Protein AF-0000000085028716 (afdb_homodimer)

Radius of gyration: 25.56 Å; Cα contacts (8 Å, |Δi|>4): 1127; chains: 2; bounding box: 61×71×72 Å

pLDDT: mean 86.95, std 10.12, range [46.59, 98.12]

Secondary structure (DSSP, 8-state):
--HHHHHHHHHHHHHSSHHHHHHHTT--HHHHHHHHHHHHHHHTS-SEEEETTEEEE-HHHHHHHHHHHHHHHHHHHHHHHHHHHTTTSSEEEEEEE-HHHHHHHHHHHHHHHHHH-TTEEEEEEE--HHHHHHHHHTTS-SEEEEEPPPTT-SSEEEEEEEEEEEEEE-TTSGGGGG-EE--TTTS--SSSEE--GGGGTTSEEEEE-TTSHHHHHHHHHHHHTT---EEEEEEE-HHHHHHHHHTTSSEEEEEGGGGGTTTTSEEEB-GGG-EEEEEEEEE-TTS---HHHHHHHHHHHHHH--/--HHHHHHHHHHHHHSSHHHHHHHTT--HHHHHHHHHHHHHHHTS-SEEEETTEEEE-HHHHHHHHHHHHHHHHHHHHHHHHHHHTTTSSEEEEEEE-HHHHHHHHHHHHHHHHHH-TTEEEEEEE--HHHHHHHHHTTS-SEEEEEPPPTT-SSEEEEEEEEEEEEEE-TTSGGGGG-EE--TTTS--SSSEE--GGGGTTSEEEEE-TTSHHHHHHHHHHHHTT---EEEEEEE-HHHHHHHHHTTSSEEEEEGGGTTTTTTSEEEB-GGG-EEEEEEEEE-TTS---HHHHHHHHHHHHHH--

InterPro domains:
  IPR000847 LysR, HTH, N-terminal domain [PF00126] (3-61)
  IPR000847 LysR, HTH, N-terminal domain [PS50931] (1-58)
  IPR005119 LysR, substrate-binding [PF03466] (89-299)
  IPR036388 Winged helix-like DNA-binding domain superfamily [G3DSA:1.10.10.10] (1-90)
  IPR036390 Winged helix DNA-binding domain superfamily [SSF46785] (1-110)
  IPR050950 HTH-type LysR transcriptional regulators [PTHR30419] (1-303)

Foldseek 3Di:
DDLVLLLLLLLCAVVLALCRSCVVVVHDSVVSVVSQVVVCVVVVHRQWDQDPVHIHGDPVVVVSNLVSLLVNLVVLQVVLVVVLVVVLQAEEFEEEEADVCCVQQCVVLVVVLCVVRVRYYYHYDHDAQVVVLVCQQSSVGFKYKYFDDDPPRQWDKDWFDWWKKWKKAAPPAPLVVQKDADDVPDDPDPAGIAHAVVSQQVWEAAAAECPDPQLVLVVVLCVVVVGDHHYDHHHDDQVVRNVCRQHHVTMYIDTPSCCVVSVRMHIHANPPSMDTTTITMIHRPPDDRGPSRVSSRVSSNVRRGD/DDLVLLLLLLLCAVVLALCRSCVVVVHDSVVSVVSQVVVCVVVVHRQWDQDPVHIHGDPVVVVSNLVSLLVNLVVLQVVLVVVLVVVLQAEEFEEEEADVCCVQQCVVLVVVLCVVRVRYYYHYDHDAQVVVLVCQQSSVGFKYKYFDDDPPRQWDKDWFDWWKKWKKAAPPAPLVVQKDADDVPDDPDPAGIAHAVVSQQPWEAAAAECPDPQLVLVVVLCVVVVGDHHYDHHHDDQVVRNVCRQHHVTMYIDTPSCCVVSVRMDIHANVPSMDTTTITMIHRPPDDRGPSRVSSRVSSNVRRGD

Solvent-accessible surface area (backbone atoms only — not comparable to full-atom values): 31949 Å² total; per-residue (Å²): 134,52,73,68,50,34,50,51,50,45,34,35,66,71,54,22,22,63,60,56,20,12,56,68,66,73,42,53,43,66,56,49,50,47,49,52,52,51,52,23,61,72,68,70,44,64,37,59,40,81,51,100,83,34,38,43,67,31,74,64,17,49,51,49,43,50,47,33,49,50,49,51,40,49,50,51,49,52,50,33,56,56,30,44,69,58,70,48,59,36,38,74,32,35,37,28,27,32,59,70,58,40,41,64,58,41,42,67,34,50,52,54,42,42,71,76,29,71,44,44,45,72,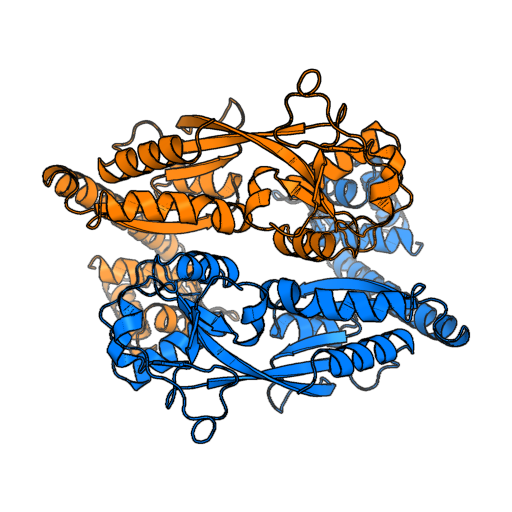27,72,41,76,38,52,53,72,58,41,53,53,31,24,70,71,49,75,28,59,36,30,51,34,60,59,69,64,88,85,51,79,56,45,67,44,87,33,36,73,41,37,43,24,39,27,20,21,76,81,30,75,68,58,79,63,50,40,78,48,57,91,75,78,57,96,51,98,44,64,28,21,30,56,68,75,78,48,42,88,44,46,35,31,30,31,29,65,90,37,70,65,20,39,50,52,50,52,54,29,58,76,67,70,49,77,70,38,61,70,32,56,66,35,53,63,60,39,20,35,36,35,4,33,65,42,76,28,37,6,58,44,50,56,80,46,43,77,74,46,66,79,35,35,64,30,31,31,56,94,71,48,46,64,45,51,31,17,40,34,34,41,57,98,53,91,71,35,58,47,48,53,48,51,54,50,42,44,42,70,68,65,43,102,135,52,75,67,50,34,50,50,50,46,34,34,66,71,53,23,22,64,58,57,21,10,56,66,66,73,42,52,43,65,58,48,50,47,49,52,52,50,50,23,61,72,68,71,44,64,37,59,41,81,50,97,83,33,40,44,67,32,74,64,18,50,53,49,44,49,47,32,50,50,48,52,37,48,48,50,49,51,48,34,58,58,31,44,69,57,70,48,59,36,39,73,33,35,38,28,25,32,59,68,60,40,40,64,58,40,42,67,34,49,53,55,43,41,71,77,30,70,43,43,44,71,26,72,44,75,40,52,52,73,57,42,53,52,32,25,71,72,48,76,29,58,36,31,50,34,61,58,69,63,90,83,51,81,57,45,69,44,85,34,35,74,41,37,44,24,35,26,21,20,75,80,30,75,67,56,78,62,50,40,77,48,59,87,74,80,58,94,53,100,45,62,29,21,30,57,68,76,78,49,43,88,44,45,37,31,32,30,29,67,90,36,70,63,17,40,50,51,50,52,53,30,57,75,67,70,49,77,70,38,61,72,33,56,63,34,54,65,60,39,21,36,37,35,4,32,64,43,75,27,39,6,58,44,51,55,80,47,45,78,72,46,65,79,36,35,64,30,31,31,54,93,70,48,46,62,44,51,31,18,40,34,32,42,56,97,53,92,71,38,58,47,45,52,50,51,53,50,42,42,44,71,68,64,42,102

Structure (mmCIF, N/CA/C/O backbone):
data_AF-0000000085028716-model_v1
#
loop_
_entity.id
_entity.type
_entity.pdbx_description
1 polymer 'Transcriptional regulator, LysR family'
#
loop_
_atom_site.group_PDB
_atom_site.id
_atom_site.type_symbol
_atom_site.label_atom_id
_atom_site.label_alt_id
_atom_site.label_comp_id
_atom_site.label_asym_id
_atom_site.label_entity_id
_atom_site.label_seq_id
_atom_site.pdbx_PDB_ins_code
_atom_site.Cartn_x
_atom_site.Cartn_y
_atom_site.Cartn_z
_atom_site.occupancy
_atom_site.B_iso_or_equiv
_atom_site.auth_seq_id
_atom_site.auth_comp_id
_atom_site.auth_asym_id
_atom_site.auth_atom_id
_atom_site.pdbx_PDB_model_num
ATOM 1 N N . MET A 1 1 ? -12.039 35.812 -5.988 1 58.09 1 MET A N 1
ATOM 2 C CA . MET A 1 1 ? -11.695 34.438 -5.703 1 58.09 1 MET A CA 1
ATOM 3 C C . MET A 1 1 ? -10.75 34.344 -4.512 1 58.09 1 MET A C 1
ATOM 5 O O . MET A 1 1 ? -9.773 35.094 -4.426 1 58.09 1 MET A O 1
ATOM 9 N N . ASP A 1 2 ? -11.195 33.719 -3.514 1 64.94 2 ASP A N 1
ATOM 10 C CA . ASP A 1 2 ? -10.375 33.562 -2.316 1 64.94 2 ASP A CA 1
ATOM 11 C C . ASP A 1 2 ? -9.648 32.219 -2.287 1 64.94 2 ASP A C 1
ATOM 13 O O . ASP A 1 2 ? -9.766 31.438 -3.227 1 64.94 2 ASP A O 1
ATOM 17 N N . LEU A 1 3 ? -8.82 32.094 -1.298 1 69.06 3 LEU A N 1
ATOM 18 C CA . LEU A 1 3 ? -7.961 30.906 -1.226 1 69.06 3 LEU A CA 1
ATOM 19 C C . LEU A 1 3 ? -8.797 29.625 -1.17 1 69.06 3 LEU A C 1
ATOM 21 O O . LEU A 1 3 ? -8.414 28.609 -1.746 1 69.06 3 LEU A O 1
ATOM 25 N N . ARG A 1 4 ? -9.883 29.797 -0.5 1 72.75 4 ARG A N 1
ATOM 26 C CA . ARG A 1 4 ? -10.789 28.656 -0.398 1 72.75 4 ARG A CA 1
ATOM 27 C C . ARG A 1 4 ? -11.305 28.234 -1.772 1 72.75 4 ARG A C 1
ATOM 29 O O . ARG A 1 4 ? -11.391 27.047 -2.074 1 72.75 4 ARG A O 1
ATOM 36 N N . GLU A 1 5 ? -11.617 29.188 -2.477 1 75.19 5 GLU A N 1
ATOM 37 C CA . GLU A 1 5 ? -12.156 28.938 -3.809 1 75.19 5 GLU A CA 1
ATOM 38 C C . GLU A 1 5 ? -11.109 28.312 -4.723 1 75.19 5 GLU A C 1
ATOM 40 O O . GLU A 1 5 ? -11.438 27.516 -5.605 1 75.19 5 GLU A O 1
ATOM 45 N N . LEU A 1 6 ? -9.891 28.734 -4.453 1 77.06 6 LEU A N 1
ATOM 46 C CA . LEU A 1 6 ? -8.812 28.125 -5.219 1 77.06 6 LEU A CA 1
ATOM 47 C C . LEU A 1 6 ? -8.719 26.625 -4.93 1 77.06 6 LEU A C 1
ATOM 49 O O . LEU A 1 6 ? -8.422 25.828 -5.824 1 77.06 6 LEU A O 1
ATOM 53 N N . HIS A 1 7 ? -9.008 26.312 -3.75 1 79.06 7 HIS A N 1
ATOM 54 C CA . HIS A 1 7 ? -9.039 24.891 -3.389 1 79.06 7 HIS A CA 1
ATOM 55 C C . HIS A 1 7 ? -10.18 24.172 -4.098 1 79.06 7 HIS A C 1
ATOM 57 O O . HIS A 1 7 ? -10.047 23 -4.453 1 79.06 7 HIS A O 1
ATOM 63 N N . TYR A 1 8 ? -11.289 24.938 -4.25 1 82.5 8 TYR A N 1
ATOM 64 C CA . TYR A 1 8 ? -12.414 24.344 -4.965 1 82.5 8 TYR A CA 1
ATOM 65 C C . TYR A 1 8 ? -12.031 23.984 -6.395 1 82.5 8 TYR A C 1
ATOM 67 O O . TYR A 1 8 ? -12.344 22.906 -6.883 1 82.5 8 TYR A O 1
ATOM 75 N N . LEU A 1 9 ? -11.32 24.906 -6.988 1 83.06 9 LEU A N 1
ATOM 76 C CA . LEU A 1 9 ? -10.891 24.719 -8.367 1 83.06 9 LEU A CA 1
ATOM 77 C C . LEU A 1 9 ? -9.945 23.516 -8.484 1 83.06 9 LEU A C 1
ATOM 79 O O . LEU A 1 9 ? -10.062 22.719 -9.422 1 83.06 9 LEU A O 1
ATOM 83 N N . LEU A 1 10 ? -9.086 23.422 -7.539 1 82.81 10 LEU A N 1
ATOM 84 C CA . LEU A 1 10 ? -8.117 22.328 -7.574 1 82.81 10 LEU A CA 1
ATOM 85 C C . LEU A 1 10 ? -8.805 20.984 -7.355 1 82.81 10 LEU A C 1
ATOM 87 O O . LEU A 1 10 ? -8.469 20 -8.016 1 82.81 10 LEU A O 1
ATOM 91 N N . ALA A 1 11 ? -9.719 21 -6.469 1 85 11 ALA A N 1
ATOM 92 C CA . ALA A 1 11 ? -10.477 19.766 -6.223 1 85 11 ALA A CA 1
ATOM 93 C C . ALA A 1 11 ? -11.234 19.328 -7.477 1 85 11 ALA A C 1
ATOM 95 O O . ALA A 1 11 ? -11.266 18.141 -7.801 1 85 11 ALA A O 1
ATOM 96 N N . LEU A 1 12 ? -11.82 20.312 -8.164 1 87.81 12 LEU A N 1
ATOM 97 C CA . LEU A 1 12 ? -12.547 20.031 -9.398 1 87.81 12 LEU A CA 1
ATOM 98 C C . LEU A 1 12 ? -11.617 19.469 -10.461 1 87.81 12 LEU A C 1
ATOM 100 O O . LEU A 1 12 ? -11.969 18.516 -11.172 1 87.81 12 LEU A O 1
ATOM 104 N N . ALA A 1 13 ? -10.445 20.016 -10.516 1 84.62 13 ALA A N 1
ATOM 105 C CA . ALA A 1 13 ? -9.469 19.594 -11.516 1 84.62 13 ALA A CA 1
ATOM 106 C C . ALA A 1 13 ? -8.953 18.188 -11.219 1 84.62 13 ALA A C 1
ATOM 108 O O . ALA A 1 13 ? -8.734 17.391 -12.133 1 84.62 13 ALA A O 1
ATOM 109 N N . GLU A 1 14 ? -8.82 17.953 -10.008 1 81.75 14 GLU A N 1
ATOM 110 C CA . GLU A 1 14 ? -8.227 16.688 -9.586 1 81.75 14 GLU A CA 1
ATOM 111 C C . GLU A 1 14 ? -9.242 15.547 -9.656 1 81.75 14 GLU A C 1
ATOM 113 O O . GLU A 1 14 ? -8.914 14.453 -10.109 1 81.75 14 GLU A O 1
ATOM 118 N N . GLU A 1 15 ? -10.453 15.828 -9.258 1 80.56 15 GLU A N 1
ATOM 119 C CA . GLU A 1 15 ? -11.477 14.789 -9.18 1 80.56 15 GLU A CA 1
ATOM 120 C C . GLU A 1 15 ? -12.172 14.594 -10.523 1 80.56 15 GLU A C 1
ATOM 122 O O . GLU A 1 15 ? -12.805 13.562 -10.758 1 80.56 15 GLU A O 1
ATOM 127 N N . LYS A 1 16 ? -12.117 15.547 -11.328 1 86.25 16 LYS A N 1
ATOM 128 C CA . LYS A 1 16 ? -12.75 15.555 -12.648 1 86.25 16 LYS A CA 1
ATOM 129 C C . LYS A 1 16 ? -14.242 15.242 -12.547 1 86.25 16 LYS A C 1
ATOM 131 O O . LYS A 1 16 ? -14.812 14.625 -13.445 1 86.25 16 LYS A O 1
ATOM 136 N N . SER A 1 17 ? -14.758 15.461 -11.414 1 88.81 17 SER A N 1
ATOM 137 C CA . SER A 1 17 ? -16.172 15.305 -11.109 1 88.81 17 SER A CA 1
ATOM 138 C C . SER A 1 17 ? -16.625 16.297 -10.055 1 88.81 17 SER A C 1
ATOM 140 O O . SER A 1 17 ? -15.977 16.469 -9.023 1 88.81 17 SER A O 1
ATOM 142 N N . ILE A 1 18 ? -17.734 16.938 -10.32 1 87.75 18 ILE A N 1
ATOM 143 C CA . ILE A 1 18 ? -18.234 17.938 -9.383 1 87.75 18 ILE A CA 1
ATOM 144 C C . ILE A 1 18 ? -18.688 17.266 -8.094 1 87.75 18 ILE A C 1
ATOM 146 O O . ILE A 1 18 ? -18.406 17.734 -6.992 1 87.75 18 ILE A O 1
ATOM 150 N N . SER A 1 19 ? -19.297 16.094 -8.289 1 86.69 19 SER A N 1
ATOM 151 C CA . SER A 1 19 ? -19.797 15.383 -7.121 1 86.69 19 SER A CA 1
ATOM 152 C C . SER A 1 19 ? -18.656 14.859 -6.258 1 86.69 19 SER A C 1
ATOM 154 O O . SER A 1 19 ? -18.672 15.016 -5.035 1 86.69 19 SER A O 1
ATOM 156 N N . ARG A 1 20 ? -17.719 14.367 -6.852 1 84.81 20 ARG A N 1
ATOM 157 C CA . ARG A 1 20 ? -16.578 13.844 -6.105 1 84.81 20 ARG A CA 1
ATOM 158 C C . ARG A 1 20 ? -15.789 14.977 -5.461 1 84.81 20 ARG A C 1
ATOM 160 O O . ARG A 1 20 ? -15.297 14.836 -4.34 1 84.81 20 ARG A O 1
ATOM 167 N N . ALA A 1 21 ? -15.656 16.031 -6.203 1 85.5 21 ALA A N 1
ATOM 168 C CA . ALA A 1 21 ? -14.961 17.203 -5.656 1 85.5 21 ALA A CA 1
ATOM 169 C C . ALA A 1 21 ? -15.695 17.75 -4.441 1 85.5 21 ALA A C 1
ATOM 171 O O . ALA A 1 21 ? -15.07 18.109 -3.439 1 85.5 21 ALA A O 1
ATOM 172 N N . ALA A 1 22 ? -17 17.781 -4.527 1 83.94 22 ALA A N 1
ATOM 173 C CA . ALA A 1 22 ? -17.797 18.266 -3.408 1 83.94 22 ALA A CA 1
ATOM 174 C C . ALA A 1 22 ? -17.641 17.359 -2.188 1 83.94 22 ALA A C 1
ATOM 176 O O . ALA A 1 22 ? -17.5 17.844 -1.063 1 83.94 22 ALA A O 1
ATOM 177 N N . GLU A 1 23 ? -17.594 16.125 -2.443 1 76.94 23 GLU A N 1
ATOM 178 C CA . GLU A 1 23 ? -17.406 15.156 -1.365 1 76.94 23 GLU A CA 1
ATOM 179 C C . GLU A 1 23 ? -16.047 15.344 -0.684 1 76.94 23 GLU A C 1
ATOM 181 O O . GLU A 1 23 ? -15.961 15.336 0.546 1 76.94 23 GLU A O 1
ATOM 186 N N . ARG A 1 24 ? -15.125 15.586 -1.519 1 74.31 24 ARG A N 1
ATOM 187 C CA . ARG A 1 24 ? -13.773 15.789 -1.007 1 74.31 24 ARG A CA 1
ATOM 188 C C . ARG A 1 24 ? -13.703 17.047 -0.144 1 74.31 24 ARG A C 1
ATOM 190 O O . ARG A 1 24 ? -12.969 17.094 0.844 1 74.31 24 ARG A O 1
ATOM 197 N N . LEU A 1 25 ? -14.453 17.969 -0.543 1 75.25 25 LEU A N 1
ATOM 198 C CA . LEU A 1 25 ? -14.414 19.281 0.121 1 75.25 25 LEU A CA 1
ATOM 199 C C . LEU A 1 25 ? -15.445 19.344 1.243 1 75.25 25 LEU A C 1
ATOM 201 O O . LEU A 1 25 ? -15.578 20.375 1.907 1 75.25 25 LEU A O 1
ATOM 205 N N . PHE A 1 26 ? -16.172 18.203 1.424 1 68 26 PHE A N 1
ATOM 206 C CA . PHE A 1 26 ? -17.234 18.141 2.422 1 68 26 PHE A CA 1
ATOM 207 C C . PHE A 1 26 ? -18.266 19.234 2.195 1 68 26 PHE A C 1
ATOM 209 O O . PHE A 1 26 ? -18.656 19.938 3.137 1 68 26 PHE A O 1
ATOM 216 N N . MET A 1 27 ? -18.531 19.375 0.954 1 74.62 27 MET A N 1
ATOM 217 C CA . MET A 1 27 ? -19.516 20.359 0.548 1 74.62 27 MET A CA 1
ATOM 218 C C . MET A 1 27 ? -20.656 19.719 -0.224 1 74.62 27 MET A C 1
ATOM 220 O O . MET A 1 27 ? -20.516 18.578 -0.706 1 74.62 27 MET A O 1
ATOM 224 N N . ALA A 1 28 ? -21.75 20.344 -0.213 1 79.44 28 ALA A N 1
ATOM 225 C CA . ALA A 1 28 ? -22.844 19.906 -1.083 1 79.44 28 ALA A CA 1
ATOM 226 C C . ALA A 1 28 ? -22.484 20.109 -2.553 1 79.44 28 ALA A C 1
ATOM 228 O O . ALA A 1 28 ? -21.859 21.109 -2.914 1 79.44 28 ALA A O 1
ATOM 229 N N . GLN A 1 29 ? -22.812 19.062 -3.277 1 87.19 29 GLN A N 1
ATOM 230 C CA . GLN A 1 29 ? -22.547 19.141 -4.715 1 87.19 29 GLN A CA 1
ATOM 231 C C . GLN A 1 29 ? -23.141 20.406 -5.312 1 87.19 29 GLN A C 1
ATOM 233 O O . GLN A 1 29 ? -22.531 21.031 -6.184 1 87.19 29 GLN A O 1
ATOM 238 N N . SER A 1 30 ? -24.328 20.828 -4.801 1 89.12 30 SER A N 1
ATOM 239 C CA . SER A 1 30 ? -25 22.016 -5.301 1 89.12 30 SER A CA 1
ATOM 240 C C . SER A 1 30 ? -24.156 23.266 -5.039 1 89.12 30 SER A C 1
ATOM 242 O O . SER A 1 30 ? -24.062 24.156 -5.891 1 89.12 30 SER A O 1
ATOM 244 N N . SER A 1 31 ? -23.562 23.281 -3.904 1 85.38 31 SER A N 1
ATOM 245 C CA . SER A 1 31 ? -22.734 24.438 -3.529 1 85.38 31 SER A CA 1
ATOM 246 C C . SER A 1 31 ? -21.5 24.547 -4.422 1 85.38 31 SER A C 1
ATOM 248 O O . SER A 1 31 ? -21.156 25.641 -4.859 1 85.38 31 SER A O 1
ATOM 250 N N . LEU A 1 32 ? -20.906 23.438 -4.633 1 89.06 32 LEU A N 1
ATOM 251 C CA . LEU A 1 32 ? -19.719 23.453 -5.469 1 89.06 32 LEU A CA 1
ATOM 252 C C . LEU A 1 32 ? -20.078 23.766 -6.918 1 89.06 32 LEU A C 1
ATOM 254 O O . LEU A 1 32 ? -19.328 24.469 -7.609 1 89.06 32 LEU A O 1
ATOM 258 N N . SER A 1 33 ? -21.203 23.234 -7.391 1 90.62 33 SER A N 1
ATOM 259 C CA . SER A 1 33 ? -21.672 23.531 -8.734 1 90.62 33 SER A CA 1
ATOM 260 C C . SER A 1 33 ? -21.953 25.016 -8.906 1 90.62 33 SER A C 1
ATOM 262 O O . SER A 1 33 ? -21.609 25.609 -9.938 1 90.62 33 SER A O 1
ATOM 264 N N . GLN A 1 34 ? -22.594 25.562 -7.914 1 88.12 34 GLN A N 1
ATOM 265 C CA . GLN A 1 34 ? -22.891 26.984 -7.938 1 88.12 34 GLN A CA 1
ATOM 266 C C . GLN A 1 34 ? -21.609 27.812 -7.953 1 88.12 34 GLN A C 1
ATOM 268 O O . GLN A 1 34 ? -21.531 28.828 -8.648 1 88.12 34 GLN A O 1
ATOM 273 N N . PHE A 1 35 ? -20.734 27.391 -7.125 1 87.25 35 PHE A N 1
ATOM 274 C CA . PHE A 1 35 ? -19.422 28.047 -7.121 1 87.25 35 PHE A CA 1
ATOM 275 C C . PHE A 1 35 ? -18.828 28.062 -8.516 1 87.25 35 PHE A C 1
ATOM 277 O O . PHE A 1 35 ? -18.375 29.109 -8.992 1 87.25 35 PHE A O 1
ATOM 284 N N . LEU A 1 36 ? -18.781 26.906 -9.164 1 90 36 LEU A N 1
ATOM 285 C CA . LEU A 1 36 ? -18.172 26.797 -10.484 1 90 36 LEU A CA 1
ATOM 286 C C . LEU A 1 36 ? -18.891 27.688 -11.492 1 90 36 LEU A C 1
ATOM 288 O O . LEU A 1 36 ? -18.266 28.422 -12.25 1 90 36 LEU A O 1
ATOM 292 N N . SER A 1 37 ? -20.234 27.641 -11.453 1 89.38 37 SER A N 1
ATOM 293 C CA . SER A 1 37 ? -21.031 28.438 -12.367 1 89.38 37 SER A CA 1
ATOM 294 C C . SER A 1 37 ? -20.812 29.938 -12.141 1 89.38 37 SER A C 1
ATOM 296 O O . SER A 1 37 ? -20.688 30.703 -13.094 1 89.38 37 SER A O 1
ATOM 298 N N . SER A 1 38 ? -20.844 30.281 -10.93 1 86.5 38 SER A N 1
ATOM 299 C CA . SER A 1 38 ? -20.656 31.688 -10.594 1 86.5 38 SER A CA 1
ATOM 300 C C . SER A 1 38 ? -19.266 32.156 -10.984 1 86.5 38 SER A C 1
ATOM 302 O O . SER A 1 38 ? -19.094 33.281 -11.477 1 86.5 38 SER A O 1
ATOM 304 N N . THR A 1 39 ? -18.297 31.375 -10.703 1 83.44 39 THR A N 1
ATOM 305 C CA . THR A 1 39 ? -16.906 31.719 -11.039 1 83.44 39 THR A CA 1
ATOM 306 C C . THR A 1 39 ? -16.75 31.859 -12.547 1 83.44 39 THR A C 1
ATOM 308 O O . THR A 1 39 ? -16.109 32.812 -13.016 1 83.44 39 THR A O 1
ATOM 311 N N . GLU A 1 40 ? -17.312 30.922 -13.312 1 85.94 40 GLU A N 1
ATOM 312 C CA . GLU A 1 40 ? -17.234 30.969 -14.766 1 85.94 40 GLU A CA 1
ATOM 313 C C . GLU A 1 40 ? -17.969 32.188 -15.32 1 85.94 40 GLU A C 1
ATOM 315 O O . GLU A 1 40 ? -17.484 32.812 -16.266 1 85.94 40 GLU A O 1
ATOM 320 N N . ALA A 1 41 ? -19.078 32.5 -14.727 1 79.62 41 ALA A N 1
ATOM 321 C CA . ALA A 1 41 ? -19.844 33.688 -15.133 1 79.62 41 ALA A CA 1
ATOM 322 C C . ALA A 1 41 ? -19.047 34.969 -14.891 1 79.62 41 ALA A C 1
ATOM 324 O O . ALA A 1 41 ? -19.047 35.875 -15.719 1 79.62 41 ALA A O 1
ATOM 325 N N . HIS A 1 42 ? -18.438 35 -13.812 1 76 42 HIS A N 1
ATOM 326 C CA . HIS A 1 42 ? -17.641 36.156 -13.461 1 76 42 HIS A CA 1
ATOM 327 C C . HIS A 1 42 ? -16.453 36.312 -14.391 1 76 42 HIS A C 1
ATOM 329 O O . HIS A 1 42 ? -16.094 37.438 -14.781 1 76 42 HIS A O 1
ATOM 335 N N . LEU A 1 43 ? -15.891 35.188 -14.734 1 75.75 43 LEU A N 1
ATOM 336 C CA . LEU A 1 43 ? -14.695 35.219 -15.57 1 75.75 43 LEU A CA 1
ATOM 337 C C . LEU A 1 43 ? -15.07 35.375 -17.047 1 75.75 43 LEU A C 1
ATOM 339 O O . LEU A 1 43 ? -14.258 35.812 -17.844 1 75.75 43 LEU A O 1
ATOM 343 N N . GLY A 1 44 ? -16.266 34.938 -17.359 1 74.81 44 GLY A N 1
ATOM 344 C CA . GLY A 1 44 ? -16.734 35 -18.734 1 74.81 44 GLY A CA 1
ATOM 345 C C . GLY A 1 44 ? -16.281 33.844 -19.578 1 74.81 44 GLY A C 1
ATOM 346 O O . GLY A 1 44 ? -16.406 33.875 -20.812 1 74.81 44 GLY A O 1
ATOM 347 N N . TYR A 1 45 ? -15.523 32.969 -18.984 1 79.12 45 TYR A N 1
ATOM 348 C CA . TYR A 1 45 ? -15.062 31.766 -19.656 1 79.12 45 TYR A CA 1
ATOM 349 C C . TYR A 1 45 ? -15.477 30.516 -18.891 1 79.12 45 TYR A C 1
ATOM 351 O O . TYR A 1 45 ? -15.602 30.547 -17.672 1 79.12 45 TYR A O 1
ATOM 359 N N . ARG A 1 46 ? -15.742 29.516 -19.641 1 86.12 46 ARG A N 1
ATOM 360 C CA . ARG A 1 46 ? -15.922 28.203 -19 1 86.12 46 ARG A CA 1
ATOM 361 C C . ARG A 1 46 ? -14.578 27.609 -18.578 1 86.12 46 ARG A C 1
ATOM 363 O O . ARG A 1 46 ? -13.602 27.672 -19.344 1 86.12 46 ARG A O 1
ATOM 370 N N . LEU A 1 47 ? -14.523 27.203 -17.312 1 88.69 47 LEU A N 1
ATOM 371 C CA . LEU A 1 47 ? -13.289 26.609 -16.812 1 88.69 47 LEU A CA 1
ATOM 372 C C . LEU A 1 47 ? -13.281 25.109 -17.016 1 88.69 47 LEU A C 1
ATOM 374 O O . LEU A 1 47 ? -12.211 24.5 -17.188 1 88.69 47 LEU A O 1
ATOM 378 N N . PHE A 1 48 ? -14.43 24.516 -16.906 1 92.06 48 PHE A N 1
ATOM 379 C CA . PHE A 1 48 ? -14.586 23.078 -17.109 1 92.06 48 PHE A CA 1
ATOM 380 C C . PHE A 1 48 ? -15.695 22.781 -18.094 1 92.06 48 PHE A C 1
ATOM 382 O O . PHE A 1 48 ? -16.641 23.562 -18.234 1 92.06 48 PHE A O 1
ATOM 389 N N . ILE A 1 49 ? -15.516 21.656 -18.844 1 88.38 49 ILE A N 1
ATOM 390 C CA . ILE A 1 49 ? -16.578 21.188 -19.719 1 88.38 49 ILE A CA 1
ATOM 391 C C . ILE A 1 49 ? -17.031 19.797 -19.297 1 88.38 49 ILE A C 1
ATOM 393 O O . ILE A 1 49 ? -16.234 19 -18.781 1 88.38 49 ILE A O 1
ATOM 397 N N . ARG A 1 50 ? -18.25 19.578 -19.391 1 82.88 50 ARG A N 1
ATOM 398 C CA . ARG A 1 50 ? -18.797 18.281 -19.078 1 82.88 50 ARG A CA 1
ATOM 399 C C . ARG A 1 50 ? -18.484 17.266 -20.172 1 82.88 50 ARG A C 1
ATOM 401 O O . ARG A 1 50 ? -18.516 17.594 -21.359 1 82.88 50 ARG A O 1
ATOM 408 N N . THR A 1 51 ? -17.938 16.234 -19.781 1 80.94 51 THR A N 1
ATOM 409 C CA . THR A 1 51 ? -17.688 15.125 -20.688 1 80.94 51 THR A CA 1
ATOM 410 C C . THR A 1 51 ? -18.453 13.883 -20.25 1 80.94 51 THR A C 1
ATOM 412 O O . THR A 1 51 ? -19.172 13.914 -19.25 1 80.94 51 THR A O 1
ATOM 415 N N . SER A 1 52 ? -18.391 12.773 -21 1 75.62 52 SER A N 1
ATOM 416 C CA . SER A 1 52 ? -19.031 11.508 -20.672 1 75.62 52 SER A CA 1
ATOM 417 C C . SER A 1 52 ? -18.469 10.922 -19.375 1 75.62 52 SER A C 1
ATOM 419 O O . SER A 1 52 ? -19.156 10.188 -18.672 1 75.62 52 SER A O 1
ATOM 421 N N . SER A 1 53 ? -17.312 11.406 -19.062 1 72.69 53 SER A N 1
ATOM 422 C CA . SER A 1 53 ? -16.656 10.789 -17.922 1 72.69 53 SER A CA 1
ATOM 423 C C . SER A 1 53 ? -16.562 11.758 -16.75 1 72.69 53 SER A C 1
ATOM 425 O O . SER A 1 53 ? -15.906 11.469 -15.742 1 72.69 53 SER A O 1
ATOM 427 N N . GLY A 1 54 ? -17.25 12.859 -16.906 1 83.88 54 GLY A N 1
ATOM 428 C CA . GLY A 1 54 ? -17.219 13.852 -15.852 1 83.88 54 GLY A CA 1
ATOM 429 C C . GLY A 1 54 ? -16.969 15.258 -16.359 1 83.88 54 GLY A C 1
ATOM 430 O O . GLY A 1 54 ? -17.719 15.766 -17.188 1 83.88 54 GLY A O 1
ATOM 431 N N . ILE A 1 55 ? -15.93 15.945 -15.773 1 87.38 55 ILE A N 1
ATOM 432 C CA . ILE A 1 55 ? -15.594 17.297 -16.219 1 87.38 55 ILE A CA 1
ATOM 433 C C . ILE A 1 55 ? -14.109 17.359 -16.562 1 87.38 55 ILE A C 1
ATOM 435 O O . ILE A 1 55 ? -13.305 16.609 -16.031 1 87.38 55 ILE A O 1
ATOM 439 N N . ARG A 1 56 ? -13.742 18.031 -17.547 1 88.25 56 ARG A N 1
ATOM 440 C CA . ARG A 1 56 ? -12.352 18.312 -17.891 1 88.25 56 ARG A CA 1
ATOM 441 C C . ARG A 1 56 ? -12.102 19.812 -18 1 88.25 56 ARG A C 1
ATOM 443 O O . ARG A 1 56 ? -12.977 20.562 -18.422 1 88.25 56 ARG A O 1
ATOM 450 N N . PRO A 1 57 ? -10.891 20.219 -17.641 1 86.25 57 PRO A N 1
ATOM 451 C CA . PRO A 1 57 ? -10.578 21.641 -17.734 1 86.25 57 PRO A CA 1
ATOM 452 C C . PRO A 1 57 ? -10.516 22.141 -19.188 1 86.25 57 PRO A C 1
ATOM 454 O O . PRO A 1 57 ? -10.039 21.422 -20.062 1 86.25 57 PRO A O 1
ATOM 457 N N . THR A 1 58 ? -11.102 23.297 -19.5 1 85.19 58 THR A N 1
ATOM 458 C CA . THR A 1 58 ? -10.883 24.031 -20.75 1 85.19 58 THR A CA 1
ATOM 459 C C . THR A 1 58 ? -9.492 24.672 -20.766 1 85.19 58 THR A C 1
ATOM 461 O O . THR A 1 58 ? -8.727 24.516 -19.812 1 85.19 58 THR A O 1
ATOM 464 N N . GLU A 1 59 ? -9.133 25.234 -21.859 1 79.25 59 GLU A N 1
ATOM 465 C CA . GLU A 1 59 ? -7.852 25.938 -21.891 1 79.25 59 GLU A CA 1
ATOM 466 C C . GLU A 1 59 ? -7.781 27.031 -20.828 1 79.25 59 GLU A C 1
ATOM 468 O O . GLU A 1 59 ? -6.797 27.125 -20.094 1 79.25 59 GLU A O 1
ATOM 473 N N . PRO A 1 60 ? -8.836 27.859 -20.812 1 77.31 60 PRO A N 1
ATOM 474 C CA . PRO A 1 60 ? -8.844 28.797 -19.688 1 77.31 60 PRO A CA 1
ATOM 475 C C . PRO A 1 60 ? -8.828 28.094 -18.328 1 77.31 60 PRO A C 1
ATOM 477 O O . PRO A 1 60 ? -8.211 28.594 -17.375 1 77.31 60 PRO A O 1
ATOM 480 N N . GLY A 1 61 ? -9.453 26.969 -18.234 1 85.12 61 GLY A N 1
ATOM 481 C CA . GLY A 1 61 ? -9.469 26.172 -17 1 85.12 61 GLY A CA 1
ATOM 482 C C . GLY A 1 61 ? -8.086 25.719 -16.578 1 85.12 61 GLY A C 1
ATOM 483 O O . GLY A 1 61 ? -7.73 25.812 -15.398 1 85.12 61 GLY A O 1
ATOM 484 N N . LYS A 1 62 ? -7.309 25.312 -17.484 1 82.31 62 LYS A N 1
ATOM 485 C CA . LYS A 1 62 ? -5.941 24.875 -17.203 1 82.31 62 LYS A CA 1
ATOM 486 C C . LYS A 1 62 ? -5.109 26.031 -16.641 1 82.31 62 LYS A C 1
ATOM 488 O O . LYS A 1 62 ? -4.316 25.844 -15.719 1 82.31 62 LYS A O 1
ATOM 493 N N . ARG A 1 63 ? -5.285 27.156 -17.234 1 76.12 63 ARG A N 1
ATOM 494 C CA . ARG A 1 63 ? -4.562 28.344 -16.766 1 76.12 63 ARG A CA 1
ATOM 495 C C . ARG A 1 63 ? -4.977 28.719 -15.344 1 76.12 63 ARG A C 1
ATOM 497 O O . ARG A 1 63 ? -4.129 29.062 -14.523 1 76.12 63 ARG A O 1
ATOM 504 N N . MET A 1 64 ? -6.258 28.656 -15.125 1 79.38 64 MET A N 1
ATOM 505 C CA . MET A 1 64 ? -6.758 28.984 -13.797 1 79.38 64 MET A CA 1
ATOM 506 C C . MET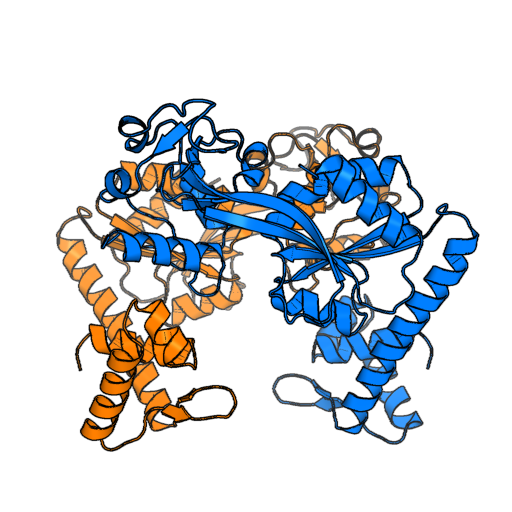 A 1 64 ? -6.289 27.969 -12.766 1 79.38 64 MET A C 1
ATOM 508 O O . MET A 1 64 ? -5.98 28.328 -11.625 1 79.38 64 MET A O 1
ATOM 512 N N . ILE A 1 65 ? -6.242 26.734 -13.18 1 82.5 65 ILE A N 1
ATOM 513 C CA . ILE A 1 65 ? -5.766 25.672 -12.289 1 82.5 65 ILE A CA 1
ATOM 514 C C . ILE A 1 65 ? -4.301 25.922 -11.938 1 82.5 65 ILE A C 1
ATOM 516 O O . ILE A 1 65 ? -3.902 25.797 -10.781 1 82.5 65 ILE A O 1
ATOM 520 N N . ARG A 1 66 ? -3.559 26.25 -12.891 1 76.94 66 ARG A N 1
ATOM 521 C CA . ARG A 1 66 ? -2.156 26.578 -12.648 1 76.94 66 ARG A CA 1
ATOM 522 C C . ARG A 1 66 ? -2.029 27.766 -11.711 1 76.94 66 ARG A C 1
ATOM 524 O O . ARG A 1 66 ? -1.198 27.766 -10.805 1 76.94 66 ARG A O 1
ATOM 531 N N . PHE A 1 67 ? -2.852 28.734 -12.023 1 72.56 67 PHE A N 1
ATOM 532 C CA . PHE A 1 67 ? -2.881 29.906 -11.164 1 72.56 67 PHE A CA 1
ATOM 533 C C . PHE A 1 67 ? -3.217 29.531 -9.727 1 72.56 67 PHE A C 1
ATOM 535 O O . PHE A 1 67 ? -2.578 30 -8.789 1 72.56 67 PHE A O 1
ATOM 542 N N . ALA A 1 68 ? -4.211 28.734 -9.594 1 77.38 68 ALA A N 1
ATOM 543 C CA . ALA A 1 68 ? -4.629 28.297 -8.266 1 77.38 68 ALA A CA 1
ATOM 544 C C . ALA A 1 68 ? -3.502 27.547 -7.559 1 77.38 68 ALA A C 1
ATOM 546 O O . ALA A 1 68 ? -3.217 27.812 -6.391 1 77.38 68 ALA A O 1
ATOM 547 N N . GLN A 1 69 ? -2.871 26.703 -8.297 1 75.69 69 GLN A N 1
ATOM 548 C CA . GLN A 1 69 ? -1.761 25.938 -7.742 1 75.69 69 GLN A CA 1
ATOM 549 C C . GLN A 1 69 ? -0.62 26.859 -7.309 1 75.69 69 GLN A C 1
ATOM 551 O O . GLN A 1 69 ? -0.118 26.734 -6.188 1 75.69 69 GLN A O 1
ATOM 556 N N . ASP A 1 70 ? -0.309 27.734 -8.188 1 71.62 70 ASP A N 1
ATOM 557 C CA . ASP A 1 70 ? 0.783 28.672 -7.906 1 71.62 70 ASP A CA 1
ATOM 558 C C . ASP A 1 70 ? 0.451 29.562 -6.715 1 71.62 70 ASP A C 1
ATOM 560 O O . ASP A 1 70 ? 1.299 29.797 -5.848 1 71.62 70 ASP A O 1
ATOM 564 N N . THR A 1 71 ? -0.723 30.031 -6.738 1 71.25 71 THR A N 1
ATOM 565 C CA . THR A 1 71 ? -1.151 30.953 -5.684 1 71.25 71 THR A CA 1
ATOM 566 C C . THR A 1 71 ? -1.173 30.234 -4.332 1 71.25 71 THR A C 1
ATOM 568 O O . THR A 1 71 ? -0.68 30.766 -3.338 1 71.25 71 THR A O 1
ATOM 571 N N . LEU A 1 72 ? -1.666 29.094 -4.371 1 74 72 LEU A N 1
ATOM 572 C CA . LEU A 1 72 ? -1.729 28.359 -3.117 1 74 72 LEU A CA 1
ATOM 573 C C . LEU A 1 72 ? -0.331 27.984 -2.639 1 74 72 LEU A C 1
ATOM 575 O O . LEU A 1 72 ? -0.055 28 -1.437 1 74 72 LEU A O 1
ATOM 579 N N . SER A 1 73 ? 0.491 27.672 -3.561 1 73.12 73 SER A N 1
ATOM 580 C CA . SER A 1 73 ? 1.885 27.391 -3.227 1 73.12 73 SER A CA 1
ATOM 581 C C . SER A 1 73 ? 2.568 28.625 -2.646 1 73.12 73 SER A C 1
ATOM 583 O O . SER A 1 73 ? 3.309 28.531 -1.665 1 73.12 73 SER A O 1
ATOM 585 N N . GLU A 1 74 ? 2.256 29.719 -3.324 1 67.38 74 GLU A N 1
ATOM 586 C CA . GLU A 1 74 ? 2.828 30.969 -2.852 1 67.38 74 GLU A CA 1
ATOM 587 C C . GLU A 1 74 ? 2.277 31.344 -1.479 1 67.38 74 GLU A C 1
ATOM 589 O O . GLU A 1 74 ? 3.002 31.875 -0.636 1 67.38 74 GLU A O 1
ATOM 594 N N . PHE A 1 75 ? 1.066 31.172 -1.382 1 66.56 75 PHE A N 1
ATOM 595 C CA . PHE A 1 75 ? 0.45 31.422 -0.084 1 66.56 75 PHE A CA 1
ATOM 596 C C . PHE A 1 75 ? 1.096 30.562 0.996 1 66.56 75 PHE A C 1
ATOM 598 O O . PHE A 1 75 ? 1.374 31.047 2.096 1 66.56 75 PHE A O 1
ATOM 605 N N . HIS A 1 76 ? 1.278 29.344 0.712 1 69.69 76 HIS A N 1
ATOM 606 C CA . HIS A 1 76 ? 1.96 28.438 1.636 1 69.69 76 HIS A CA 1
ATOM 607 C C . HIS A 1 76 ? 3.346 28.969 1.994 1 69.69 76 HIS A C 1
ATOM 609 O O . HIS A 1 76 ? 3.742 28.938 3.162 1 69.69 76 HIS A O 1
ATOM 615 N N . ARG A 1 77 ? 3.965 29.391 1.071 1 69.12 77 ARG A N 1
ATOM 616 C CA . ARG A 1 77 ? 5.305 29.922 1.296 1 69.12 77 ARG A CA 1
ATOM 617 C C . ARG A 1 77 ? 5.258 31.172 2.186 1 69.12 77 ARG A C 1
ATOM 619 O O . ARG A 1 77 ? 6.094 31.328 3.078 1 69.12 77 ARG A O 1
ATOM 626 N N . ALA A 1 78 ? 4.371 32 1.82 1 63.94 78 ALA A N 1
ATOM 627 C CA . ALA A 1 78 ? 4.219 33.219 2.615 1 63.94 78 ALA A CA 1
ATOM 628 C C . ALA A 1 78 ? 3.9 32.875 4.07 1 63.94 78 ALA A C 1
ATOM 630 O O . ALA A 1 78 ? 4.445 33.5 4.988 1 63.94 78 ALA A O 1
ATOM 631 N N . LYS A 1 79 ? 3.066 31.953 4.227 1 66.38 79 LYS A N 1
ATOM 632 C CA . LYS A 1 79 ? 2.725 31.5 5.57 1 66.38 79 LYS A CA 1
ATOM 633 C C . LYS A 1 79 ? 3.951 30.953 6.293 1 66.38 79 LYS A C 1
ATOM 635 O O . LYS A 1 79 ? 4.156 31.234 7.477 1 66.38 79 LYS A O 1
ATOM 640 N N . ASP A 1 80 ? 4.719 30.266 5.586 1 68.44 80 ASP A N 1
ATOM 641 C CA . ASP A 1 80 ? 5.945 29.703 6.141 1 68.44 80 ASP A CA 1
ATOM 642 C C . ASP A 1 80 ? 6.887 30.797 6.625 1 68.44 80 ASP A C 1
ATOM 644 O O . ASP A 1 80 ? 7.438 30.719 7.723 1 68.44 80 ASP A O 1
ATOM 648 N N . GLU A 1 81 ? 6.996 31.719 5.836 1 65.81 81 GLU A N 1
ATOM 649 C CA . GLU A 1 81 ? 7.879 32.844 6.18 1 65.81 81 GLU A CA 1
ATOM 650 C C . GLU A 1 81 ? 7.383 33.562 7.426 1 65.81 81 GLU A C 1
ATOM 652 O O . GLU A 1 81 ? 8.18 33.938 8.289 1 65.81 81 GLU A O 1
ATOM 657 N N . ILE A 1 82 ? 6.133 33.719 7.465 1 60.72 82 ILE A N 1
ATOM 658 C CA . ILE A 1 82 ? 5.543 34.406 8.602 1 60.72 82 ILE A CA 1
ATOM 659 C C . ILE A 1 82 ? 5.695 33.562 9.859 1 60.72 82 ILE A C 1
ATOM 661 O O . ILE A 1 82 ? 6.027 34.062 10.93 1 60.72 82 ILE A O 1
ATOM 665 N N . GLN A 1 83 ? 5.457 32.25 9.727 1 67.62 83 GLN A N 1
ATOM 666 C CA . GLN A 1 83 ? 5.559 31.344 10.867 1 67.62 83 GLN A CA 1
ATOM 667 C C . GLN A 1 83 ? 6.996 31.25 11.375 1 67.62 83 GLN A C 1
ATOM 669 O O . GLN A 1 83 ? 7.23 31.047 12.562 1 67.62 83 GLN A O 1
ATOM 674 N N . ASP A 1 84 ? 7.855 31.391 10.469 1 71.56 84 ASP A N 1
ATOM 675 C CA . ASP A 1 84 ? 9.266 31.328 10.836 1 71.56 84 ASP A CA 1
ATOM 676 C C . ASP A 1 84 ? 9.625 32.438 11.812 1 71.56 84 ASP A C 1
ATOM 678 O O . ASP A 1 84 ? 10.562 32.312 12.602 1 71.56 84 ASP A O 1
ATOM 682 N N . ILE A 1 85 ? 8.812 33.375 11.758 1 58.22 85 ILE A N 1
ATOM 683 C CA . ILE A 1 85 ? 9.016 34.469 12.719 1 58.22 85 ILE A CA 1
ATOM 684 C C . ILE A 1 85 ? 8.68 33.969 14.125 1 58.22 85 ILE A C 1
ATOM 686 O O . ILE A 1 85 ? 9.336 34.344 15.094 1 58.22 85 ILE A O 1
ATOM 690 N N . GLY A 1 86 ? 7.785 33.125 14.328 1 65.5 86 GLY A N 1
ATOM 691 C CA . GLY A 1 86 ? 7.352 32.594 15.609 1 65.5 86 GLY A CA 1
ATOM 692 C C . GLY A 1 86 ? 8.203 31.422 16.078 1 65.5 86 GLY A C 1
ATOM 693 O O . GLY A 1 86 ? 7.875 30.766 17.078 1 65.5 86 GLY A O 1
ATOM 694 N N . ASN A 1 87 ? 9.312 31.25 15.633 1 68.12 87 ASN A N 1
ATOM 695 C CA . ASN A 1 87 ? 10.359 30.328 16.062 1 68.12 87 ASN A CA 1
ATOM 696 C C . ASN A 1 87 ? 9.82 28.906 16.266 1 68.12 87 ASN A C 1
ATOM 698 O O . ASN A 1 87 ? 10.039 28.297 17.312 1 68.12 87 ASN A O 1
ATOM 702 N N . LEU A 1 88 ? 9.117 28.344 15.461 1 75.75 88 LEU A N 1
ATOM 703 C CA . LEU A 1 88 ? 8.758 26.938 15.367 1 75.75 88 LEU A CA 1
ATOM 704 C C . LEU A 1 88 ? 7.613 26.609 16.328 1 75.75 88 LEU A C 1
ATOM 706 O O . LEU A 1 88 ? 7.43 25.453 16.688 1 75.75 88 LEU A O 1
ATOM 710 N N . LYS A 1 89 ? 7.035 27.625 16.875 1 76.12 89 LYS A N 1
ATOM 711 C CA . LYS A 1 89 ? 5.859 27.391 17.719 1 76.12 89 LYS A CA 1
ATOM 712 C C . LYS A 1 89 ? 4.68 26.906 16.875 1 76.12 89 LYS A C 1
ATOM 714 O O . LYS A 1 89 ? 3.729 26.328 17.406 1 76.12 89 LYS A O 1
ATOM 719 N N . GLY A 1 90 ? 4.816 27.125 15.641 1 77.44 90 GLY A N 1
ATOM 720 C CA . GLY A 1 90 ? 3.832 26.672 14.672 1 77.44 90 GLY A CA 1
ATOM 721 C C . GLY A 1 90 ? 4.398 26.516 13.273 1 77.44 90 GLY A C 1
ATOM 722 O O . GLY A 1 90 ? 5.508 26.984 12.992 1 77.44 90 GLY A O 1
ATOM 723 N N . GLY A 1 91 ? 3.729 25.75 12.5 1 83.5 91 GLY A N 1
ATOM 724 C CA . GLY A 1 91 ? 4.176 25.578 11.125 1 83.5 91 GLY A CA 1
ATOM 725 C C . GLY A 1 91 ? 3.521 24.406 10.422 1 83.5 91 GLY A C 1
ATOM 726 O O . GLY A 1 91 ? 2.711 23.688 11.023 1 83.5 91 GLY A O 1
ATOM 727 N N . HIS A 1 92 ? 3.807 24.438 9.141 1 87.5 92 HIS A N 1
ATOM 728 C CA . HIS A 1 92 ? 3.256 23.391 8.289 1 87.5 92 HIS A CA 1
ATOM 729 C C . HIS A 1 92 ? 4.289 22.906 7.277 1 87.5 92 HIS A C 1
ATOM 731 O O . HIS A 1 92 ? 4.965 23.719 6.637 1 87.5 92 HIS A O 1
ATOM 737 N N . VAL A 1 93 ? 4.484 21.625 7.281 1 93.19 93 VAL A N 1
ATOM 738 C CA . VAL A 1 93 ? 5.438 21.031 6.344 1 93.19 93 VAL A CA 1
ATOM 739 C C . VAL A 1 93 ? 4.754 19.953 5.516 1 93.19 93 VAL A C 1
ATOM 741 O O . VAL A 1 93 ? 4.078 19.078 6.062 1 93.19 93 VAL A O 1
ATOM 744 N N . ILE A 1 94 ? 4.863 20 4.234 1 94.06 94 ILE A N 1
ATOM 745 C CA . ILE A 1 94 ? 4.387 18.938 3.348 1 94.06 94 ILE A CA 1
ATOM 746 C C . ILE A 1 94 ? 5.539 18 2.99 1 94.06 94 ILE A C 1
ATOM 748 O O . ILE A 1 94 ? 6.496 18.406 2.326 1 94.06 94 ILE A O 1
ATOM 752 N N . LEU A 1 95 ? 5.414 16.75 3.416 1 97.56 95 LEU A N 1
ATOM 753 C CA . LEU A 1 95 ? 6.461 15.75 3.252 1 97.56 95 LEU A CA 1
ATOM 754 C C . LEU A 1 95 ? 6.039 14.68 2.25 1 97.56 95 LEU A C 1
ATOM 756 O O . LEU A 1 95 ? 4.969 14.078 2.389 1 97.56 95 LEU A O 1
ATOM 760 N N . GLY A 1 96 ? 6.859 14.531 1.23 1 97.88 96 GLY A N 1
ATOM 761 C CA . GLY A 1 96 ? 6.645 13.461 0.272 1 97.88 96 GLY A CA 1
ATOM 762 C C . GLY A 1 96 ? 7.441 12.211 0.586 1 97.88 96 GLY A C 1
ATOM 763 O O . GLY A 1 96 ? 8.617 12.297 0.951 1 97.88 96 GLY A O 1
ATOM 764 N N . ILE A 1 97 ? 6.805 11.039 0.419 1 96.62 97 ILE A N 1
ATOM 765 C CA . ILE A 1 97 ? 7.473 9.766 0.643 1 96.62 97 ILE A CA 1
ATOM 766 C C . ILE A 1 97 ? 6.664 8.641 -0.005 1 96.62 97 ILE A C 1
ATOM 768 O O . ILE A 1 97 ? 5.461 8.781 -0.239 1 96.62 97 ILE A O 1
ATOM 772 N N . SER A 1 98 ? 7.383 7.605 -0.336 1 93.81 98 SER A N 1
ATOM 773 C CA . SER A 1 98 ? 6.652 6.449 -0.849 1 93.81 98 SER A CA 1
ATOM 774 C C . SER A 1 98 ? 5.863 5.758 0.258 1 93.81 98 SER A C 1
ATOM 776 O O . SER A 1 98 ? 6.254 5.805 1.427 1 93.81 98 SER A O 1
ATOM 778 N N . SER A 1 99 ? 4.809 5.055 -0.121 1 91 99 SER A N 1
ATOM 779 C CA . SER A 1 99 ? 3.877 4.48 0.847 1 91 99 SER A CA 1
ATOM 780 C C . SER A 1 99 ? 4.555 3.406 1.691 1 91 99 SER A C 1
ATOM 782 O O . SER A 1 99 ? 4.438 3.408 2.918 1 91 99 SER A O 1
ATOM 784 N N . PHE A 1 100 ? 5.234 2.506 1.088 1 91.38 100 PHE A N 1
ATOM 785 C CA . PHE A 1 100 ? 5.844 1.396 1.812 1 91.38 100 PHE A CA 1
ATOM 786 C C . PHE A 1 100 ? 6.91 1.897 2.777 1 91.38 100 PHE A C 1
ATOM 788 O O . PHE A 1 100 ? 6.855 1.607 3.975 1 91.38 100 PHE A O 1
ATOM 795 N N . ARG A 1 101 ? 7.797 2.711 2.326 1 92.94 101 ARG A N 1
ATOM 796 C CA . ARG A 1 101 ? 8.852 3.238 3.188 1 92.94 101 ARG A CA 1
ATOM 797 C C . ARG A 1 101 ? 8.273 4.121 4.289 1 92.94 101 ARG A C 1
ATOM 799 O O . ARG A 1 101 ? 8.727 4.078 5.43 1 92.94 101 ARG A O 1
ATOM 806 N N . GLY A 1 102 ? 7.316 4.875 3.879 1 94.12 102 GLY A N 1
ATOM 807 C CA . GLY A 1 102 ? 6.707 5.773 4.848 1 94.12 102 GLY A CA 1
ATOM 808 C C . GLY A 1 102 ? 6.066 5.043 6.012 1 94.12 102 GLY A C 1
ATOM 809 O O . GLY A 1 102 ? 6.07 5.543 7.141 1 94.12 102 GLY A O 1
ATOM 810 N N . SER A 1 103 ? 5.555 3.902 5.734 1 91.69 103 SER A N 1
ATOM 811 C CA . SER A 1 103 ? 4.762 3.186 6.727 1 91.69 103 SER A CA 1
ATOM 812 C C . SER A 1 103 ? 5.629 2.688 7.875 1 91.69 103 SER A C 1
ATOM 814 O O . SER A 1 103 ? 5.137 2.459 8.984 1 91.69 103 SER A O 1
ATOM 816 N N . PHE A 1 104 ? 6.957 2.58 7.66 1 91.38 104 PHE A N 1
ATOM 817 C CA . PHE A 1 104 ? 7.75 2.051 8.766 1 91.38 104 PHE A CA 1
ATOM 818 C C . PHE A 1 104 ? 8.891 3 9.117 1 91.38 104 PHE A C 1
ATOM 820 O O . PHE A 1 104 ? 9.445 2.934 10.219 1 91.38 104 PHE A O 1
ATOM 827 N N . LEU A 1 105 ? 9.25 3.904 8.297 1 94.44 105 LEU A N 1
ATOM 828 C CA . LEU A 1 105 ? 10.352 4.812 8.578 1 94.44 105 LEU A CA 1
ATOM 829 C C . LEU A 1 105 ? 9.852 6.09 9.25 1 94.44 105 LEU A C 1
ATOM 831 O O . LEU A 1 105 ? 10.555 6.68 10.07 1 94.44 105 LEU A O 1
ATOM 835 N N . LEU A 1 106 ? 8.688 6.523 8.914 1 96 106 LEU A N 1
ATOM 836 C CA . LEU A 1 106 ? 8.258 7.855 9.32 1 96 106 LEU A CA 1
ATOM 837 C C . LEU A 1 106 ? 7.723 7.848 10.75 1 96 106 LEU A C 1
ATOM 839 O O . LEU A 1 106 ? 7.848 8.836 11.469 1 96 106 LEU A O 1
ATOM 843 N N . PRO A 1 107 ? 7.074 6.762 11.164 1 95 107 PRO A N 1
ATOM 844 C CA . PRO A 1 107 ? 6.469 6.801 12.5 1 95 107 PRO A CA 1
ATOM 845 C C . PRO A 1 107 ? 7.469 7.164 13.594 1 95 107 PRO A C 1
ATOM 847 O O . PRO A 1 107 ? 7.23 8.094 14.359 1 95 107 PRO A O 1
ATOM 850 N N . PRO A 1 108 ? 8.617 6.555 13.664 1 95.06 108 PRO A N 1
ATOM 851 C CA . PRO A 1 108 ? 9.562 6.961 14.711 1 95.06 108 PRO A CA 1
ATOM 852 C C . PRO A 1 108 ? 10.047 8.398 14.539 1 95.06 108 PRO A C 1
ATOM 854 O O . PRO A 1 108 ? 10.305 9.086 15.531 1 95.06 108 PRO A O 1
ATOM 857 N N . VAL A 1 109 ? 10.156 8.844 13.344 1 97.19 109 VAL A N 1
ATOM 858 C CA . VAL A 1 109 ? 10.586 10.203 13.055 1 97.19 109 VAL A CA 1
ATOM 859 C C . VAL A 1 109 ? 9.539 11.195 13.547 1 97.19 109 VAL A C 1
ATOM 861 O O . VAL A 1 109 ? 9.867 12.164 14.242 1 97.19 109 VAL A O 1
ATOM 864 N N . LEU A 1 110 ? 8.297 10.945 13.195 1 97 110 LEU A N 1
ATOM 865 C CA . LEU A 1 110 ? 7.223 11.883 13.508 1 97 110 LEU A CA 1
ATOM 866 C C . LEU A 1 110 ? 6.918 11.867 15 1 97 110 LEU A C 1
ATOM 868 O O . LEU A 1 110 ? 6.488 12.883 15.555 1 97 110 LEU A O 1
ATOM 872 N N . GLN A 1 111 ? 7.168 10.75 15.672 1 95.19 111 GLN A N 1
ATOM 873 C CA . GLN A 1 111 ? 7.02 10.703 17.125 1 95.19 111 GLN A CA 1
ATOM 874 C C . GLN A 1 111 ? 7.984 11.672 17.797 1 95.19 111 GLN A C 1
ATOM 876 O O . GLN A 1 111 ? 7.582 12.445 18.672 1 95.19 111 GLN A O 1
ATOM 881 N N . VAL A 1 112 ? 9.219 11.633 17.391 1 96.5 112 VAL A N 1
ATOM 882 C CA . VAL A 1 112 ? 10.242 12.516 17.953 1 96.5 112 VAL A CA 1
ATOM 883 C C . VAL A 1 112 ? 9.938 13.961 17.578 1 96.5 112 VAL A C 1
ATOM 885 O O . VAL A 1 112 ? 10.031 14.859 18.406 1 96.5 112 VAL A O 1
ATOM 888 N N . PHE A 1 113 ? 9.547 14.211 16.391 1 96.94 113 PHE A N 1
ATOM 889 C CA . PHE A 1 113 ? 9.305 15.555 15.867 1 96.94 113 PHE A CA 1
ATOM 890 C C . PHE A 1 113 ? 8.133 16.203 16.594 1 96.94 113 PHE A C 1
ATOM 892 O O . PHE A 1 113 ? 8.203 17.375 16.969 1 96.94 113 PHE A O 1
ATOM 899 N N . GLN A 1 114 ? 7.078 15.422 16.688 1 93.5 114 GLN A N 1
ATOM 900 C CA . GLN A 1 114 ? 5.887 15.953 17.344 1 93.5 114 GLN A CA 1
ATOM 901 C C . GLN A 1 114 ? 6.164 16.297 18.797 1 93.5 114 GLN A C 1
ATOM 903 O O . GLN A 1 114 ? 5.602 17.266 19.328 1 93.5 114 GLN A O 1
ATOM 908 N N . LYS A 1 115 ? 6.988 15.555 19.469 1 93.19 115 LYS A N 1
ATOM 909 C CA . LYS A 1 115 ? 7.371 15.836 20.844 1 93.19 115 LYS A CA 1
ATOM 910 C C . LYS A 1 115 ? 8.195 17.125 20.938 1 93.19 115 LYS A C 1
ATOM 912 O O . LYS A 1 115 ? 7.988 17.938 21.828 1 93.19 115 LYS A O 1
ATOM 917 N N . LYS A 1 116 ? 9.086 17.328 20 1 94.31 116 LYS A N 1
ATOM 918 C CA . LYS A 1 116 ? 9.977 18.484 19.984 1 94.31 116 LYS A CA 1
ATOM 919 C C . LYS A 1 116 ? 9.242 19.734 19.516 1 94.31 116 LYS A C 1
ATOM 921 O O . LYS A 1 116 ? 9.508 20.828 20.016 1 94.31 116 LYS A O 1
ATOM 926 N N . TYR A 1 117 ? 8.398 19.516 18.547 1 93.56 117 TYR A N 1
ATOM 927 C CA . TYR A 1 117 ? 7.707 20.641 17.922 1 93.56 117 TYR A CA 1
ATOM 928 C C . TYR A 1 117 ? 6.211 20.375 17.828 1 93.56 117 TYR A C 1
ATOM 930 O O . TYR A 1 117 ? 5.668 20.25 16.719 1 93.56 117 TYR A O 1
ATOM 938 N N . PRO A 1 118 ? 5.484 20.469 18.859 1 90.38 118 PRO A N 1
ATOM 939 C CA . PRO A 1 118 ? 4.074 20.078 18.875 1 90.38 118 PRO A CA 1
ATOM 940 C C . PRO A 1 118 ? 3.191 21.031 18.062 1 90.38 118 PRO A C 1
ATOM 942 O O . PRO A 1 118 ? 2.074 20.656 17.688 1 90.38 118 PRO A O 1
ATOM 945 N N . GLY A 1 119 ? 3.674 22.141 17.75 1 86.5 119 GLY A N 1
ATOM 946 C CA . GLY A 1 119 ? 2.871 23.109 17.031 1 86.5 119 GLY A CA 1
ATOM 947 C C . GLY A 1 119 ? 3.025 23 15.523 1 86.5 119 GLY A C 1
ATOM 948 O O . GLY A 1 119 ? 2.324 23.688 14.766 1 86.5 119 GLY A O 1
ATOM 949 N N . ILE A 1 120 ? 3.926 22.156 15.016 1 90.19 120 ILE A N 1
ATOM 950 C CA . ILE A 1 120 ? 4.164 22.031 13.586 1 90.19 120 ILE A CA 1
ATOM 951 C C . ILE A 1 120 ? 3.387 20.844 13.039 1 90.19 120 ILE A C 1
ATOM 953 O O . ILE A 1 120 ? 3.459 19.734 13.594 1 90.19 120 ILE A O 1
ATOM 957 N N . ARG A 1 121 ? 2.68 21.125 12.016 1 88.06 121 ARG A N 1
ATOM 958 C CA . ARG A 1 121 ? 1.896 20.078 11.359 1 88.06 121 ARG A CA 1
ATOM 959 C C . ARG A 1 121 ? 2.637 19.516 10.156 1 88.06 121 ARG A C 1
ATOM 961 O O . ARG A 1 121 ? 3.26 20.266 9.398 1 88.06 121 ARG A O 1
ATOM 968 N N . VAL A 1 122 ? 2.516 18.203 10.023 1 94.31 122 VAL A N 1
ATOM 969 C CA . VAL A 1 122 ? 3.152 17.547 8.883 1 94.31 122 VAL A CA 1
ATOM 970 C C . VAL A 1 122 ? 2.088 16.891 8 1 94.31 122 VAL A C 1
ATOM 972 O O . VAL A 1 122 ? 1.314 16.047 8.469 1 94.31 122 VAL A O 1
ATOM 975 N N . GLN A 1 123 ? 2.031 17.359 6.82 1 93.81 123 GLN A N 1
ATOM 976 C CA . GLN A 1 123 ? 1.18 16.734 5.809 1 93.81 123 GLN A CA 1
ATOM 977 C C . GLN A 1 123 ? 1.981 15.789 4.918 1 93.81 123 GLN A C 1
ATOM 979 O O . GLN A 1 123 ? 3.078 16.125 4.469 1 93.81 123 GLN A O 1
ATOM 984 N N . ILE A 1 124 ? 1.396 14.594 4.645 1 96.88 124 ILE A N 1
ATOM 985 C CA . ILE A 1 124 ? 2.119 13.562 3.92 1 96.88 124 ILE A CA 1
ATOM 986 C C . ILE A 1 124 ? 1.532 13.406 2.518 1 96.88 124 ILE A C 1
ATOM 988 O O . ILE A 1 124 ? 0.312 13.359 2.352 1 96.88 124 ILE A O 1
ATOM 992 N N . VAL A 1 125 ? 2.412 13.359 1.594 1 94.88 125 VAL A N 1
ATOM 993 C CA . VAL A 1 125 ? 2.064 13.047 0.212 1 94.88 125 VAL A CA 1
ATOM 994 C C . VAL A 1 125 ? 2.775 11.758 -0.219 1 94.88 125 VAL A C 1
ATOM 996 O O . VAL A 1 125 ? 4.004 11.688 -0.191 1 94.88 125 VAL A O 1
ATOM 999 N N . GLU A 1 126 ? 1.934 10.797 -0.606 1 94.5 126 GLU A N 1
ATOM 1000 C CA . GLU A 1 126 ? 2.471 9.492 -0.979 1 94.5 126 GLU A CA 1
ATOM 1001 C C . GLU A 1 126 ? 2.688 9.398 -2.486 1 94.5 126 GLU A C 1
ATOM 1003 O O . GLU A 1 126 ? 1.725 9.367 -3.256 1 94.5 126 GLU A O 1
ATOM 1008 N N . GLU A 1 127 ? 3.99 9.297 -2.889 1 93.31 127 GLU A N 1
ATOM 1009 C CA . GLU A 1 127 ? 4.336 9.141 -4.297 1 93.31 127 GLU A CA 1
ATOM 1010 C C . GLU A 1 127 ? 5.688 8.453 -4.465 1 93.31 127 GLU A C 1
ATOM 1012 O O . GLU A 1 127 ? 6.441 8.32 -3.498 1 93.31 127 GLU A O 1
ATOM 1017 N N . ASN A 1 128 ? 5.949 7.965 -5.66 1 90.31 128 ASN A N 1
ATOM 1018 C CA . ASN A 1 128 ? 7.273 7.422 -5.945 1 90.31 128 ASN A CA 1
ATOM 1019 C C . ASN A 1 128 ? 8.312 8.523 -6.09 1 90.31 128 ASN A C 1
ATOM 1021 O O . ASN A 1 128 ? 7.969 9.703 -6.168 1 90.31 128 ASN A O 1
ATOM 1025 N N . SER A 1 129 ? 9.531 8.117 -6.18 1 89.69 129 SER A N 1
ATOM 1026 C CA . SER A 1 129 ? 10.633 9.062 -6.152 1 89.69 129 SER A CA 1
ATOM 1027 C C . SER A 1 129 ? 10.57 10.023 -7.34 1 89.69 129 SER A C 1
ATOM 1029 O O . SER A 1 129 ? 10.812 11.219 -7.191 1 89.69 129 SER A O 1
ATOM 1031 N N . LEU A 1 130 ? 10.281 9.547 -8.492 1 86.81 130 LEU A N 1
ATOM 1032 C CA . LEU A 1 130 ? 10.234 10.383 -9.688 1 86.81 130 LEU A CA 1
ATOM 1033 C C . LEU A 1 130 ? 9.148 11.445 -9.562 1 86.81 130 LEU A C 1
ATOM 1035 O O . LEU A 1 130 ? 9.375 12.617 -9.883 1 86.81 130 LEU A O 1
ATOM 1039 N N . ALA A 1 131 ? 8.016 11.047 -9.117 1 91.12 131 ALA A N 1
ATOM 1040 C CA . ALA A 1 131 ? 6.91 11.984 -8.914 1 91.12 131 ALA A CA 1
ATOM 1041 C C . ALA A 1 131 ? 7.242 12.992 -7.824 1 91.12 131 ALA A C 1
ATOM 1043 O O . ALA A 1 131 ? 6.891 14.172 -7.934 1 91.12 131 ALA A O 1
ATOM 1044 N N . LEU A 1 132 ? 7.891 12.539 -6.824 1 94.38 132 LEU A N 1
ATOM 1045 C CA . LEU A 1 132 ? 8.242 13.414 -5.715 1 94.38 132 LEU A CA 1
ATOM 1046 C C . LEU A 1 132 ? 9.211 14.5 -6.164 1 94.38 132 LEU A C 1
ATOM 1048 O O . LEU A 1 132 ? 9.125 15.641 -5.711 1 94.38 132 LEU A O 1
ATOM 1052 N N . GLU A 1 133 ? 10.086 14.133 -7.008 1 92.25 133 GLU A N 1
ATOM 1053 C CA . GLU A 1 133 ? 11.008 15.133 -7.547 1 92.25 133 GLU A CA 1
ATOM 1054 C C . GLU A 1 133 ? 10.25 16.25 -8.266 1 92.25 133 GLU A C 1
ATOM 1056 O O . GLU A 1 133 ? 10.555 17.422 -8.094 1 92.25 133 GLU A O 1
ATOM 1061 N N . GLN A 1 134 ? 9.297 15.836 -9.062 1 90 134 GLN A N 1
ATOM 1062 C CA . GLN A 1 134 ? 8.5 16.812 -9.797 1 90 134 GLN A CA 1
ATOM 1063 C C . GLN A 1 134 ? 7.688 17.688 -8.852 1 90 134 GLN A C 1
ATOM 1065 O O . GLN A 1 134 ? 7.562 18.891 -9.062 1 90 134 GLN A O 1
ATOM 1070 N N . LEU A 1 135 ? 7.172 17.094 -7.797 1 91.56 135 LEU A N 1
ATOM 1071 C CA . LEU A 1 135 ? 6.375 17.828 -6.824 1 91.56 135 LEU A CA 1
ATOM 1072 C C . LEU A 1 135 ? 7.23 18.844 -6.066 1 91.56 135 LEU A C 1
ATOM 1074 O O . LEU A 1 135 ? 6.754 19.922 -5.711 1 91.56 135 LEU A O 1
ATOM 1078 N N . LEU A 1 136 ? 8.461 18.484 -5.816 1 91.75 136 LEU A N 1
ATOM 1079 C CA . LEU A 1 136 ? 9.391 19.422 -5.195 1 91.75 136 LEU A CA 1
ATOM 1080 C C . LEU A 1 136 ? 9.633 20.625 -6.098 1 91.75 136 LEU A C 1
ATOM 1082 O O . LEU A 1 136 ? 9.562 21.766 -5.648 1 91.75 136 LEU A O 1
ATOM 1086 N N . LEU A 1 137 ? 9.828 20.344 -7.328 1 86.56 137 LEU A N 1
ATOM 1087 C CA . LEU A 1 137 ? 10.18 21.391 -8.281 1 86.56 137 LEU A CA 1
ATOM 1088 C C . LEU A 1 137 ? 9.016 22.344 -8.508 1 86.56 137 LEU A C 1
ATOM 1090 O O . LEU A 1 137 ? 9.211 23.531 -8.734 1 86.56 137 LEU A O 1
ATOM 1094 N N . THR A 1 138 ? 7.816 21.812 -8.43 1 82.12 138 THR A N 1
ATOM 1095 C CA . THR A 1 138 ? 6.629 22.625 -8.641 1 82.12 138 THR A CA 1
ATOM 1096 C C . THR A 1 138 ? 6.156 23.25 -7.328 1 82.12 138 THR A C 1
ATOM 1098 O O . THR A 1 138 ? 5.152 23.953 -7.297 1 82.12 138 THR A O 1
ATOM 1101 N N . GLY A 1 139 ? 6.801 22.922 -6.266 1 83.69 139 GLY A N 1
ATOM 1102 C CA . GLY A 1 139 ? 6.504 23.531 -4.984 1 83.69 139 GLY A CA 1
ATOM 1103 C C . GLY A 1 139 ? 5.293 22.938 -4.297 1 83.69 139 GLY A C 1
ATOM 1104 O O . GLY A 1 139 ? 4.734 23.531 -3.373 1 83.69 139 GLY A O 1
ATOM 1105 N N . LYS A 1 140 ? 4.926 21.797 -4.711 1 86.31 140 LYS A N 1
ATOM 1106 C CA . LYS A 1 140 ? 3.744 21.141 -4.156 1 86.31 140 LYS A CA 1
ATOM 1107 C C . LYS A 1 140 ? 4.078 20.406 -2.859 1 86.31 140 LYS A C 1
ATOM 1109 O O . LYS A 1 140 ? 3.182 20.078 -2.076 1 86.31 140 LYS A O 1
ATOM 1114 N N . ILE A 1 141 ? 5.352 20.125 -2.672 1 93.62 141 ILE A N 1
ATOM 1115 C CA . ILE A 1 141 ? 5.824 19.594 -1.397 1 93.62 141 ILE A CA 1
ATOM 1116 C C . ILE A 1 141 ? 7.074 20.344 -0.956 1 93.62 141 ILE A C 1
ATOM 1118 O O . ILE A 1 141 ? 7.77 20.953 -1.78 1 93.62 141 ILE A O 1
ATOM 1122 N N . ASP A 1 142 ? 7.336 20.328 0.33 1 93.44 142 ASP A N 1
ATOM 1123 C CA . ASP A 1 142 ? 8.453 21.078 0.9 1 93.44 142 ASP A CA 1
ATOM 1124 C C . ASP A 1 142 ? 9.695 20.188 1.025 1 93.44 142 ASP A C 1
ATOM 1126 O O . ASP A 1 142 ? 10.82 20.688 0.906 1 93.44 142 ASP A O 1
ATOM 1130 N N . LEU A 1 143 ? 9.477 18.969 1.368 1 96.75 143 LEU A N 1
ATOM 1131 C CA . LEU A 1 143 ? 10.508 18 1.697 1 96.75 143 LEU A CA 1
ATOM 1132 C C . LEU A 1 143 ? 10.125 16.609 1.196 1 96.75 143 LEU A C 1
ATOM 1134 O O . LEU A 1 143 ? 8.945 16.25 1.188 1 96.75 143 LEU A O 1
ATOM 1138 N N . ALA A 1 144 ? 11.125 15.883 0.72 1 97.75 144 ALA A N 1
ATOM 1139 C CA . ALA A 1 144 ? 10.859 14.516 0.295 1 97.75 144 ALA A CA 1
ATOM 1140 C C . ALA A 1 144 ? 11.914 13.555 0.841 1 97.75 144 ALA A C 1
ATOM 1142 O O . ALA A 1 144 ? 13.086 13.914 0.954 1 97.75 144 ALA A O 1
ATOM 1143 N N . LEU A 1 145 ? 11.492 12.461 1.328 1 97.25 145 LEU A N 1
ATOM 1144 C CA . LEU A 1 145 ? 12.359 11.305 1.539 1 97.25 145 LEU A CA 1
ATOM 1145 C C . LEU A 1 145 ? 12.273 10.336 0.363 1 97.25 145 LEU A C 1
ATOM 1147 O O . LEU A 1 145 ? 11.219 9.742 0.122 1 97.25 145 LEU A O 1
ATOM 1151 N N . LEU A 1 146 ? 13.352 10.203 -0.384 1 95.81 146 LEU A N 1
ATOM 1152 C CA . LEU A 1 146 ? 13.32 9.469 -1.647 1 95.81 146 LEU A CA 1
ATOM 1153 C C . LEU A 1 146 ? 14.672 8.828 -1.938 1 95.81 146 LEU A C 1
ATOM 1155 O O . LEU A 1 146 ? 15.625 9.016 -1.181 1 95.81 146 LEU A O 1
ATOM 1159 N N . VAL A 1 147 ? 14.695 7.996 -2.922 1 93.81 147 VAL A N 1
ATOM 1160 C CA . VAL A 1 147 ? 15.953 7.449 -3.422 1 93.81 147 VAL A CA 1
ATOM 1161 C C . VAL A 1 147 ? 16.766 8.555 -4.086 1 93.81 147 VAL A C 1
ATOM 1163 O O . VAL A 1 147 ? 16.234 9.344 -4.867 1 93.81 147 VAL A O 1
ATOM 1166 N N . MET A 1 148 ? 17.984 8.633 -3.725 1 92.81 148 MET A N 1
ATOM 1167 C CA . MET A 1 148 ? 18.859 9.68 -4.238 1 92.81 148 MET A CA 1
ATOM 1168 C C . MET A 1 148 ? 18.812 9.742 -5.762 1 92.81 148 MET A C 1
ATOM 1170 O O . MET A 1 148 ? 18.938 8.711 -6.43 1 92.81 148 MET A O 1
ATOM 1174 N N . PRO A 1 149 ? 18.547 10.891 -6.246 1 85.44 149 PRO A N 1
ATOM 1175 C CA . PRO A 1 149 ? 18.469 11.047 -7.699 1 85.44 149 PRO A CA 1
ATOM 1176 C C . PRO A 1 149 ? 19.828 10.914 -8.383 1 85.44 149 PRO A C 1
ATOM 1178 O O . PRO A 1 149 ? 20.875 10.969 -7.719 1 85.44 149 PRO A O 1
ATOM 1181 N N . GLU A 1 150 ? 19.625 10.672 -9.594 1 76.94 150 GLU A N 1
ATOM 1182 C CA . GLU A 1 150 ? 20.859 10.664 -10.391 1 76.94 150 GLU A CA 1
ATOM 1183 C C . GLU A 1 150 ? 21.5 12.047 -10.422 1 76.94 150 GLU A C 1
ATOM 1185 O O . GLU A 1 150 ? 20.859 13.039 -10.055 1 76.94 150 GLU A O 1
ATOM 1190 N N . LYS A 1 151 ? 22.672 12.234 -10.734 1 69.69 151 LYS A N 1
ATOM 1191 C CA . LYS A 1 151 ? 23.484 13.445 -10.727 1 69.69 151 LYS A CA 1
ATOM 1192 C C . LYS A 1 151 ? 22.828 14.57 -11.508 1 69.69 151 LYS A C 1
ATOM 1194 O O . LYS A 1 151 ? 23.016 15.75 -11.203 1 69.69 151 LYS A O 1
ATOM 1199 N N . ARG A 1 152 ? 22 14.258 -12.367 1 67.31 152 ARG A N 1
ATOM 1200 C CA . ARG A 1 152 ? 21.5 15.312 -13.242 1 67.31 152 ARG A CA 1
ATOM 1201 C C . ARG A 1 152 ? 20.219 15.914 -12.688 1 67.31 152 ARG A C 1
ATOM 1203 O O . ARG A 1 152 ? 19.625 16.797 -13.312 1 67.31 152 ARG A O 1
ATOM 1210 N N . SER A 1 153 ? 19.953 15.641 -11.469 1 74.44 153 SER A N 1
ATOM 1211 C CA . SER A 1 153 ? 18.703 16.156 -10.938 1 74.44 153 SER A CA 1
ATOM 1212 C C . SER A 1 153 ? 18.875 17.578 -10.398 1 74.44 153 SER A C 1
ATOM 1214 O O . SER A 1 153 ? 19.953 17.938 -9.938 1 74.44 153 SER A O 1
ATOM 1216 N N . ARG A 1 154 ? 17.859 18.453 -10.594 1 80.06 154 ARG A N 1
ATOM 1217 C CA . ARG A 1 154 ? 17.875 19.859 -10.195 1 80.06 154 ARG A CA 1
ATOM 1218 C C . ARG A 1 154 ? 17.547 20.016 -8.719 1 80.06 154 ARG A C 1
ATOM 1220 O O . ARG A 1 154 ? 17.609 21.125 -8.172 1 80.06 154 ARG A O 1
ATOM 1227 N N . ILE A 1 155 ? 17.281 18.922 -8.109 1 85.25 155 ILE A N 1
ATOM 1228 C CA . ILE A 1 155 ? 16.859 19.031 -6.719 1 85.25 155 ILE A CA 1
ATOM 1229 C C . ILE A 1 155 ? 18.062 18.922 -5.793 1 85.25 155 ILE A C 1
ATOM 1231 O O . ILE A 1 155 ? 19.094 18.344 -6.168 1 85.25 155 ILE A O 1
ATOM 1235 N N . GLN A 1 156 ? 18 19.578 -4.637 1 89.12 156 GLN A N 1
ATOM 1236 C CA . GLN A 1 156 ? 19 19.469 -3.59 1 89.12 156 GLN A CA 1
ATOM 1237 C C . GLN A 1 156 ? 18.734 18.25 -2.699 1 89.12 156 GLN A C 1
ATOM 1239 O O . GLN A 1 156 ? 17.812 18.266 -1.885 1 89.12 156 GLN A O 1
ATOM 1244 N N . ALA A 1 157 ? 19.531 17.328 -2.854 1 93.62 157 ALA A N 1
ATOM 1245 C CA . ALA A 1 157 ? 19.344 16.094 -2.084 1 93.62 157 ALA A CA 1
ATOM 1246 C C . ALA A 1 157 ? 20.484 15.898 -1.082 1 93.62 157 ALA A C 1
ATOM 1248 O O . ALA A 1 157 ? 21.625 16.266 -1.348 1 93.62 157 ALA A O 1
ATOM 1249 N N . ARG A 1 158 ? 20.172 15.414 0.046 1 94 158 ARG A N 1
ATOM 1250 C CA . ARG A 1 158 ? 21.109 15.086 1.115 1 94 158 ARG A CA 1
ATOM 1251 C C . ARG A 1 158 ? 21.062 13.602 1.457 1 94 158 ARG A C 1
ATOM 1253 O O . ARG A 1 158 ? 20 13.062 1.761 1 94 158 ARG A O 1
ATOM 1260 N N . PHE A 1 159 ? 22.266 13 1.414 1 95.44 159 PHE A N 1
ATOM 1261 C CA . PHE A 1 159 ? 22.359 11.57 1.674 1 95.44 159 PHE A CA 1
ATOM 1262 C C . PHE A 1 159 ? 22 11.258 3.123 1 95.44 159 PHE A C 1
ATOM 1264 O O . PHE A 1 159 ? 22.484 11.922 4.043 1 95.44 159 PHE A O 1
ATOM 1271 N N . LEU A 1 160 ? 21.156 10.188 3.328 1 95.88 160 LEU A N 1
ATOM 1272 C CA . LEU A 1 160 ? 20.703 9.789 4.652 1 95.88 160 LEU A CA 1
ATOM 1273 C C . LEU A 1 160 ? 21.297 8.445 5.055 1 95.88 160 LEU A C 1
ATOM 1275 O O . LEU A 1 160 ? 21.922 8.328 6.109 1 95.88 160 LEU A O 1
ATOM 1279 N N . MET A 1 161 ? 21.078 7.453 4.16 1 93.25 161 MET A N 1
ATOM 1280 C CA . MET A 1 161 ? 21.547 6.109 4.461 1 93.25 161 MET A CA 1
ATOM 1281 C C . MET A 1 161 ? 21.516 5.227 3.217 1 93.25 161 MET A C 1
ATOM 1283 O O . MET A 1 161 ? 20.828 5.539 2.248 1 93.25 161 MET A O 1
ATOM 1287 N N . ASN A 1 162 ? 22.328 4.199 3.281 1 93.31 162 ASN A N 1
ATOM 1288 C CA . ASN A 1 162 ? 22.172 3.084 2.355 1 93.31 162 ASN A CA 1
ATOM 1289 C C . ASN A 1 162 ? 21.234 2.018 2.916 1 93.31 162 ASN A C 1
ATOM 1291 O O . ASN A 1 162 ? 21.438 1.521 4.023 1 93.31 162 ASN A O 1
ATOM 1295 N N . ASP A 1 163 ? 20.219 1.777 2.252 1 94 163 ASP A N 1
ATOM 1296 C CA . ASP A 1 163 ? 19.266 0.739 2.654 1 94 163 ASP A CA 1
ATOM 1297 C C . ASP A 1 163 ? 19.469 -0.533 1.834 1 94 163 ASP A C 1
ATOM 1299 O O . ASP A 1 163 ? 19.203 -0.55 0.631 1 94 163 ASP A O 1
ATOM 1303 N N . GLU A 1 164 ? 19.891 -1.532 2.484 1 94.62 164 GLU A N 1
ATOM 1304 C CA . GLU A 1 164 ? 20.219 -2.791 1.824 1 94.62 164 GLU A CA 1
ATOM 1305 C C . GLU A 1 164 ? 18.953 -3.512 1.348 1 94.62 164 GLU A C 1
ATOM 1307 O O . GLU A 1 164 ? 17.953 -3.555 2.061 1 94.62 164 GLU A O 1
ATOM 1312 N N . ILE A 1 165 ? 19.031 -3.936 0.084 1 95.88 165 ILE A N 1
ATOM 1313 C CA . ILE A 1 165 ? 18 -4.824 -0.424 1 95.88 165 ILE A CA 1
ATOM 1314 C C . ILE A 1 165 ? 18.297 -6.262 -0.003 1 95.88 165 ILE A C 1
ATOM 1316 O O . ILE A 1 165 ? 19.422 -6.742 -0.17 1 95.88 165 ILE A O 1
ATOM 1320 N N . CYS A 1 166 ? 17.312 -6.957 0.546 1 96.81 166 CYS A N 1
ATOM 1321 C CA . CYS A 1 166 ? 17.516 -8.297 1.096 1 96.81 166 CYS A CA 1
ATOM 1322 C C . CYS A 1 166 ? 16.297 -9.18 0.833 1 96.81 166 CYS A C 1
ATOM 1324 O O . CYS A 1 166 ? 15.344 -8.758 0.18 1 96.81 166 CYS A O 1
ATOM 1326 N N . LEU A 1 167 ? 16.406 -10.391 1.257 1 97.25 167 LEU A N 1
ATOM 1327 C CA . LEU A 1 167 ? 15.273 -11.312 1.173 1 97.25 167 LEU A CA 1
ATOM 1328 C C . LEU A 1 167 ? 14.547 -11.406 2.512 1 97.25 167 LEU A C 1
ATOM 1330 O O . LEU A 1 167 ? 15.18 -11.336 3.57 1 97.25 167 LEU A O 1
ATOM 1334 N N . ILE A 1 168 ? 13.258 -11.523 2.441 1 97.81 168 ILE A N 1
ATOM 1335 C CA . ILE A 1 168 ? 12.453 -11.75 3.637 1 97.81 168 ILE A CA 1
ATOM 1336 C C . ILE A 1 168 ? 11.719 -13.086 3.523 1 97.81 168 ILE A C 1
ATOM 1338 O O . ILE A 1 168 ? 11.234 -13.445 2.449 1 97.81 168 ILE A O 1
ATOM 1342 N N . THR A 1 169 ? 11.75 -13.836 4.602 1 97.62 169 THR A N 1
ATOM 1343 C CA . THR A 1 169 ? 11.078 -15.125 4.711 1 97.62 169 THR A CA 1
ATOM 1344 C C . THR A 1 169 ? 10.711 -15.422 6.164 1 97.62 169 THR A C 1
ATOM 1346 O O . THR A 1 169 ? 10.844 -14.555 7.031 1 97.62 169 THR A O 1
ATOM 1349 N N . SER A 1 170 ? 10.055 -16.547 6.371 1 96.88 170 SER A N 1
ATOM 1350 C CA . SER A 1 170 ? 9.758 -17.016 7.723 1 96.88 170 SER A CA 1
ATOM 1351 C C . SER A 1 170 ? 10.953 -17.75 8.328 1 96.88 170 SER A C 1
ATOM 1353 O O . SER A 1 170 ? 11.68 -18.438 7.613 1 96.88 170 SER A O 1
ATOM 1355 N N . PRO A 1 171 ? 11.117 -17.656 9.641 1 95.44 171 PRO A N 1
ATOM 1356 C CA . PRO A 1 171 ? 12.188 -18.406 10.297 1 95.44 171 PRO A CA 1
ATOM 1357 C C . PRO A 1 171 ? 12.023 -19.922 10.148 1 95.44 171 PRO A C 1
ATOM 1359 O O . PRO A 1 171 ? 12.984 -20.672 10.32 1 95.44 171 PRO A O 1
ATOM 1362 N N . ASN A 1 172 ? 10.852 -20.328 9.773 1 94.75 172 ASN A N 1
ATOM 1363 C CA . ASN A 1 172 ? 10.562 -21.75 9.641 1 94.75 172 ASN A CA 1
ATOM 1364 C C . ASN A 1 172 ? 10.625 -22.203 8.18 1 94.75 172 ASN A C 1
ATOM 1366 O O . ASN A 1 172 ? 10.359 -23.359 7.871 1 94.75 172 ASN A O 1
ATOM 1370 N N . HIS A 1 173 ? 10.914 -21.344 7.336 1 96.06 173 HIS A N 1
ATOM 1371 C CA . HIS A 1 173 ? 10.992 -21.672 5.918 1 96.06 173 HIS A CA 1
ATOM 1372 C C . HIS A 1 173 ? 12.172 -22.609 5.641 1 96.06 173 HIS A C 1
ATOM 1374 O O . HIS A 1 173 ? 13.258 -22.422 6.195 1 96.06 173 HIS A O 1
ATOM 1380 N N . PRO A 1 174 ? 12.07 -23.531 4.766 1 95.69 174 PRO A N 1
ATOM 1381 C CA . PRO A 1 174 ? 13.133 -24.484 4.457 1 95.69 174 PRO A CA 1
ATOM 1382 C C . PRO A 1 174 ? 14.398 -23.812 3.939 1 95.69 174 PRO A C 1
ATOM 1384 O O . PRO A 1 174 ? 15.492 -24.391 4.043 1 95.69 174 PRO A O 1
ATOM 1387 N N . VAL A 1 175 ? 14.289 -22.656 3.389 1 96.25 175 VAL A N 1
ATOM 1388 C CA . VAL A 1 175 ? 15.438 -21.938 2.852 1 96.25 175 VAL A CA 1
ATOM 1389 C C . VAL A 1 175 ? 16.438 -21.656 3.967 1 96.25 175 VAL A C 1
ATOM 1391 O O . VAL A 1 175 ? 17.625 -21.438 3.703 1 96.25 175 VAL A O 1
ATOM 1394 N N . MET A 1 176 ? 16 -21.703 5.207 1 95.88 176 MET A N 1
ATOM 1395 C CA . MET A 1 176 ? 16.859 -21.391 6.352 1 95.88 176 MET A CA 1
ATOM 1396 C C . MET A 1 176 ? 17.984 -22.406 6.484 1 95.88 176 MET A C 1
ATOM 1398 O O . MET A 1 176 ? 19.016 -22.109 7.086 1 95.88 176 MET A O 1
ATOM 1402 N N . GLU A 1 177 ? 17.812 -23.516 5.863 1 95.69 177 GLU A N 1
ATOM 1403 C CA . GLU A 1 177 ? 18.844 -24.547 5.891 1 95.69 177 GLU A CA 1
ATOM 1404 C C . GLU A 1 177 ? 20.062 -24.141 5.055 1 95.69 177 GLU A C 1
ATOM 1406 O O . GLU A 1 177 ? 21.156 -24.656 5.246 1 95.69 177 GLU A O 1
ATOM 1411 N N . CYS A 1 178 ? 19.844 -23.188 4.184 1 94.88 178 CYS A N 1
ATOM 1412 C CA . CYS A 1 178 ? 20.891 -22.75 3.281 1 94.88 178 CYS A CA 1
ATOM 1413 C C . CYS A 1 178 ? 21.5 -21.438 3.742 1 94.88 178 CYS A C 1
ATOM 1415 O O . CYS A 1 178 ? 22.328 -20.844 3.049 1 94.88 178 CYS A O 1
ATOM 1417 N N . VAL A 1 179 ? 21.094 -20.938 4.816 1 94.88 179 VAL A N 1
ATOM 1418 C CA . VAL A 1 179 ? 21.484 -19.609 5.293 1 94.88 179 VAL A CA 1
ATOM 1419 C C . VAL A 1 179 ? 22.812 -19.703 6.043 1 94.88 179 VAL A C 1
ATOM 1421 O O . VAL A 1 179 ? 23.062 -20.688 6.754 1 94.88 179 VAL A O 1
ATOM 1424 N N . HIS A 1 180 ? 23.594 -18.688 5.871 1 92.94 180 HIS A N 1
ATOM 1425 C CA . HIS A 1 180 ? 24.891 -18.594 6.527 1 92.94 180 HIS A CA 1
ATOM 1426 C C . HIS A 1 180 ? 24.922 -17.453 7.551 1 92.94 180 HIS A C 1
ATOM 1428 O O . HIS A 1 180 ? 24.125 -16.516 7.453 1 92.94 180 HIS A O 1
ATOM 1434 N N . GLN A 1 181 ? 25.688 -17.656 8.578 1 87.44 181 GLN A N 1
ATOM 1435 C CA . GLN A 1 181 ? 25.875 -16.594 9.555 1 87.44 181 GLN A CA 1
ATOM 1436 C C . GLN A 1 181 ? 26.922 -15.578 9.07 1 87.44 181 GLN A C 1
ATOM 1438 O O . GLN A 1 181 ? 27.938 -15.961 8.484 1 87.44 181 GLN A O 1
ATOM 1443 N N . GLY A 1 182 ? 26.422 -14.344 8.969 1 73.44 182 GLY A N 1
ATOM 1444 C CA . GLY A 1 182 ? 27.328 -13.297 8.531 1 73.44 182 GLY A CA 1
ATOM 1445 C C . GLY A 1 182 ? 28.516 -13.102 9.461 1 73.44 182 GLY A C 1
ATOM 1446 O O . GLY A 1 182 ? 28.422 -13.367 10.664 1 73.44 182 GLY A O 1
ATOM 1447 N N . GLN A 1 183 ? 29.672 -12.992 8.93 1 57.72 183 GLN A N 1
ATOM 1448 C CA . GLN A 1 183 ? 30.812 -12.562 9.727 1 57.72 183 GLN A CA 1
ATOM 1449 C C . GLN A 1 183 ? 30.891 -11.039 9.797 1 57.72 183 GLN A C 1
ATOM 1451 O O . GLN A 1 183 ? 30.672 -10.352 8.789 1 57.72 183 GLN A O 1
ATOM 1456 N N . ALA A 1 184 ? 30.688 -10.352 11.016 1 53.44 184 ALA A N 1
ATOM 1457 C CA . ALA A 1 184 ? 30.766 -8.914 11.281 1 53.44 184 ALA A CA 1
ATOM 1458 C C . ALA A 1 184 ? 31.641 -8.211 10.25 1 53.44 184 ALA A C 1
ATOM 1460 O O . ALA A 1 184 ? 31.359 -7.062 9.883 1 53.44 184 ALA A O 1
ATOM 1461 N N . GLY A 1 185 ? 32.562 -8.773 9.656 1 47.53 185 GLY A N 1
ATOM 1462 C CA . GLY A 1 185 ? 33.656 -8.094 8.992 1 47.53 185 GLY A CA 1
ATOM 1463 C C . GLY A 1 185 ? 33.5 -8.047 7.484 1 47.53 185 GLY A C 1
ATOM 1464 O O . GLY A 1 185 ? 34.188 -7.285 6.805 1 47.53 185 GLY A O 1
ATOM 1465 N N . LEU A 1 186 ? 33.062 -8.984 6.754 1 48.25 186 LEU A N 1
ATOM 1466 C CA . LEU A 1 186 ? 33.344 -8.984 5.324 1 48.25 186 LEU A CA 1
ATOM 1467 C C . LEU A 1 186 ? 32.312 -8.156 4.559 1 48.25 186 LEU A C 1
ATOM 1469 O O . LEU A 1 186 ? 32.656 -7.484 3.584 1 48.25 186 LEU A O 1
ATOM 1473 N N . HIS A 1 187 ? 30.984 -8.383 4.797 1 54.28 187 HIS A N 1
ATOM 1474 C CA . HIS A 1 187 ? 30.031 -7.582 4.039 1 54.28 187 HIS A CA 1
ATOM 1475 C C . HIS A 1 187 ? 29.219 -6.664 4.953 1 54.28 187 HIS A C 1
ATOM 1477 O O . HIS A 1 187 ? 28.656 -7.117 5.945 1 54.28 187 HIS A O 1
ATOM 1483 N N . PRO A 1 188 ? 29.516 -5.309 4.785 1 60.34 188 PRO A N 1
ATOM 1484 C CA . PRO A 1 188 ? 28.812 -4.359 5.652 1 60.34 188 PRO A CA 1
ATOM 1485 C C . PRO A 1 188 ? 27.297 -4.477 5.555 1 60.34 188 PRO A C 1
ATOM 1487 O O . PRO A 1 188 ? 26.703 -3.988 4.594 1 60.34 188 PRO A O 1
ATOM 1490 N N . SER A 1 189 ? 26.797 -5.625 6.031 1 71.44 189 SER A N 1
ATOM 1491 C CA . SER A 1 189 ? 25.344 -5.754 6.125 1 71.44 189 SER A CA 1
ATOM 1492 C C . SER A 1 189 ? 24.859 -5.523 7.551 1 71.44 189 SER A C 1
ATOM 1494 O O . SER A 1 189 ? 25.562 -5.832 8.508 1 71.44 189 SER A O 1
ATOM 1496 N N . GLN A 1 190 ? 23.859 -4.766 7.633 1 74.94 190 GLN A N 1
ATOM 1497 C CA . GLN A 1 190 ? 23.203 -4.574 8.922 1 74.94 190 GLN A CA 1
ATOM 1498 C C . GLN A 1 190 ? 22.484 -5.848 9.367 1 74.94 190 GLN A C 1
ATOM 1500 O O . GLN A 1 190 ? 22.047 -5.949 10.516 1 74.94 190 GLN A O 1
ATOM 1505 N N . LEU A 1 191 ? 22.594 -6.867 8.422 1 88.75 191 LEU A N 1
ATOM 1506 C CA . LEU A 1 191 ? 21.891 -8.109 8.719 1 88.75 191 LEU A CA 1
ATOM 1507 C C . LEU A 1 191 ? 22.859 -9.195 9.156 1 88.75 191 LEU A C 1
ATOM 1509 O O . LEU A 1 191 ? 23.984 -9.266 8.648 1 88.75 191 LEU A O 1
ATOM 1513 N N . SER A 1 192 ? 22.484 -9.984 10.039 1 85.81 192 SER A N 1
ATOM 1514 C CA . SER A 1 192 ? 23.359 -10.953 10.688 1 85.81 192 SER A CA 1
ATOM 1515 C C . SER A 1 192 ? 23.484 -12.234 9.859 1 85.81 192 SER A C 1
ATOM 1517 O O . SER A 1 192 ? 24.438 -13 10.031 1 85.81 192 SER A O 1
ATOM 1519 N N . GLN A 1 193 ? 22.594 -12.484 9.008 1 92.88 193 GLN A N 1
ATOM 1520 C CA . GLN A 1 193 ? 22.578 -13.703 8.211 1 92.88 193 GLN A CA 1
ATOM 1521 C C . GLN A 1 193 ? 22.531 -13.391 6.719 1 92.88 193 GLN A C 1
ATOM 1523 O O . GLN A 1 193 ? 22 -12.352 6.316 1 92.88 193 GLN A O 1
ATOM 1528 N N . TYR A 1 194 ? 23.156 -14.258 5.941 1 93.81 194 TYR A N 1
ATOM 1529 C CA . TYR A 1 194 ? 23.109 -14.047 4.5 1 93.81 194 TYR A CA 1
ATOM 1530 C C . TYR A 1 194 ? 22.875 -15.367 3.768 1 93.81 194 TYR A C 1
ATOM 1532 O O . TYR A 1 194 ? 22.969 -16.438 4.363 1 93.81 194 TYR A O 1
ATOM 1540 N N . ILE A 1 195 ? 22.469 -15.234 2.527 1 94.75 195 ILE A N 1
ATOM 1541 C CA . ILE A 1 195 ? 22.219 -16.391 1.662 1 94.75 195 ILE A CA 1
ATOM 1542 C C . ILE A 1 195 ? 22.781 -16.109 0.266 1 94.75 195 ILE A C 1
ATOM 1544 O O . ILE A 1 195 ? 22.781 -14.969 -0.195 1 94.75 195 ILE A O 1
ATOM 1548 N N . ASN A 1 196 ? 23.297 -17.172 -0.289 1 93.25 196 ASN A N 1
ATOM 1549 C CA . ASN A 1 196 ? 23.578 -17.094 -1.721 1 93.25 196 ASN A CA 1
ATOM 1550 C C . ASN A 1 196 ? 22.297 -17.266 -2.543 1 93.25 196 ASN A C 1
ATOM 1552 O O . ASN A 1 196 ? 21.578 -18.25 -2.396 1 93.25 196 ASN A O 1
ATOM 1556 N N . ILE A 1 197 ? 22.094 -16.297 -3.402 1 94.38 197 ILE A N 1
ATOM 1557 C CA . ILE A 1 197 ? 20.828 -16.25 -4.137 1 94.38 197 ILE A CA 1
ATOM 1558 C C . ILE A 1 197 ? 20.641 -17.562 -4.906 1 94.38 197 ILE A C 1
ATOM 1560 O O . ILE A 1 197 ? 19.5 -18.016 -5.086 1 94.38 197 ILE A O 1
ATOM 1564 N N . GLN A 1 198 ? 21.672 -18.172 -5.352 1 92.94 198 GLN A N 1
ATOM 1565 C CA . GLN A 1 198 ? 21.594 -19.406 -6.117 1 92.94 198 GLN A CA 1
ATOM 1566 C C . GLN A 1 198 ? 21.047 -20.547 -5.27 1 92.94 198 GLN A C 1
ATOM 1568 O O . GLN A 1 198 ? 20.375 -21.453 -5.789 1 92.94 198 GLN A O 1
ATOM 1573 N N . ASP A 1 199 ? 21.344 -20.469 -3.973 1 93.31 199 ASP A N 1
ATOM 1574 C CA . ASP A 1 199 ? 20.859 -21.5 -3.062 1 93.31 199 ASP A CA 1
ATOM 1575 C C . ASP A 1 199 ? 19.344 -21.391 -2.871 1 93.31 199 ASP A C 1
ATOM 1577 O O . ASP A 1 199 ? 18.703 -22.312 -2.385 1 93.31 199 ASP A O 1
ATOM 1581 N N . ALA A 1 200 ? 18.766 -20.25 -3.275 1 94.06 200 ALA A N 1
ATOM 1582 C CA . ALA A 1 200 ? 17.344 -20.016 -3.111 1 94.06 200 ALA A CA 1
ATOM 1583 C C . ALA A 1 200 ? 16.578 -20.312 -4.406 1 94.06 200 ALA A C 1
ATOM 1585 O O . ALA A 1 200 ? 15.367 -20.156 -4.469 1 94.06 200 ALA A O 1
ATOM 1586 N N . ALA A 1 201 ? 17.203 -20.797 -5.422 1 90.62 201 ALA A N 1
ATOM 1587 C CA . ALA A 1 201 ? 16.672 -20.938 -6.77 1 90.62 201 ALA A CA 1
ATOM 1588 C C . ALA A 1 201 ? 15.508 -21.938 -6.801 1 90.62 201 ALA A C 1
ATOM 1590 O O . ALA A 1 201 ? 14.609 -21.828 -7.637 1 90.62 201 ALA A O 1
ATOM 1591 N N . CYS A 1 202 ? 15.492 -22.844 -5.902 1 90.38 202 CYS A N 1
ATOM 1592 C CA . CYS A 1 202 ? 14.492 -23.906 -5.93 1 90.38 202 CYS A CA 1
ATOM 1593 C C . CYS A 1 202 ? 13.211 -23.469 -5.238 1 90.38 202 CYS A C 1
ATOM 1595 O O . CYS A 1 202 ? 12.172 -24.125 -5.355 1 90.38 202 CYS A O 1
ATOM 1597 N N . TYR A 1 203 ? 13.281 -22.344 -4.602 1 93.69 203 TYR A N 1
ATOM 1598 C CA . TYR A 1 203 ? 12.109 -21.875 -3.871 1 93.69 203 TYR A CA 1
ATOM 1599 C C . TYR A 1 203 ? 11.352 -20.828 -4.672 1 93.69 203 TYR A C 1
ATOM 1601 O O . TYR A 1 203 ? 11.914 -20.219 -5.59 1 93.69 203 TYR A O 1
ATOM 1609 N N . GLU A 1 204 ? 10.109 -20.625 -4.336 1 94.31 204 GLU A N 1
ATOM 1610 C CA . GLU A 1 204 ? 9.266 -19.656 -5.016 1 94.31 204 GLU A CA 1
ATOM 1611 C C . GLU A 1 204 ? 9.594 -18.234 -4.559 1 94.31 204 GLU A C 1
ATOM 1613 O O . GLU A 1 204 ? 9.812 -17.984 -3.369 1 94.31 204 GLU A O 1
ATOM 1618 N N . PHE A 1 205 ? 9.664 -17.344 -5.555 1 96 205 PHE A N 1
ATOM 1619 C CA . PHE A 1 205 ? 9.852 -15.93 -5.258 1 96 205 PHE A CA 1
ATOM 1620 C C . PHE A 1 205 ? 8.539 -15.172 -5.406 1 96 205 PHE A C 1
ATOM 1622 O O . PHE A 1 205 ? 7.699 -15.523 -6.238 1 96 205 PHE A O 1
ATOM 1629 N N . LEU A 1 206 ? 8.359 -14.25 -4.574 1 97.06 206 LEU A N 1
ATOM 1630 C CA . LEU A 1 206 ? 7.27 -13.281 -4.621 1 97.06 206 LEU A CA 1
ATOM 1631 C C . LEU A 1 206 ? 7.781 -11.914 -5.07 1 97.06 206 LEU A C 1
ATOM 1633 O O . LEU A 1 206 ? 8.43 -11.203 -4.297 1 97.06 206 LEU A O 1
ATOM 1637 N N . LEU A 1 207 ? 7.387 -11.523 -6.277 1 94.75 207 LEU A N 1
ATOM 1638 C CA . LEU A 1 207 ? 8.109 -10.414 -6.887 1 94.75 207 LEU A CA 1
ATOM 1639 C C . LEU A 1 207 ? 7.203 -9.195 -7.043 1 94.75 207 LEU A C 1
ATOM 1641 O O . LEU A 1 207 ? 5.992 -9.336 -7.238 1 94.75 207 LEU A O 1
ATOM 1645 N N . SER A 1 208 ? 7.883 -8.055 -6.934 1 94 208 SER A N 1
ATOM 1646 C CA . SER A 1 208 ? 7.246 -6.793 -7.301 1 94 208 SER A CA 1
ATOM 1647 C C . SER A 1 208 ? 7.375 -6.52 -8.797 1 94 208 SER A C 1
ATOM 1649 O O . SER A 1 208 ? 8.148 -7.184 -9.492 1 94 208 SER A O 1
ATOM 1651 N N . GLY A 1 209 ? 6.633 -5.562 -9.219 1 89.12 209 GLY A N 1
ATOM 1652 C CA . GLY A 1 209 ? 6.605 -5.246 -10.641 1 89.12 209 GLY A CA 1
ATOM 1653 C C . GLY A 1 209 ? 7.922 -4.703 -11.156 1 89.12 209 GLY A C 1
ATOM 1654 O O . GLY A 1 209 ? 8.719 -4.156 -10.391 1 89.12 209 GLY A O 1
ATOM 1655 N N . TYR A 1 210 ? 8.047 -4.734 -12.445 1 82 210 TYR A N 1
ATOM 1656 C CA . TYR A 1 210 ? 9.281 -4.336 -13.117 1 82 210 TYR A CA 1
ATOM 1657 C C . TYR A 1 210 ? 9.492 -2.83 -13.008 1 82 210 TYR A C 1
ATOM 1659 O O . TYR A 1 210 ? 10.617 -2.344 -13.164 1 82 210 TYR A O 1
ATOM 1667 N N . ASP A 1 211 ? 8.477 -2.191 -12.742 1 81.81 211 ASP A N 1
ATOM 1668 C CA . ASP A 1 211 ? 8.555 -0.734 -12.703 1 81.81 211 ASP A CA 1
ATOM 1669 C C . ASP A 1 211 ? 8.898 -0.243 -11.297 1 81.81 211 ASP A C 1
ATOM 1671 O O . ASP A 1 211 ? 8.977 0.964 -11.055 1 81.81 211 ASP A O 1
ATOM 1675 N N . THR A 1 212 ? 9.172 -1.162 -10.461 1 89.19 212 THR A N 1
ATOM 1676 C CA . THR A 1 212 ? 9.539 -0.8 -9.094 1 89.19 212 THR A CA 1
ATOM 1677 C C . THR A 1 212 ? 11.016 -1.056 -8.844 1 89.19 212 THR A C 1
ATOM 1679 O O . THR A 1 212 ? 11.664 -1.791 -9.602 1 89.19 212 THR A O 1
ATOM 1682 N N . ILE A 1 213 ? 11.555 -0.464 -7.848 1 91.12 213 ILE A N 1
ATOM 1683 C CA . ILE A 1 213 ? 12.953 -0.64 -7.477 1 91.12 213 ILE A CA 1
ATOM 1684 C C . ILE A 1 213 ? 13.211 -2.098 -7.098 1 91.12 213 ILE A C 1
ATOM 1686 O O . ILE A 1 213 ? 14.133 -2.729 -7.613 1 91.12 213 ILE A O 1
ATOM 1690 N N . LEU A 1 214 ? 12.398 -2.654 -6.266 1 94.81 214 LEU A N 1
ATOM 1691 C CA . LEU A 1 214 ? 12.586 -4.02 -5.797 1 94.81 214 LEU A CA 1
ATOM 1692 C C . LEU A 1 214 ? 12.43 -5.016 -6.941 1 94.81 214 LEU A C 1
ATOM 1694 O O . LEU A 1 214 ? 13.164 -6.008 -7.012 1 94.81 214 LEU A O 1
ATOM 1698 N N . GLY A 1 215 ? 11.438 -4.723 -7.797 1 93.69 215 GLY A N 1
ATOM 1699 C CA . GLY A 1 215 ? 11.25 -5.59 -8.945 1 93.69 215 GLY A CA 1
ATOM 1700 C C . GLY A 1 215 ? 12.438 -5.578 -9.898 1 93.69 215 GLY A C 1
ATOM 1701 O O . GLY A 1 215 ? 12.867 -6.633 -10.367 1 93.69 215 GLY A O 1
ATOM 1702 N N . ARG A 1 216 ? 12.961 -4.441 -10.164 1 89.94 216 ARG A N 1
ATOM 1703 C CA . ARG A 1 216 ? 14.102 -4.293 -11.062 1 89.94 216 ARG A CA 1
ATOM 1704 C C . ARG A 1 216 ? 15.352 -4.934 -10.469 1 89.94 216 ARG A C 1
ATOM 1706 O O . ARG A 1 216 ? 16.078 -5.637 -11.172 1 89.94 216 ARG A O 1
ATOM 1713 N N . GLU A 1 217 ? 15.555 -4.715 -9.258 1 91.94 217 GLU A N 1
ATOM 1714 C CA . GLU A 1 217 ? 16.734 -5.258 -8.609 1 91.94 217 GLU A CA 1
ATOM 1715 C C . GLU A 1 217 ? 16.703 -6.781 -8.562 1 91.94 217 GLU A C 1
ATOM 1717 O O . GLU A 1 217 ? 17.719 -7.445 -8.758 1 91.94 217 GLU A O 1
ATOM 1722 N N . ALA A 1 218 ? 15.578 -7.312 -8.234 1 93.81 218 ALA A N 1
ATOM 1723 C CA . ALA A 1 218 ? 15.422 -8.766 -8.234 1 93.81 218 ALA A CA 1
ATOM 1724 C C . ALA A 1 218 ? 15.82 -9.367 -9.578 1 93.81 218 ALA A C 1
ATOM 1726 O O . ALA A 1 218 ? 16.609 -10.312 -9.641 1 93.81 218 ALA A O 1
ATOM 1727 N N . ARG A 1 219 ? 15.305 -8.805 -10.594 1 90.44 219 ARG A N 1
ATOM 1728 C CA . ARG A 1 219 ? 15.539 -9.336 -11.938 1 90.44 219 ARG A CA 1
ATOM 1729 C C . ARG A 1 219 ? 16.984 -9.148 -12.352 1 90.44 219 ARG A C 1
ATOM 1731 O O . ARG A 1 219 ? 17.562 -10 -13.039 1 90.44 219 ARG A O 1
ATOM 1738 N N . ARG A 1 220 ? 17.578 -8.055 -11.984 1 91 220 ARG A N 1
ATOM 1739 C CA . ARG A 1 220 ? 19 -7.828 -12.242 1 91 220 ARG A CA 1
ATOM 1740 C C . ARG A 1 220 ? 19.859 -8.914 -11.594 1 91 220 ARG A C 1
ATOM 1742 O O . ARG A 1 220 ? 20.812 -9.406 -12.203 1 91 220 ARG A O 1
ATOM 1749 N N . ILE A 1 221 ? 19.516 -9.266 -10.414 1 91.56 221 ILE A N 1
ATOM 1750 C CA . ILE A 1 221 ? 20.266 -10.281 -9.672 1 91.56 221 ILE A CA 1
ATOM 1751 C C . ILE A 1 221 ? 20.094 -11.641 -10.344 1 91.56 221 ILE A C 1
ATOM 1753 O O . ILE A 1 221 ? 21.062 -12.383 -10.508 1 91.56 221 ILE A O 1
ATOM 1757 N N . PHE A 1 222 ? 18.859 -11.945 -10.719 1 91.69 222 PHE A N 1
ATOM 1758 C CA . PHE A 1 222 ? 18.594 -13.211 -11.391 1 91.69 222 PHE A CA 1
ATOM 1759 C C . PHE A 1 222 ? 19.391 -13.312 -12.688 1 91.69 222 PHE A C 1
ATOM 1761 O O . PHE A 1 222 ? 20 -14.344 -12.977 1 91.69 222 PHE A O 1
ATOM 1768 N N . LEU A 1 223 ? 19.375 -12.25 -13.398 1 87.62 223 LEU A N 1
ATOM 1769 C CA . LEU A 1 223 ? 20.078 -12.211 -14.672 1 87.62 223 LEU A CA 1
ATOM 1770 C C . LEU A 1 223 ? 21.578 -12.383 -14.477 1 87.62 223 LEU A C 1
ATOM 1772 O O . LEU A 1 223 ? 22.234 -13.109 -15.234 1 87.62 223 LEU A O 1
ATOM 1776 N N . ARG A 1 224 ? 22.125 -11.734 -13.562 1 89.31 224 ARG A N 1
ATOM 1777 C CA . ARG A 1 224 ? 23.562 -11.789 -13.266 1 89.31 224 ARG A CA 1
ATOM 1778 C C . ARG A 1 224 ? 24.016 -13.219 -13 1 89.31 224 ARG A C 1
ATOM 1780 O O . ARG A 1 224 ? 25.125 -13.602 -13.336 1 89.31 224 ARG A O 1
ATOM 1787 N N . HIS A 1 225 ? 23.141 -14.031 -12.445 1 90.94 225 HIS A N 1
ATOM 1788 C CA . HIS A 1 225 ? 23.5 -15.391 -12.07 1 90.94 225 HIS A CA 1
ATOM 1789 C C . HIS A 1 225 ? 22.938 -16.406 -13.055 1 90.94 225 HIS A C 1
ATOM 1791 O O . HIS A 1 225 ? 23.031 -17.609 -12.828 1 90.94 225 HIS A O 1
ATOM 1797 N N . GLY A 1 226 ? 22.297 -15.859 -14.047 1 87.19 226 GLY A N 1
ATOM 1798 C CA . GLY A 1 226 ? 21.672 -16.766 -14.992 1 87.19 226 GLY A CA 1
ATOM 1799 C C . GLY A 1 226 ? 20.625 -17.656 -14.359 1 87.19 226 GLY A C 1
ATOM 1800 O O . GLY A 1 226 ? 20.5 -18.828 -14.719 1 87.19 226 GLY A O 1
ATOM 1801 N N . MET A 1 227 ? 20.062 -17.109 -13.383 1 86.44 227 MET A N 1
ATOM 1802 C CA . MET A 1 227 ? 19.062 -17.859 -12.617 1 86.44 227 MET A CA 1
ATOM 1803 C C . MET A 1 227 ? 17.672 -17.719 -13.25 1 86.44 227 MET A C 1
ATOM 1805 O O . MET A 1 227 ? 17.297 -16.641 -13.695 1 86.44 227 MET A O 1
ATOM 1809 N N . ASN A 1 228 ? 17.016 -18.844 -13.305 1 81.69 228 ASN A N 1
ATOM 1810 C CA . ASN A 1 228 ? 15.586 -18.828 -13.633 1 81.69 228 ASN A CA 1
ATOM 1811 C C . ASN A 1 228 ? 14.727 -19.062 -12.398 1 81.69 228 ASN A C 1
ATOM 1813 O O . ASN A 1 228 ? 14.391 -20.203 -12.078 1 81.69 228 ASN A O 1
ATOM 1817 N N . PRO A 1 229 ? 14.336 -18.016 -11.797 1 86.06 229 PRO A N 1
ATOM 1818 C CA . PRO A 1 229 ? 13.594 -18.172 -10.539 1 86.06 229 PRO A CA 1
ATOM 1819 C C . PRO A 1 229 ? 12.18 -18.703 -10.75 1 86.06 229 PRO A C 1
ATOM 1821 O O . PRO A 1 229 ? 11.609 -18.547 -11.836 1 86.06 229 PRO A O 1
ATOM 1824 N N . THR A 1 230 ? 11.75 -19.438 -9.812 1 85 230 THR A N 1
ATOM 1825 C CA . THR A 1 230 ? 10.344 -19.844 -9.789 1 85 230 THR A CA 1
ATOM 1826 C C . THR A 1 230 ? 9.477 -18.75 -9.156 1 85 230 THR A C 1
ATOM 1828 O O . THR A 1 230 ? 9.727 -18.328 -8.023 1 85 230 THR A O 1
ATOM 1831 N N . TYR A 1 231 ? 8.586 -18.234 -9.922 1 85.75 231 TYR A N 1
ATOM 1832 C CA . TYR A 1 231 ? 7.633 -17.281 -9.383 1 85.75 231 TYR A CA 1
ATOM 1833 C C . TYR A 1 231 ? 6.301 -17.359 -10.109 1 85.75 231 TYR A C 1
ATOM 1835 O O . TYR A 1 231 ? 6.258 -17.641 -11.312 1 85.75 231 TYR A O 1
ATOM 1843 N N . TYR A 1 232 ? 5.277 -17.141 -9.32 1 81.19 232 TYR A N 1
ATOM 1844 C CA . TYR A 1 232 ? 3.928 -17.078 -9.875 1 81.19 232 TYR A CA 1
ATOM 1845 C C . TYR A 1 232 ? 3.311 -15.703 -9.672 1 81.19 232 TYR A C 1
ATOM 1847 O O . TYR A 1 232 ? 2.328 -15.359 -10.336 1 81.19 232 TYR A O 1
ATOM 1855 N N . ASN A 1 233 ? 3.82 -14.984 -8.75 1 91.81 233 ASN A N 1
ATOM 1856 C CA . ASN A 1 233 ? 3.467 -13.594 -8.492 1 91.81 233 ASN A CA 1
ATOM 1857 C C . ASN A 1 233 ? 4.613 -12.648 -8.852 1 91.81 233 ASN A C 1
ATOM 1859 O O . ASN A 1 233 ? 5.672 -12.688 -8.227 1 91.81 233 ASN A O 1
ATOM 1863 N N . GLU A 1 234 ? 4.348 -11.773 -9.805 1 90.19 234 GLU A N 1
ATOM 1864 C CA . GLU A 1 234 ? 5.457 -10.969 -10.312 1 90.19 234 GLU A CA 1
ATOM 1865 C C . GLU A 1 234 ? 5.129 -9.484 -10.266 1 90.19 234 GLU A C 1
ATOM 1867 O O . GLU A 1 234 ? 5.855 -8.664 -10.828 1 90.19 234 GLU A O 1
ATOM 1872 N N . ASN A 1 235 ? 4.016 -9.141 -9.695 1 91.69 235 ASN A N 1
ATOM 1873 C CA . ASN A 1 235 ? 3.588 -7.75 -9.695 1 91.69 235 ASN A CA 1
ATOM 1874 C C . ASN A 1 235 ? 2.93 -7.367 -8.375 1 91.69 235 ASN A C 1
ATOM 1876 O O . ASN A 1 235 ? 1.951 -6.617 -8.352 1 91.69 235 ASN A O 1
ATOM 1880 N N . LEU A 1 236 ? 3.418 -7.891 -7.336 1 94.5 236 LEU A N 1
ATOM 1881 C CA . LEU A 1 236 ? 2.887 -7.574 -6.016 1 94.5 236 LEU A CA 1
ATOM 1882 C C . LEU A 1 236 ? 3.436 -6.242 -5.516 1 94.5 236 LEU A C 1
ATOM 1884 O O . LEU A 1 236 ? 4.566 -5.867 -5.84 1 94.5 236 LEU A O 1
ATOM 1888 N N . THR A 1 237 ? 2.586 -5.535 -4.809 1 93.44 237 THR A N 1
ATOM 1889 C CA . THR A 1 237 ? 3.137 -4.402 -4.074 1 93.44 237 THR A CA 1
ATOM 1890 C C . THR A 1 237 ? 4.199 -4.863 -3.084 1 93.44 237 THR A C 1
ATOM 1892 O O . THR A 1 237 ? 4.195 -6.02 -2.656 1 93.44 237 THR A O 1
ATOM 1895 N N . ALA A 1 238 ? 5.07 -3.939 -2.744 1 94.12 238 ALA A N 1
ATOM 1896 C CA . ALA A 1 238 ? 6.18 -4.262 -1.849 1 94.12 238 ALA A CA 1
ATOM 1897 C C . ALA A 1 238 ? 5.668 -4.797 -0.515 1 94.12 238 ALA A C 1
ATOM 1899 O O . ALA A 1 238 ? 6.191 -5.785 0.006 1 94.12 238 ALA A O 1
ATOM 1900 N N . LEU A 1 239 ? 4.711 -4.18 -0.033 1 92.06 239 LEU A N 1
ATOM 1901 C CA . LEU A 1 239 ? 4.148 -4.605 1.245 1 92.06 239 LEU A CA 1
ATOM 1902 C C . LEU A 1 239 ? 3.574 -6.012 1.144 1 92.06 239 LEU A C 1
ATOM 1904 O O . LEU A 1 239 ? 3.805 -6.848 2.02 1 92.06 239 LEU A O 1
ATOM 1908 N N . PHE A 1 240 ? 2.805 -6.25 0.132 1 93.94 240 PHE A N 1
ATOM 1909 C CA . PHE A 1 240 ? 2.145 -7.543 -0.021 1 93.94 240 PHE A CA 1
ATOM 1910 C C . PHE A 1 240 ? 3.172 -8.656 -0.189 1 93.94 240 PHE A C 1
ATOM 1912 O O . PHE A 1 240 ? 3.078 -9.695 0.466 1 93.94 240 PHE A O 1
ATOM 1919 N N . ALA A 1 241 ? 4.121 -8.406 -1.026 1 96.75 241 ALA A N 1
ATOM 1920 C CA . ALA A 1 241 ? 5.176 -9.391 -1.234 1 96.75 241 ALA A CA 1
ATOM 1921 C C . ALA A 1 241 ? 5.902 -9.703 0.073 1 96.75 241 ALA A C 1
ATOM 1923 O O . ALA A 1 241 ? 6.105 -10.867 0.413 1 96.75 241 ALA A O 1
ATOM 1924 N N . ALA A 1 242 ? 6.246 -8.664 0.81 1 96.38 242 ALA A N 1
ATOM 1925 C CA . ALA A 1 242 ? 6.965 -8.836 2.068 1 96.38 242 ALA A CA 1
ATOM 1926 C C . ALA A 1 242 ? 6.113 -9.586 3.092 1 96.38 242 ALA A C 1
ATOM 1928 O O . ALA A 1 242 ? 6.629 -10.406 3.852 1 96.38 242 ALA A O 1
ATOM 1929 N N . SER A 1 243 ? 4.82 -9.305 3.111 1 94.75 243 SER A N 1
ATOM 1930 C CA . SER A 1 243 ? 3.918 -9.961 4.055 1 94.75 243 SER A CA 1
ATOM 1931 C C . SER A 1 243 ? 3.805 -11.453 3.771 1 94.75 243 SER A C 1
ATOM 1933 O O . SER A 1 243 ? 3.826 -12.273 4.695 1 94.75 243 SER A O 1
ATOM 1935 N N . LEU A 1 244 ? 3.668 -11.766 2.523 1 96.31 244 LEU A N 1
ATOM 1936 C CA . LEU A 1 244 ? 3.605 -13.172 2.139 1 96.31 244 LEU A CA 1
ATOM 1937 C C . LEU A 1 244 ? 4.918 -13.883 2.455 1 96.31 244 LEU A C 1
ATOM 1939 O O . LEU A 1 244 ? 4.918 -14.992 2.996 1 96.31 244 LEU A O 1
ATOM 1943 N N . GLY A 1 245 ? 6.027 -13.211 2.119 1 97.44 245 GLY A N 1
ATOM 1944 C CA . GLY A 1 245 ? 7.328 -13.766 2.447 1 97.44 245 GLY A CA 1
ATOM 1945 C C . GLY A 1 245 ? 7.527 -13.984 3.934 1 97.44 245 GLY A C 1
ATOM 1946 O O . GLY A 1 245 ? 7.984 -15.047 4.355 1 97.44 245 GLY A O 1
ATOM 1947 N N . ALA A 1 246 ? 7.16 -12.984 4.703 1 96.19 246 ALA A N 1
ATOM 1948 C CA . ALA A 1 246 ? 7.297 -13.047 6.156 1 96.19 246 ALA A CA 1
ATOM 1949 C C . ALA A 1 246 ? 6.52 -14.227 6.73 1 96.19 246 ALA A C 1
ATOM 1951 O O . ALA A 1 246 ? 6.879 -14.766 7.781 1 96.19 246 ALA A O 1
ATOM 1952 N N . SER A 1 247 ? 5.531 -14.672 6.016 1 94.31 247 SER A N 1
ATOM 1953 C CA . SER A 1 247 ? 4.672 -15.75 6.496 1 94.31 247 SER A CA 1
ATOM 1954 C C . SER A 1 247 ? 5.137 -17.109 5.98 1 94.31 247 SER A C 1
ATOM 1956 O O . SER A 1 247 ? 4.488 -18.125 6.223 1 94.31 247 SER A O 1
ATOM 1958 N N . GLY A 1 248 ? 6.168 -17.109 5.156 1 94.62 248 GLY A N 1
ATOM 1959 C CA . GLY A 1 248 ? 6.781 -18.359 4.727 1 94.62 248 GLY A CA 1
ATOM 1960 C C . GLY A 1 248 ? 6.18 -18.906 3.445 1 94.62 248 GLY A C 1
ATOM 1961 O O . GLY A 1 248 ? 6.363 -20.078 3.125 1 94.62 248 GLY A O 1
ATOM 1962 N N . LEU A 1 249 ? 5.516 -18.078 2.756 1 95.06 249 LEU A N 1
ATOM 1963 C CA . LEU A 1 249 ? 4.836 -18.531 1.546 1 95.06 249 LEU A CA 1
ATOM 1964 C C . LEU A 1 249 ? 5.758 -18.422 0.334 1 95.06 249 LEU A C 1
ATOM 1966 O O . LEU A 1 249 ? 5.379 -18.812 -0.772 1 95.06 249 LEU A O 1
ATOM 1970 N N . GLY A 1 250 ? 6.906 -17.938 0.524 1 96.19 250 GLY A N 1
ATOM 1971 C CA . GLY A 1 250 ? 7.941 -17.734 -0.474 1 96.19 250 GLY A CA 1
ATOM 1972 C C . GLY A 1 250 ? 9.031 -16.781 -0.016 1 96.19 250 GLY A C 1
ATOM 1973 O O . GLY A 1 250 ? 9.195 -16.547 1.184 1 96.19 250 GLY A O 1
ATOM 1974 N N . LEU A 1 251 ? 9.836 -16.422 -0.971 1 97.81 251 LEU A N 1
ATOM 1975 C CA . LEU A 1 251 ? 10.898 -15.453 -0.725 1 97.81 251 LEU A CA 1
ATOM 1976 C C . LEU A 1 251 ? 10.602 -14.133 -1.431 1 97.81 251 LEU A C 1
ATOM 1978 O O . LEU A 1 251 ? 10.328 -14.117 -2.633 1 97.81 251 LEU A O 1
ATOM 1982 N N . ALA A 1 252 ? 10.617 -13.062 -0.687 1 98.12 252 ALA A N 1
ATOM 1983 C CA . ALA A 1 252 ? 10.391 -11.75 -1.277 1 98.12 252 ALA A CA 1
ATOM 1984 C C . ALA A 1 252 ? 11.586 -10.828 -1.036 1 98.12 252 ALA A C 1
ATOM 1986 O O . ALA A 1 252 ? 12.289 -10.961 -0.032 1 98.12 252 ALA A O 1
ATOM 1987 N N . PHE A 1 253 ? 11.844 -9.945 -2 1 97.5 253 PHE A N 1
ATOM 1988 C CA . PHE A 1 253 ? 12.82 -8.883 -1.798 1 97.5 253 PHE A CA 1
ATOM 1989 C C . PHE A 1 253 ? 12.227 -7.734 -0.997 1 97.5 253 PHE A C 1
ATOM 1991 O O . PHE A 1 253 ? 11.062 -7.371 -1.195 1 97.5 253 PHE A O 1
ATOM 1998 N N . THR A 1 254 ? 13 -7.203 -0.112 1 97.31 254 THR A N 1
ATOM 1999 C CA . THR A 1 254 ? 12.586 -6.043 0.67 1 97.31 254 THR A CA 1
ATOM 2000 C C . THR A 1 254 ? 13.797 -5.227 1.11 1 97.31 254 THR A C 1
ATOM 2002 O O . THR A 1 254 ? 14.883 -5.371 0.552 1 97.31 254 THR A O 1
ATOM 2005 N N . TYR A 1 255 ? 13.555 -4.25 1.968 1 96 255 TYR A N 1
ATOM 2006 C CA . TYR A 1 255 ? 14.617 -3.389 2.479 1 96 255 TYR A CA 1
ATOM 2007 C C . TYR A 1 255 ? 14.977 -3.764 3.91 1 96 255 TYR A C 1
ATOM 2009 O O . TYR A 1 255 ? 14.102 -4.062 4.723 1 96 255 TYR A O 1
ATOM 2017 N N . ALA A 1 256 ? 16.25 -3.719 4.199 1 94.88 256 ALA A N 1
ATOM 2018 C CA . ALA A 1 256 ? 16.734 -4.047 5.535 1 94.88 256 ALA A CA 1
ATOM 2019 C C . ALA A 1 256 ? 16.094 -3.152 6.59 1 94.88 256 ALA A C 1
ATOM 2021 O O . ALA A 1 256 ? 15.836 -3.588 7.715 1 94.88 256 ALA A O 1
ATOM 2022 N N . SER A 1 257 ? 15.773 -1.971 6.207 1 93.06 257 SER A N 1
ATOM 2023 C CA . SER A 1 257 ? 15.188 -1.004 7.133 1 93.06 257 SER A CA 1
ATOM 2024 C C . SER A 1 257 ? 13.789 -1.426 7.562 1 93.06 257 SER A C 1
ATOM 2026 O O . SER A 1 257 ? 13.242 -0.883 8.523 1 93.06 257 SER A O 1
ATOM 2028 N N . SER A 1 258 ? 13.203 -2.379 6.855 1 94.06 258 SER A N 1
ATOM 2029 C CA . SER A 1 258 ? 11.852 -2.814 7.203 1 94.06 258 SER A CA 1
ATOM 2030 C C . SER A 1 258 ? 11.883 -3.871 8.305 1 94.06 258 SER A C 1
ATOM 2032 O O . SER A 1 258 ? 10.828 -4.367 8.719 1 94.06 258 SER A O 1
ATOM 2034 N N . ARG A 1 259 ? 12.953 -4.172 8.852 1 92.06 259 ARG A N 1
ATOM 2035 C CA . ARG A 1 259 ? 13.133 -5.254 9.812 1 92.06 259 ARG A CA 1
ATOM 2036 C C . ARG A 1 259 ? 12.258 -5.043 11.047 1 92.06 259 ARG A C 1
ATOM 2038 O O . ARG A 1 259 ? 11.625 -5.98 11.531 1 92.06 259 ARG A O 1
ATOM 2045 N N . GLN A 1 260 ? 12.234 -3.852 11.492 1 85.56 260 GLN A N 1
ATOM 2046 C CA . GLN A 1 260 ? 11.484 -3.576 12.711 1 85.56 260 GLN A CA 1
ATOM 2047 C C . GLN A 1 260 ? 9.984 -3.727 12.484 1 85.56 260 GLN A C 1
ATOM 2049 O O . GLN A 1 260 ? 9.234 -4.031 13.414 1 85.56 260 GLN A O 1
ATOM 2054 N N . TYR A 1 261 ? 9.641 -3.518 11.281 1 87 261 TYR A N 1
ATOM 2055 C CA . TYR A 1 261 ? 8.234 -3.65 10.922 1 87 261 TYR A CA 1
ATOM 2056 C C . TYR A 1 261 ? 7.832 -5.117 10.82 1 87 261 TYR A C 1
ATOM 2058 O O . TYR A 1 261 ? 6.75 -5.504 11.273 1 87 261 TYR A O 1
ATOM 2066 N N . PHE A 1 262 ? 8.688 -5.895 10.266 1 91.31 262 PHE A N 1
ATOM 2067 C CA . PHE A 1 262 ? 8.484 -7.336 10.18 1 91.31 262 PHE A CA 1
ATOM 2068 C C . PHE A 1 262 ? 9.305 -8.062 11.242 1 91.31 262 PHE A C 1
ATOM 2070 O O . PHE A 1 262 ? 10.133 -8.914 10.922 1 91.31 262 PHE A O 1
ATOM 2077 N N . HIS A 1 263 ? 8.984 -7.879 12.445 1 86.81 263 HIS A N 1
ATOM 2078 C CA . HIS A 1 263 ? 9.852 -8.289 13.539 1 86.81 263 HIS A CA 1
ATOM 2079 C C . HIS A 1 263 ? 9.82 -9.797 13.734 1 86.81 263 HIS A C 1
ATOM 2081 O O . HIS A 1 263 ? 10.711 -10.359 14.375 1 86.81 263 HIS A O 1
ATOM 2087 N N . ARG A 1 264 ? 8.883 -10.523 13.18 1 89.25 264 ARG A N 1
ATOM 2088 C CA . ARG A 1 264 ? 8.789 -11.969 13.352 1 89.25 264 ARG A CA 1
ATOM 2089 C C . ARG A 1 264 ? 9.359 -12.703 12.141 1 89.25 264 ARG A C 1
ATOM 2091 O O . ARG A 1 264 ? 9.438 -13.93 12.133 1 89.25 264 ARG A O 1
ATOM 2098 N N . ALA A 1 265 ? 9.75 -11.914 11.195 1 95.25 265 ALA A N 1
ATOM 2099 C CA . ALA A 1 265 ? 10.258 -12.508 9.961 1 95.25 265 ALA A CA 1
ATOM 2100 C C . ALA A 1 265 ? 11.781 -12.602 9.984 1 95.25 265 ALA A C 1
ATOM 2102 O O . ALA A 1 265 ? 12.43 -12.117 10.914 1 95.25 265 ALA A O 1
ATOM 2103 N N . GLN A 1 266 ? 12.312 -13.336 9.086 1 96.25 266 GLN A N 1
ATOM 2104 C CA . GLN A 1 266 ? 13.75 -13.414 8.867 1 96.25 266 GLN A CA 1
ATOM 2105 C C . GLN A 1 266 ? 14.172 -12.633 7.633 1 96.25 266 GLN A C 1
ATOM 2107 O O . GLN A 1 266 ? 13.633 -12.844 6.543 1 96.25 266 GLN A O 1
ATOM 2112 N N . LEU A 1 267 ? 15.031 -11.711 7.867 1 96.62 267 LEU A N 1
ATOM 2113 C CA . LEU A 1 267 ? 15.625 -10.977 6.75 1 96.62 267 LEU A CA 1
ATOM 2114 C C . LEU A 1 267 ? 17.031 -11.484 6.461 1 96.62 267 LEU A C 1
ATOM 2116 O O . LEU A 1 267 ? 17.844 -11.648 7.375 1 96.62 267 LEU A O 1
ATOM 2120 N N . LEU A 1 268 ? 17.375 -11.758 5.199 1 96.19 268 LEU A N 1
ATOM 2121 C CA . LEU A 1 268 ? 18.641 -12.359 4.793 1 96.19 268 LEU A CA 1
ATOM 2122 C C . LEU A 1 268 ? 19.375 -11.453 3.814 1 96.19 268 LEU A C 1
ATOM 2124 O O . LEU A 1 268 ? 18.844 -11.102 2.76 1 96.19 268 LEU A O 1
ATOM 2128 N N . SER A 1 269 ? 20.562 -11.117 4.203 1 95.62 269 SER A N 1
ATOM 2129 C CA . SER A 1 269 ? 21.422 -10.43 3.252 1 95.62 269 SER A CA 1
ATOM 2130 C C . SER A 1 269 ? 21.734 -11.305 2.041 1 95.62 269 SER A C 1
ATOM 2132 O O . SER A 1 269 ? 21.641 -12.531 2.117 1 95.62 269 SER A O 1
ATOM 2134 N N . LEU A 1 270 ? 22.031 -10.664 0.931 1 93.62 270 LEU A N 1
ATOM 2135 C CA . LEU A 1 270 ? 22.344 -11.414 -0.283 1 93.62 270 LEU A CA 1
ATOM 2136 C C . LEU A 1 270 ? 23.859 -11.609 -0.428 1 93.62 270 LEU A C 1
ATOM 2138 O O . LEU A 1 270 ? 24.344 -11.953 -1.508 1 93.62 270 LEU A O 1
ATOM 2142 N N . GLY A 1 271 ? 24.578 -11.273 0.656 1 88.25 271 GLY A N 1
ATOM 2143 C CA . GLY A 1 271 ? 26.016 -11.5 0.676 1 88.25 271 GLY A CA 1
ATOM 2144 C C . GLY A 1 271 ? 26.75 -10.75 -0.423 1 88.25 271 GLY A C 1
ATOM 2145 O O . GLY A 1 271 ? 26.594 -9.531 -0.556 1 88.25 271 GLY A O 1
ATOM 2146 N N . LYS A 1 272 ? 27.406 -11.492 -1.287 1 82.94 272 LYS A N 1
ATOM 2147 C CA . LYS A 1 272 ? 28.234 -10.922 -2.354 1 82.94 272 LYS A CA 1
ATOM 2148 C C . LYS A 1 272 ? 27.359 -10.203 -3.381 1 82.94 272 LYS A C 1
ATOM 2150 O O . LYS A 1 272 ? 27.844 -9.312 -4.086 1 82.94 272 LYS A O 1
ATOM 2155 N N . ASP A 1 273 ? 26.094 -10.594 -3.453 1 83.94 273 ASP A N 1
ATOM 2156 C CA . ASP A 1 273 ? 25.172 -9.984 -4.41 1 83.94 273 ASP A CA 1
ATOM 2157 C C . ASP A 1 273 ? 24.438 -8.797 -3.789 1 83.94 273 ASP A C 1
ATOM 2159 O O . ASP A 1 273 ? 23.547 -8.227 -4.41 1 83.94 273 ASP A O 1
ATOM 2163 N N . GLY A 1 274 ? 24.859 -8.547 -2.621 1 86.56 274 GLY A N 1
ATOM 2164 C CA . GLY A 1 274 ? 24.188 -7.48 -1.898 1 86.56 274 GLY A CA 1
ATOM 2165 C C . GLY A 1 274 ? 24.203 -6.156 -2.635 1 86.56 274 GLY A C 1
ATOM 2166 O O . GLY A 1 274 ? 25.219 -5.805 -3.254 1 86.56 274 GLY A O 1
ATOM 2167 N N . THR A 1 275 ? 23.016 -5.555 -2.707 1 89 275 THR A N 1
ATOM 2168 C CA . THR A 1 275 ? 22.875 -4.207 -3.242 1 89 275 THR A CA 1
ATOM 2169 C C . THR A 1 275 ? 22.094 -3.318 -2.277 1 89 275 THR A C 1
ATOM 2171 O O . THR A 1 275 ? 21.484 -3.814 -1.333 1 89 275 THR A O 1
ATOM 2174 N N . SER A 1 276 ? 22.359 -2.055 -2.443 1 92.75 276 SER A N 1
ATOM 2175 C CA . SER A 1 276 ? 21.672 -1.094 -1.591 1 92.75 276 SER A CA 1
ATOM 2176 C C . SER A 1 276 ? 21.156 0.094 -2.4 1 92.75 276 SER A C 1
ATOM 2178 O O . SER A 1 276 ? 21.641 0.35 -3.508 1 92.75 276 SER A O 1
ATOM 2180 N N . ILE A 1 277 ? 20.172 0.641 -1.853 1 92.69 277 ILE A N 1
ATOM 2181 C CA . ILE A 1 277 ? 19.703 1.906 -2.408 1 92.69 277 ILE A CA 1
ATOM 2182 C C . ILE A 1 277 ? 20.125 3.057 -1.495 1 92.69 277 ILE A C 1
ATOM 2184 O O . ILE A 1 277 ? 20.125 2.916 -0.27 1 92.69 277 ILE A O 1
ATOM 2188 N N . ALA A 1 278 ? 20.531 4.141 -2.146 1 94.25 278 ALA A N 1
ATOM 2189 C CA . ALA A 1 278 ? 20.859 5.352 -1.395 1 94.25 278 ALA A CA 1
ATOM 2190 C C . ALA A 1 278 ? 19.609 6.191 -1.136 1 94.25 278 ALA A C 1
ATOM 2192 O O . ALA A 1 278 ? 18.969 6.684 -2.074 1 94.25 278 ALA A O 1
ATOM 2193 N N . LEU A 1 279 ? 19.297 6.32 0.134 1 95.25 279 LEU A N 1
ATOM 2194 C CA . LEU A 1 279 ? 18.172 7.16 0.522 1 95.25 279 LEU A CA 1
ATOM 2195 C C . LEU A 1 279 ? 18.656 8.531 0.999 1 95.25 279 LEU A C 1
ATOM 2197 O O . LEU A 1 279 ? 19.734 8.648 1.565 1 95.25 279 LEU A O 1
ATOM 2201 N N . GLY A 1 280 ? 17.812 9.461 0.724 1 96.19 280 GLY A N 1
ATOM 2202 C CA . GLY A 1 280 ? 18.109 10.812 1.188 1 96.19 280 GLY A CA 1
ATOM 2203 C C . GLY A 1 280 ? 16.875 11.688 1.276 1 96.19 280 GLY A C 1
ATOM 2204 O O . GLY A 1 280 ? 15.766 11.242 0.954 1 96.19 280 GLY A O 1
ATOM 2205 N N . THR A 1 281 ? 17.062 12.852 1.839 1 97.19 281 THR A N 1
ATOM 2206 C CA . THR A 1 281 ? 16.031 13.883 1.813 1 97.19 281 THR A CA 1
ATOM 2207 C C . THR A 1 281 ? 16.312 14.898 0.704 1 97.19 281 THR A C 1
ATOM 2209 O O . THR A 1 281 ? 17.453 15.062 0.274 1 97.19 281 THR A O 1
ATOM 2212 N N . ALA A 1 282 ? 15.266 15.414 0.187 1 96.19 282 ALA A N 1
ATOM 2213 C CA . ALA A 1 282 ? 15.43 16.375 -0.899 1 96.19 282 ALA A CA 1
ATOM 2214 C C . ALA A 1 282 ? 14.5 17.578 -0.71 1 96.19 282 ALA A C 1
ATOM 2216 O O . ALA A 1 282 ? 13.391 17.438 -0.201 1 96.19 282 ALA A O 1
ATOM 2217 N N . MET A 1 283 ? 14.969 18.734 -1.108 1 94.38 283 MET A N 1
ATOM 2218 C CA . MET A 1 283 ? 14.227 19.984 -1.146 1 94.38 283 MET A CA 1
ATOM 2219 C C . MET A 1 283 ? 14.422 20.688 -2.482 1 94.38 283 MET A C 1
ATOM 2221 O O . MET A 1 283 ? 15.352 20.375 -3.229 1 94.38 283 MET A O 1
ATOM 2225 N N . ALA A 1 284 ? 13.453 21.609 -2.775 1 89.75 284 ALA A N 1
ATOM 2226 C CA . ALA A 1 284 ? 13.602 22.391 -4 1 89.75 284 ALA A CA 1
ATOM 2227 C C . ALA A 1 284 ? 14.781 23.344 -3.904 1 89.75 284 ALA A C 1
ATOM 2229 O O . ALA A 1 284 ? 1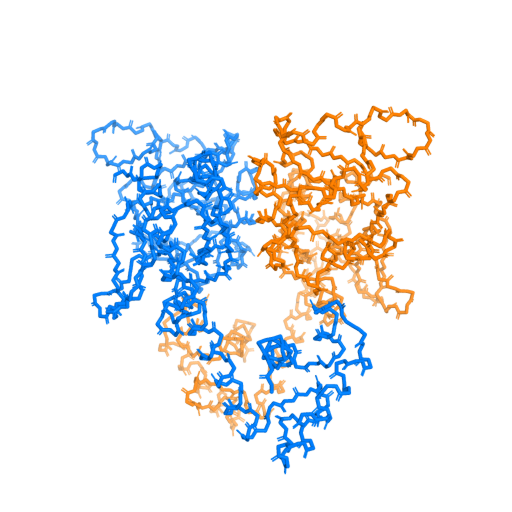5.008 23.969 -2.861 1 89.75 284 ALA A O 1
ATOM 2230 N N . PRO A 1 285 ? 15.516 23.375 -4.965 1 85 285 PRO A N 1
ATOM 2231 C CA . PRO A 1 285 ? 16.656 24.297 -4.926 1 85 285 PRO A CA 1
ATOM 2232 C C . PRO A 1 285 ? 16.234 25.766 -5.012 1 85 285 PRO A C 1
ATOM 2234 O O . PRO A 1 285 ? 15.234 26.094 -5.648 1 85 285 PRO A O 1
ATOM 2237 N N . GLY A 1 286 ? 17.078 26.578 -4.41 1 77.75 286 GLY A N 1
ATOM 2238 C CA . GLY A 1 286 ? 16.953 28.016 -4.598 1 77.75 286 GLY A CA 1
ATOM 2239 C C . GLY A 1 286 ? 15.719 28.594 -3.951 1 77.75 286 GLY A C 1
ATOM 2240 O O . GLY A 1 286 ? 15.312 29.719 -4.266 1 77.75 286 GLY A O 1
ATOM 2241 N N . ARG A 1 287 ? 15 27.828 -3.234 1 73.5 287 ARG A N 1
ATOM 2242 C CA . ARG A 1 287 ? 13.789 28.312 -2.586 1 73.5 287 ARG A CA 1
ATOM 2243 C C . ARG A 1 287 ? 13.984 28.438 -1.078 1 73.5 287 ARG A C 1
ATOM 2245 O O . ARG A 1 287 ? 14.922 27.875 -0.52 1 73.5 287 ARG A O 1
ATOM 2252 N N . TYR A 1 288 ? 13.266 29.359 -0.595 1 75.38 288 TYR A N 1
ATOM 2253 C CA . TYR A 1 288 ? 13.211 29.484 0.857 1 75.38 288 TYR A CA 1
ATOM 2254 C C . TYR A 1 288 ? 12.609 28.234 1.49 1 75.38 288 TYR A C 1
ATOM 2256 O O . TYR A 1 288 ? 11.609 27.703 1 1 75.38 288 TYR A O 1
ATOM 2264 N N . HIS A 1 289 ? 13.336 27.688 2.406 1 84.62 289 HIS A N 1
ATOM 2265 C CA . HIS A 1 289 ? 12.828 26.578 3.199 1 84.62 289 HIS A CA 1
ATOM 2266 C C . HIS A 1 289 ? 12.523 27.016 4.629 1 84.62 289 HIS A C 1
ATOM 2268 O O . HIS A 1 289 ? 13.406 27.531 5.32 1 84.62 289 HIS A O 1
ATOM 2274 N N . SER A 1 290 ? 11.312 26.797 5.043 1 85.69 290 SER A N 1
ATOM 2275 C CA . SER A 1 290 ? 10.867 27.25 6.355 1 85.69 290 SER A CA 1
ATOM 2276 C C . SER A 1 290 ? 11.68 26.594 7.469 1 85.69 290 SER A C 1
ATOM 2278 O O . SER A 1 290 ? 12.297 25.547 7.258 1 85.69 290 SER A O 1
ATOM 2280 N N . LYS A 1 291 ? 11.695 27.219 8.617 1 89 291 LYS A N 1
ATOM 2281 C CA . LYS A 1 291 ? 12.328 26.625 9.789 1 89 291 LYS A CA 1
ATOM 2282 C C . LYS A 1 291 ? 11.703 25.281 10.141 1 89 291 LYS A C 1
ATOM 2284 O O . LYS A 1 291 ? 12.391 24.375 10.602 1 89 291 LYS A O 1
ATOM 2289 N N . ALA A 1 292 ? 10.422 25.172 9.906 1 91.06 292 ALA A N 1
ATOM 2290 C CA . ALA A 1 292 ? 9.719 23.922 10.164 1 91.06 292 ALA A CA 1
ATOM 2291 C C . ALA A 1 292 ? 10.242 22.797 9.266 1 91.06 292 ALA A C 1
ATOM 2293 O O . ALA A 1 292 ? 10.477 21.688 9.734 1 91.06 292 ALA A O 1
ATOM 2294 N N . THR A 1 293 ? 10.445 23.141 8 1 94.19 293 THR A N 1
ATOM 2295 C CA . THR A 1 293 ? 10.969 22.172 7.051 1 94.19 293 THR A CA 1
ATOM 2296 C C . THR A 1 293 ? 12.383 21.734 7.434 1 94.19 293 THR A C 1
ATOM 2298 O O . THR A 1 293 ? 12.703 20.547 7.41 1 94.19 293 THR A O 1
ATOM 2301 N N . GLN A 1 294 ? 13.133 22.703 7.809 1 93.94 294 GLN A N 1
ATOM 2302 C CA . GLN A 1 294 ? 14.508 22.422 8.219 1 93.94 294 GLN A CA 1
ATOM 2303 C C . GLN A 1 294 ? 14.539 21.578 9.5 1 93.94 294 GLN A C 1
ATOM 2305 O O . GLN A 1 294 ? 15.359 20.688 9.633 1 93.94 294 GLN A O 1
ATOM 2310 N N . ALA A 1 295 ? 13.664 21.906 10.375 1 94.81 295 ALA A N 1
ATOM 2311 C CA . ALA A 1 295 ? 13.586 21.156 11.625 1 94.81 295 ALA A CA 1
ATOM 2312 C C . ALA A 1 295 ? 13.211 19.703 11.375 1 94.81 295 ALA A C 1
ATOM 2314 O O . ALA A 1 295 ? 13.781 18.781 11.977 1 94.81 295 ALA A O 1
ATOM 2315 N N . LEU A 1 296 ? 12.242 19.469 10.516 1 96.88 296 LEU A N 1
ATOM 2316 C CA . LEU A 1 296 ? 11.844 18.109 10.188 1 96.88 296 LEU A CA 1
ATOM 2317 C C . LEU A 1 296 ? 12.992 17.359 9.531 1 96.88 296 LEU A C 1
ATOM 2319 O O . LEU A 1 296 ? 13.242 16.188 9.852 1 96.88 296 LEU A O 1
ATOM 2323 N N . ASP A 1 297 ? 13.625 18.031 8.609 1 97.12 297 ASP A N 1
ATOM 2324 C CA . ASP A 1 297 ? 14.781 17.422 7.957 1 97.12 297 ASP A CA 1
ATOM 2325 C C . ASP A 1 297 ? 15.836 17.016 8.984 1 97.12 297 ASP A C 1
ATOM 2327 O O . ASP A 1 297 ? 16.391 15.914 8.891 1 97.12 297 ASP A O 1
ATOM 2331 N N . GLN A 1 298 ? 16.094 17.828 9.906 1 96.69 298 GLN A N 1
ATOM 2332 C CA . GLN A 1 298 ? 17.078 17.531 10.945 1 96.69 298 GLN A CA 1
ATOM 2333 C C . GLN A 1 298 ? 16.656 16.344 11.781 1 96.69 298 GLN A C 1
ATOM 2335 O O . GLN A 1 298 ? 17.484 15.484 12.117 1 96.69 298 GLN A O 1
ATOM 2340 N N . VAL A 1 299 ? 15.453 16.25 12.141 1 97.5 299 VAL A N 1
ATOM 2341 C CA . VAL A 1 299 ? 14.961 15.141 12.953 1 97.5 299 VAL A CA 1
ATOM 2342 C C . VAL A 1 299 ? 15.047 13.836 12.164 1 97.5 299 VAL A C 1
ATOM 2344 O O . VAL A 1 299 ? 15.352 12.781 12.727 1 97.5 299 VAL A O 1
ATOM 2347 N N . ILE A 1 300 ? 14.727 13.883 10.836 1 97.88 300 ILE A N 1
ATOM 2348 C CA . ILE A 1 300 ? 14.867 12.695 9.992 1 97.88 300 ILE A CA 1
ATOM 2349 C C . ILE A 1 300 ? 16.297 12.164 10.086 1 97.88 300 ILE A C 1
ATOM 2351 O O . ILE A 1 300 ? 16.5 10.969 10.273 1 97.88 300 ILE A O 1
ATOM 2355 N N . PHE A 1 301 ? 17.25 13.039 10.055 1 96.75 301 PHE A N 1
ATOM 2356 C CA . PHE A 1 301 ? 18.641 12.633 10.109 1 96.75 301 PHE A CA 1
ATOM 2357 C C . PHE A 1 301 ? 19.016 12.125 11.5 1 96.75 301 PHE A C 1
ATOM 2359 O O . PHE A 1 301 ? 19.781 11.172 11.633 1 96.75 301 PHE A O 1
ATOM 2366 N N . GLU A 1 302 ? 18.516 12.719 12.492 1 96.31 302 GLU A N 1
ATOM 2367 C CA . GLU A 1 302 ? 18.797 12.312 13.867 1 96.31 302 GLU A CA 1
ATOM 2368 C C . GLU A 1 302 ? 18.281 10.906 14.141 1 96.31 302 GLU A C 1
ATOM 2370 O O . GLU A 1 302 ? 18.922 10.125 14.844 1 96.31 302 GLU A O 1
ATOM 2375 N N . VAL A 1 303 ? 17.141 10.617 13.602 1 96.12 303 VAL A N 1
ATOM 2376 C CA . VAL A 1 303 ? 16.453 9.367 13.93 1 96.12 303 VAL A CA 1
ATOM 2377 C C . VAL A 1 303 ? 16.922 8.258 12.984 1 96.12 303 VAL A C 1
ATOM 2379 O O . VAL A 1 303 ? 17.125 7.121 13.406 1 96.12 303 VAL A O 1
ATOM 2382 N N . LEU A 1 304 ? 17.062 8.594 11.695 1 94.44 304 LEU A N 1
ATOM 2383 C CA . LEU A 1 304 ? 17.281 7.543 10.703 1 94.44 304 LEU A CA 1
ATOM 2384 C C . LEU A 1 304 ? 18.719 7.547 10.219 1 94.44 304 LEU A C 1
ATOM 2386 O O . LEU A 1 304 ? 19.188 6.562 9.633 1 94.44 304 LEU A O 1
ATOM 2390 N N . GLY A 1 305 ? 19.359 8.648 10.375 1 89.88 305 GLY A N 1
ATOM 2391 C CA . GLY A 1 305 ? 20.672 8.812 9.781 1 89.88 305 GLY A CA 1
ATOM 2392 C C . GLY A 1 305 ? 21.688 7.789 10.266 1 89.88 305 GLY A C 1
ATOM 2393 O O . GLY A 1 305 ? 21.734 7.465 11.453 1 89.88 305 GLY A O 1
ATOM 2394 N N . LYS A 1 306 ? 22.344 7.078 9.383 1 77.62 306 LYS A N 1
ATOM 2395 C CA . LYS A 1 306 ? 23.453 6.172 9.656 1 77.62 306 LYS A CA 1
ATOM 2396 C C . LYS A 1 306 ? 24.641 6.457 8.742 1 77.62 306 LYS A C 1
ATOM 2398 O O . LYS A 1 306 ? 24.469 6.941 7.621 1 77.62 306 LYS A O 1
ATOM 2403 N N . MET B 1 1 ? 0.773 -17.953 -34.25 1 58.19 1 MET B N 1
ATOM 2404 C CA . MET B 1 1 ? 0.884 -17.281 -32.969 1 58.19 1 MET B CA 1
ATOM 2405 C C . MET B 1 1 ? 0.612 -18.234 -31.812 1 58.19 1 MET B C 1
ATOM 2407 O O . MET B 1 1 ? -0.348 -19.016 -31.859 1 58.19 1 MET B O 1
ATOM 2411 N N . ASP B 1 2 ? 1.572 -18.406 -31 1 64.44 2 ASP B N 1
ATOM 2412 C CA . ASP B 1 2 ? 1.412 -19.328 -29.891 1 64.44 2 ASP B CA 1
ATOM 2413 C C . ASP B 1 2 ? 1.068 -18.578 -28.594 1 64.44 2 ASP B C 1
ATOM 2415 O O . ASP B 1 2 ? 0.907 -17.359 -28.609 1 64.44 2 ASP B O 1
ATOM 2419 N N . LEU B 1 3 ? 0.82 -19.359 -27.578 1 68.94 3 LEU B N 1
ATOM 2420 C CA . LEU B 1 3 ? 0.342 -18.781 -26.312 1 68.94 3 LEU B CA 1
ATOM 2421 C C . LEU B 1 3 ? 1.351 -17.781 -25.75 1 68.94 3 LEU B C 1
ATOM 2423 O O . LEU B 1 3 ? 0.966 -16.766 -25.188 1 68.94 3 LEU B O 1
ATOM 2427 N N . ARG B 1 4 ? 2.566 -18.141 -26 1 72.56 4 ARG B N 1
ATOM 2428 C CA . ARG B 1 4 ? 3.633 -17.266 -25.547 1 72.56 4 ARG B CA 1
ATOM 2429 C C . ARG B 1 4 ? 3.553 -15.906 -26.234 1 72.56 4 ARG B C 1
ATOM 2431 O O . ARG B 1 4 ? 3.734 -14.867 -25.609 1 72.56 4 ARG B O 1
ATOM 2438 N N . GLU B 1 5 ? 3.303 -15.984 -27.438 1 74.88 5 GLU B N 1
ATOM 2439 C CA . GLU B 1 5 ? 3.234 -14.766 -28.234 1 74.88 5 GLU B CA 1
ATOM 2440 C C . GLU B 1 5 ? 2.039 -13.906 -27.812 1 74.88 5 GLU B C 1
ATOM 2442 O O . GLU B 1 5 ? 2.096 -12.68 -27.891 1 74.88 5 GLU B O 1
ATOM 2447 N N . LEU B 1 6 ? 1.012 -14.625 -27.422 1 76.94 6 LEU B N 1
ATOM 2448 C CA . LEU B 1 6 ? -0.145 -13.891 -26.938 1 76.94 6 LEU B CA 1
ATOM 2449 C C . LEU B 1 6 ? 0.209 -13.102 -25.672 1 76.94 6 LEU B C 1
ATOM 2451 O O . LEU B 1 6 ? -0.283 -11.984 -25.484 1 76.94 6 LEU B O 1
ATOM 2455 N N . HIS B 1 7 ? 1.059 -13.664 -24.938 1 79 7 HIS B N 1
ATOM 2456 C CA . HIS B 1 7 ? 1.535 -12.953 -23.75 1 79 7 HIS B CA 1
ATOM 2457 C C . HIS B 1 7 ? 2.359 -11.734 -24.141 1 79 7 HIS B C 1
ATOM 2459 O O . HIS B 1 7 ? 2.32 -10.703 -23.453 1 79 7 HIS B O 1
ATOM 2465 N N . TYR B 1 8 ? 3.104 -11.906 -25.25 1 82.06 8 TYR B N 1
ATOM 2466 C CA . TYR B 1 8 ? 3.887 -10.773 -25.734 1 82.06 8 TYR B CA 1
ATOM 2467 C C . TYR B 1 8 ? 2.982 -9.602 -26.109 1 82.06 8 TYR B C 1
ATOM 2469 O O . TYR B 1 8 ? 3.262 -8.461 -25.75 1 82.06 8 TYR B O 1
ATOM 2477 N N . LEU B 1 9 ? 1.921 -9.953 -26.766 1 82.94 9 LEU B N 1
ATOM 2478 C CA . LEU B 1 9 ? 0.973 -8.938 -27.203 1 82.94 9 LEU B CA 1
ATOM 2479 C C . LEU B 1 9 ? 0.34 -8.234 -26 1 82.94 9 LEU B C 1
ATOM 2481 O O . LEU B 1 9 ? 0.187 -7.008 -26 1 82.94 9 LEU B O 1
ATOM 2485 N N . LEU B 1 10 ? 0.021 -9.008 -25.016 1 82.88 10 LEU B N 1
ATOM 2486 C CA . LEU B 1 10 ? -0.617 -8.43 -23.844 1 82.88 10 LEU B CA 1
ATOM 2487 C C . LEU B 1 10 ? 0.354 -7.531 -23.078 1 82.88 10 LEU B C 1
ATOM 2489 O O . LEU B 1 10 ? -0.031 -6.465 -22.594 1 82.88 10 LEU B O 1
ATOM 2493 N N . ALA B 1 11 ? 1.545 -7.977 -23 1 85 11 ALA B N 1
ATOM 2494 C CA . ALA B 1 11 ? 2.564 -7.164 -22.344 1 85 11 ALA B CA 1
ATOM 2495 C C . ALA B 1 11 ? 2.752 -5.832 -23.062 1 85 11 ALA B C 1
ATOM 2497 O O . ALA B 1 11 ? 2.879 -4.789 -22.422 1 85 11 ALA B O 1
ATOM 2498 N N . LEU B 1 12 ? 2.756 -5.891 -24.391 1 87.75 12 LEU B N 1
ATOM 2499 C CA . LEU B 1 12 ? 2.902 -4.684 -25.203 1 87.75 12 LEU B CA 1
ATOM 2500 C C . LEU B 1 12 ? 1.727 -3.736 -24.984 1 87.75 12 LEU B C 1
ATOM 2502 O O . LEU B 1 12 ? 1.914 -2.523 -24.875 1 87.75 12 LEU B O 1
ATOM 2506 N N . ALA B 1 13 ? 0.569 -4.312 -24.875 1 84.69 13 ALA B N 1
ATOM 2507 C CA . ALA B 1 13 ? -0.641 -3.518 -24.688 1 84.69 13 ALA B CA 1
ATOM 2508 C C . ALA B 1 13 ? -0.667 -2.871 -23.297 1 84.69 13 ALA B C 1
ATOM 2510 O O . ALA B 1 13 ? -1.106 -1.729 -23.156 1 84.69 13 ALA B O 1
ATOM 2511 N N . GLU B 1 14 ? -0.195 -3.598 -22.422 1 81.69 14 GLU B N 1
ATOM 2512 C CA . GLU B 1 14 ? -0.262 -3.156 -21.031 1 81.69 14 GLU B CA 1
ATOM 2513 C C . GLU B 1 14 ? 0.821 -2.127 -20.719 1 81.69 14 GLU B C 1
ATOM 2515 O O . GLU B 1 14 ? 0.561 -1.124 -20.062 1 81.69 14 GLU B O 1
ATOM 2520 N N . GLU B 1 15 ? 1.988 -2.352 -21.25 1 80.5 15 GLU B N 1
ATOM 2521 C CA . GLU B 1 15 ? 3.129 -1.498 -20.922 1 80.5 15 GLU B CA 1
ATOM 2522 C C . GLU B 1 15 ? 3.176 -0.278 -21.844 1 80.5 15 GLU B C 1
ATOM 2524 O O . GLU B 1 15 ? 3.834 0.715 -21.531 1 80.5 15 GLU B O 1
ATOM 2529 N N . LYS B 1 16 ? 2.576 -0.376 -22.938 1 86.25 16 LYS B N 1
ATOM 2530 C CA . LYS B 1 16 ? 2.539 0.674 -23.953 1 86.25 16 LYS B CA 1
ATOM 2531 C C . LYS B 1 16 ? 3.947 1.111 -24.344 1 86.25 16 LYS B C 1
ATOM 2533 O O . LYS B 1 16 ? 4.176 2.279 -24.656 1 86.25 16 LYS B O 1
ATOM 2538 N N . SER B 1 17 ? 4.859 0.281 -24.094 1 88.88 17 SER B N 1
ATOM 2539 C CA . SER B 1 17 ? 6.266 0.459 -24.453 1 88.88 17 SER B CA 1
ATOM 2540 C C . SER B 1 17 ? 6.926 -0.876 -24.766 1 88.88 17 SER B C 1
ATOM 2542 O O . SER B 1 17 ? 6.781 -1.845 -24.016 1 88.88 17 SER B O 1
ATOM 2544 N N . ILE B 1 18 ? 7.648 -0.909 -25.859 1 87.75 18 ILE B N 1
ATOM 2545 C CA . ILE B 1 18 ? 8.297 -2.154 -26.266 1 87.75 18 ILE B CA 1
ATOM 2546 C C . ILE B 1 18 ? 9.406 -2.502 -25.281 1 87.75 18 ILE B C 1
ATOM 2548 O O . ILE B 1 18 ? 9.547 -3.66 -24.875 1 87.75 18 ILE B O 1
ATOM 2552 N N . SER B 1 19 ? 10.086 -1.464 -24.844 1 86.81 19 SER B N 1
ATOM 2553 C CA . SER B 1 19 ? 11.188 -1.694 -23.906 1 86.81 19 SER B CA 1
ATOM 2554 C C . SER B 1 19 ? 10.672 -2.174 -22.562 1 86.81 19 SER B C 1
ATOM 2556 O O . SER B 1 19 ? 11.203 -3.137 -22 1 86.81 19 SER B O 1
ATOM 2558 N N . ARG B 1 20 ? 9.695 -1.604 -22.125 1 84.94 20 ARG B N 1
ATOM 2559 C CA . ARG B 1 20 ? 9.141 -2.002 -20.828 1 84.94 20 ARG B CA 1
ATOM 2560 C C . ARG B 1 20 ? 8.508 -3.389 -20.906 1 84.94 20 ARG B C 1
ATOM 2562 O O . ARG B 1 20 ? 8.602 -4.176 -19.969 1 84.94 20 ARG B O 1
ATOM 2569 N N . ALA B 1 21 ? 7.848 -3.607 -22 1 85.56 21 ALA B N 1
ATOM 2570 C CA . ALA B 1 21 ? 7.254 -4.926 -22.203 1 85.56 21 ALA B CA 1
ATOM 2571 C C . ALA B 1 21 ? 8.328 -6.012 -22.25 1 85.56 21 ALA B C 1
ATOM 2573 O O . ALA B 1 21 ? 8.164 -7.086 -21.672 1 85.56 21 ALA B O 1
ATOM 2574 N N . ALA B 1 22 ? 9.414 -5.715 -22.906 1 84.06 22 ALA B N 1
ATOM 2575 C CA . ALA B 1 22 ? 10.523 -6.664 -22.984 1 84.06 22 ALA B CA 1
ATOM 2576 C C . ALA B 1 22 ? 11.109 -6.941 -21.594 1 84.06 22 ALA B C 1
ATOM 2578 O O . ALA B 1 22 ? 11.383 -8.094 -21.25 1 84.06 22 ALA B O 1
ATOM 2579 N N . GLU B 1 23 ? 11.203 -5.922 -20.844 1 77.31 23 GLU B N 1
ATOM 2580 C CA . GLU B 1 23 ? 11.719 -6.059 -19.484 1 77.31 23 GLU B CA 1
ATOM 2581 C C . GLU B 1 23 ? 10.797 -6.938 -18.641 1 77.31 23 GLU B C 1
ATOM 2583 O O . GLU B 1 23 ? 11.273 -7.82 -17.906 1 77.31 23 GLU B O 1
ATOM 2588 N N . ARG B 1 24 ? 9.578 -6.699 -18.859 1 74.56 24 ARG B N 1
ATOM 2589 C CA . ARG B 1 24 ? 8.586 -7.477 -18.109 1 74.56 24 ARG B CA 1
ATOM 2590 C C . ARG B 1 24 ? 8.656 -8.953 -18.484 1 74.56 24 ARG B C 1
ATOM 2592 O O . ARG B 1 24 ? 8.453 -9.82 -17.641 1 74.56 24 ARG B O 1
ATOM 2599 N N . LEU B 1 25 ? 8.945 -9.164 -19.703 1 75.56 25 LEU B N 1
ATOM 2600 C CA . LEU B 1 25 ? 8.945 -10.523 -20.219 1 75.56 25 LEU B CA 1
ATOM 2601 C C . LEU B 1 25 ? 10.328 -11.148 -20.109 1 75.56 25 LEU B C 1
ATOM 2603 O O . LEU B 1 25 ? 10.531 -12.297 -20.516 1 75.56 25 LEU B O 1
ATOM 2607 N N . PHE B 1 26 ? 11.273 -10.344 -19.547 1 68.5 26 PHE B N 1
ATOM 2608 C CA . PHE B 1 26 ? 12.656 -10.781 -19.422 1 68.5 26 PHE B CA 1
ATOM 2609 C C . PHE B 1 26 ? 13.227 -11.18 -20.781 1 68.5 26 PHE B C 1
ATOM 2611 O O . PHE B 1 26 ? 13.852 -12.234 -20.906 1 68.5 26 PHE B O 1
ATOM 2618 N N . MET B 1 27 ? 12.875 -10.352 -21.672 1 74.75 27 MET B N 1
ATOM 2619 C CA . MET B 1 27 ? 13.359 -10.547 -23.031 1 74.75 27 MET B CA 1
ATOM 2620 C C . MET B 1 27 ? 14.141 -9.328 -23.516 1 74.75 27 MET B C 1
ATOM 2622 O O . MET B 1 27 ? 14.039 -8.25 -22.922 1 74.75 27 MET B O 1
ATOM 2626 N N . ALA B 1 28 ? 14.961 -9.547 -24.438 1 79.56 28 ALA B N 1
ATOM 2627 C CA . ALA B 1 28 ? 15.617 -8.43 -25.094 1 79.56 28 ALA B CA 1
ATOM 2628 C C . ALA B 1 28 ? 14.609 -7.598 -25.891 1 79.56 28 ALA B C 1
ATOM 2630 O O . ALA B 1 28 ? 13.703 -8.148 -26.516 1 79.56 28 ALA B O 1
ATOM 2631 N N . GLN B 1 29 ? 14.781 -6.301 -25.703 1 87.25 29 GLN B N 1
ATOM 2632 C CA . GLN B 1 29 ? 13.914 -5.387 -26.438 1 87.25 29 GLN B CA 1
ATOM 2633 C C . GLN B 1 29 ? 13.898 -5.715 -27.938 1 87.25 29 GLN B C 1
ATOM 2635 O O . GLN B 1 29 ? 12.852 -5.641 -28.578 1 87.25 29 GLN B O 1
ATOM 2640 N N . SER B 1 30 ? 15.078 -6.117 -28.469 1 89.19 30 SER B N 1
ATOM 2641 C CA . SER B 1 30 ? 15.188 -6.441 -29.875 1 89.19 30 SER B CA 1
ATOM 2642 C C . SER B 1 30 ? 14.32 -7.641 -30.25 1 89.19 30 SER B C 1
ATOM 2644 O O . SER B 1 30 ? 13.68 -7.66 -31.297 1 89.19 30 SER B O 1
ATOM 2646 N N . SER B 1 31 ? 14.297 -8.578 -29.375 1 85.31 31 SER B N 1
ATOM 2647 C CA . SER B 1 31 ? 13.523 -9.789 -29.609 1 85.31 31 SER B CA 1
ATOM 2648 C C . SER B 1 31 ? 12.023 -9.492 -29.625 1 85.31 31 SER B C 1
ATOM 2650 O O . SER B 1 31 ? 11.297 -9.992 -30.484 1 85.31 31 SER B O 1
ATOM 2652 N N . LEU B 1 32 ? 11.641 -8.703 -28.703 1 89 32 LEU B N 1
ATOM 2653 C CA . LEU B 1 32 ? 10.227 -8.367 -28.641 1 89 32 LEU B CA 1
ATOM 2654 C C . LEU B 1 32 ? 9.82 -7.488 -29.828 1 89 32 LEU B C 1
ATOM 2656 O O . LEU B 1 32 ? 8.719 -7.629 -30.359 1 89 32 LEU B O 1
ATOM 2660 N N . SER B 1 33 ? 10.695 -6.559 -30.203 1 90.56 33 SER B N 1
ATOM 2661 C CA . SER B 1 33 ? 10.453 -5.715 -31.359 1 90.56 33 SER B CA 1
ATOM 2662 C C . SER B 1 33 ? 10.32 -6.547 -32.625 1 90.56 33 SER B C 1
ATOM 2664 O O . SER B 1 33 ? 9.438 -6.297 -33.469 1 90.56 33 SER B O 1
ATOM 2666 N N . GLN B 1 34 ? 11.219 -7.488 -32.75 1 88.12 34 GLN B N 1
ATOM 2667 C CA . GLN B 1 34 ? 11.172 -8.383 -33.906 1 88.12 34 GLN B CA 1
ATOM 2668 C C . GLN B 1 34 ? 9.875 -9.188 -33.938 1 88.12 34 GLN B C 1
ATOM 2670 O O . GLN B 1 34 ? 9.289 -9.398 -35 1 88.12 34 GLN B O 1
ATOM 2675 N N . PHE B 1 35 ? 9.57 -9.656 -32.781 1 87.25 35 PHE B N 1
ATOM 2676 C CA . PHE B 1 35 ? 8.305 -10.375 -32.656 1 87.25 35 PHE B CA 1
ATOM 2677 C C . PHE B 1 35 ? 7.148 -9.523 -33.156 1 87.25 35 PHE B C 1
ATOM 2679 O O . PHE B 1 35 ? 6.336 -9.984 -33.969 1 87.25 35 PHE B O 1
ATOM 2686 N N . LEU B 1 36 ? 7.055 -8.297 -32.688 1 89.81 36 LEU B N 1
ATOM 2687 C CA . LEU B 1 36 ? 5.953 -7.414 -33.062 1 89.81 36 LEU B CA 1
ATOM 2688 C C . LEU B 1 36 ? 5.957 -7.164 -34.594 1 89.81 36 LEU B C 1
ATOM 2690 O O . LEU B 1 36 ? 4.914 -7.254 -35.219 1 89.81 36 LEU B O 1
ATOM 2694 N N . SER B 1 37 ? 7.137 -6.879 -35.125 1 89.31 37 SER B N 1
ATOM 2695 C CA . SER B 1 37 ? 7.273 -6.617 -36.562 1 89.31 37 SER B CA 1
ATOM 2696 C C . SER B 1 37 ? 6.875 -7.832 -37.375 1 89.31 37 SER B C 1
ATOM 2698 O O . SER B 1 37 ? 6.176 -7.707 -38.375 1 89.31 37 SER B O 1
ATOM 2700 N N . SER B 1 38 ? 7.363 -8.922 -36.969 1 86.44 38 SER B N 1
ATOM 2701 C CA . SER B 1 38 ? 7.062 -10.156 -37.688 1 86.44 38 SER B CA 1
ATOM 2702 C C . SER B 1 38 ? 5.574 -10.484 -37.625 1 86.44 38 SER B C 1
ATOM 2704 O O . SER B 1 38 ? 4.984 -10.922 -38.594 1 86.44 38 SER B O 1
ATOM 2706 N N . THR B 1 39 ? 5.02 -10.344 -36.469 1 83.31 39 THR B N 1
ATOM 2707 C CA . THR B 1 39 ? 3.6 -10.617 -36.281 1 83.31 39 THR B CA 1
ATOM 2708 C C . THR B 1 39 ? 2.748 -9.688 -37.125 1 83.31 39 THR B C 1
ATOM 2710 O O . THR B 1 39 ? 1.792 -10.125 -37.781 1 83.31 39 THR B O 1
ATOM 2713 N N . GLU B 1 40 ? 3.078 -8.391 -37.156 1 85.81 40 GLU B N 1
ATOM 2714 C CA . GLU B 1 40 ? 2.348 -7.414 -37.938 1 85.81 40 GLU B CA 1
ATOM 2715 C C . GLU B 1 40 ? 2.488 -7.703 -39.438 1 85.81 40 GLU B C 1
ATOM 2717 O O . GLU B 1 40 ? 1.525 -7.574 -40.188 1 85.81 40 GLU B O 1
ATOM 2722 N N . ALA B 1 41 ? 3.66 -8.109 -39.812 1 79.56 41 ALA B N 1
ATOM 2723 C CA . ALA B 1 41 ? 3.904 -8.469 -41.219 1 79.56 41 ALA B CA 1
ATOM 2724 C C . ALA B 1 41 ? 3.062 -9.68 -41.625 1 79.56 41 ALA B C 1
ATOM 2726 O O . ALA B 1 41 ? 2.51 -9.711 -42.719 1 79.56 41 ALA B O 1
ATOM 2727 N N . HIS B 1 42 ? 3.01 -10.57 -40.781 1 75.81 42 HIS B N 1
ATOM 2728 C CA . HIS B 1 42 ? 2.236 -11.773 -41.062 1 75.81 42 HIS B CA 1
ATOM 2729 C C . HIS B 1 42 ? 0.745 -11.461 -41.156 1 75.81 42 HIS B C 1
ATOM 2731 O O . HIS B 1 42 ? 0.039 -12.016 -42 1 75.81 42 HIS B O 1
ATOM 2737 N N . LEU B 1 43 ? 0.345 -10.578 -40.281 1 75.69 43 LEU B N 1
ATOM 2738 C CA . LEU B 1 43 ? -1.071 -10.242 -40.219 1 75.69 43 LEU B CA 1
ATOM 2739 C C . LEU B 1 43 ? -1.436 -9.234 -41.312 1 75.69 43 LEU B C 1
ATOM 2741 O O . LEU B 1 43 ? -2.598 -9.141 -41.719 1 75.69 43 LEU B O 1
ATOM 2745 N N . GLY B 1 44 ? -0.454 -8.484 -41.719 1 74.81 44 GLY B N 1
ATOM 2746 C CA . GLY B 1 44 ? -0.671 -7.477 -42.75 1 74.81 44 GLY B CA 1
ATOM 2747 C C . GLY B 1 44 ? -1.194 -6.164 -42.188 1 74.81 44 GLY B C 1
ATOM 2748 O O . GLY B 1 44 ? -1.634 -5.297 -42.969 1 74.81 44 GLY B O 1
ATOM 2749 N N . TYR B 1 45 ? -1.419 -6.133 -40.938 1 78.62 45 TYR B N 1
ATOM 2750 C CA . TYR B 1 45 ? -1.876 -4.93 -40.25 1 78.62 45 TYR B CA 1
ATOM 2751 C C . TYR B 1 45 ? -0.918 -4.539 -39.125 1 78.62 45 TYR B C 1
ATOM 2753 O O . TYR B 1 45 ? -0.267 -5.398 -38.531 1 78.62 45 TYR B O 1
ATOM 2761 N N . ARG B 1 46 ? -0.831 -3.273 -38.938 1 85.81 46 ARG B N 1
ATOM 2762 C CA . ARG B 1 46 ? -0.127 -2.797 -37.75 1 85.81 46 ARG B CA 1
ATOM 2763 C C . ARG B 1 46 ? -0.985 -2.961 -36.5 1 85.81 46 ARG B C 1
ATOM 2765 O O . ARG B 1 46 ? -2.18 -2.652 -36.531 1 85.81 46 ARG B O 1
ATOM 2772 N N . LEU B 1 47 ? -0.371 -3.594 -35.5 1 88.62 47 LEU B N 1
ATOM 2773 C CA . LEU B 1 47 ? -1.102 -3.801 -34.25 1 88.62 47 LEU B CA 1
ATOM 2774 C C . LEU B 1 47 ? -0.897 -2.629 -33.281 1 88.62 47 LEU B C 1
ATOM 2776 O O . LEU B 1 47 ? -1.777 -2.316 -32.5 1 88.62 47 LEU B O 1
ATOM 2780 N N . PHE B 1 48 ? 0.281 -2.068 -33.344 1 91.94 48 PHE B N 1
ATOM 2781 C CA . PHE B 1 48 ? 0.615 -0.919 -32.5 1 91.94 48 PHE B CA 1
ATOM 2782 C C . PHE B 1 48 ? 1.201 0.207 -33.344 1 91.94 48 PHE B C 1
ATOM 2784 O O . PHE B 1 48 ? 1.797 -0.042 -34.406 1 91.94 48 PHE B O 1
ATOM 2791 N N . ILE B 1 49 ? 0.956 1.454 -32.875 1 88.25 49 ILE B N 1
ATOM 2792 C CA . ILE B 1 49 ? 1.581 2.609 -33.531 1 88.25 49 ILE B CA 1
ATOM 2793 C C . ILE B 1 49 ? 2.457 3.344 -32.5 1 88.25 49 ILE B C 1
ATOM 2795 O O . ILE B 1 49 ? 2.156 3.355 -31.312 1 88.25 49 ILE B O 1
ATOM 2799 N N . ARG B 1 50 ? 3.508 3.797 -32.969 1 82.81 50 ARG B N 1
ATOM 2800 C CA . ARG B 1 50 ? 4.406 4.566 -32.125 1 82.81 50 ARG B CA 1
ATOM 2801 C C . ARG B 1 50 ? 3.859 5.969 -31.859 1 82.81 50 ARG B C 1
ATOM 2803 O O . ARG B 1 50 ? 3.295 6.59 -32.781 1 82.81 50 ARG B O 1
ATOM 2810 N N . THR B 1 51 ? 3.764 6.289 -30.688 1 80.62 51 THR B N 1
ATOM 2811 C CA . THR B 1 51 ? 3.363 7.629 -30.281 1 80.62 51 THR B CA 1
ATOM 2812 C C . THR B 1 51 ? 4.48 8.32 -29.5 1 80.62 51 THR B C 1
ATOM 2814 O O . THR B 1 51 ? 5.547 7.738 -29.297 1 80.62 51 THR B O 1
ATOM 2817 N N . SER B 1 52 ? 4.312 9.594 -29.109 1 75.62 52 SER B N 1
ATOM 2818 C CA . SER B 1 52 ? 5.281 10.344 -28.328 1 75.62 52 SER B CA 1
ATOM 2819 C C . SER B 1 52 ? 5.473 9.719 -26.938 1 75.62 52 SER B C 1
ATOM 2821 O O . SER B 1 52 ? 6.539 9.859 -26.344 1 75.62 52 SER B O 1
ATOM 2823 N N . SER B 1 53 ? 4.523 8.945 -26.594 1 72.81 53 SER B N 1
ATOM 2824 C CA . SER B 1 53 ? 4.574 8.422 -25.234 1 72.81 53 SER B CA 1
ATOM 2825 C C . SER B 1 53 ? 4.812 6.914 -25.234 1 72.81 53 SER B C 1
ATOM 2827 O O . SER B 1 53 ? 4.746 6.27 -24.188 1 72.81 53 SER B O 1
ATOM 2829 N N . GLY B 1 54 ? 5.121 6.422 -26.406 1 83.75 54 GLY B N 1
ATOM 2830 C CA . GLY B 1 54 ? 5.367 4.992 -26.516 1 83.75 54 GLY B CA 1
ATOM 2831 C C . GLY B 1 54 ? 4.637 4.34 -27.672 1 83.75 54 GLY B C 1
ATOM 2832 O O . GLY B 1 54 ? 4.809 4.738 -28.828 1 83.75 54 GLY B O 1
ATOM 2833 N N . ILE B 1 55 ? 3.846 3.26 -27.359 1 87.38 55 ILE B N 1
ATOM 2834 C CA . ILE B 1 55 ? 3.078 2.59 -28.391 1 87.38 55 ILE B CA 1
ATOM 2835 C C . ILE B 1 55 ? 1.613 2.488 -27.984 1 87.38 55 ILE B C 1
ATOM 2837 O O . ILE B 1 55 ? 1.303 2.467 -26.781 1 87.38 55 ILE B O 1
ATOM 2841 N N . ARG B 1 56 ? 0.718 2.645 -28.844 1 88.25 56 ARG B N 1
ATOM 2842 C CA . ARG B 1 56 ? -0.708 2.439 -28.609 1 88.25 56 ARG B CA 1
ATOM 2843 C C . ARG B 1 56 ? -1.288 1.447 -29.609 1 88.25 56 ARG B C 1
ATOM 2845 O O . ARG B 1 56 ? -0.862 1.404 -30.766 1 88.25 56 ARG B O 1
ATOM 2852 N N . PRO B 1 57 ? -2.264 0.675 -29.141 1 86.25 57 PRO B N 1
ATOM 2853 C CA . PRO B 1 57 ? -2.869 -0.292 -30.062 1 86.25 57 PRO B CA 1
ATOM 2854 C C . PRO B 1 57 ? -3.67 0.377 -31.188 1 86.25 57 PRO B C 1
ATOM 2856 O O . PRO B 1 57 ? -4.328 1.393 -30.953 1 86.25 57 PRO B O 1
ATOM 2859 N N . THR B 1 58 ? -3.533 -0.074 -32.438 1 85.06 58 THR B N 1
ATOM 2860 C CA . THR B 1 58 ? -4.43 0.265 -33.531 1 85.06 58 THR B CA 1
ATOM 2861 C C . THR B 1 58 ? -5.777 -0.436 -33.375 1 85.06 58 THR B C 1
ATOM 2863 O O . THR B 1 58 ? -5.992 -1.157 -32.406 1 85.06 58 THR B O 1
ATOM 2866 N N . GLU B 1 59 ? -6.699 -0.132 -34.219 1 78.69 59 GLU B N 1
ATOM 2867 C CA . GLU B 1 59 ? -7.977 -0.832 -34.156 1 78.69 59 GLU B CA 1
ATOM 2868 C C . GLU B 1 59 ? -7.789 -2.34 -34.312 1 78.69 59 GLU B C 1
ATOM 2870 O O . GLU B 1 59 ? -8.336 -3.117 -33.5 1 78.69 59 GLU B O 1
ATOM 2875 N N . PRO B 1 60 ? -7.023 -2.715 -35.344 1 76.81 60 PRO B N 1
ATOM 2876 C CA . PRO B 1 60 ? -6.711 -4.145 -35.375 1 76.81 60 PRO B CA 1
ATOM 2877 C C . PRO B 1 60 ? -5.98 -4.625 -34.125 1 76.81 60 PRO B C 1
ATOM 2879 O O . PRO B 1 60 ? -6.191 -5.754 -33.688 1 76.81 60 PRO B O 1
ATOM 2882 N N . GLY B 1 61 ? -5.152 -3.787 -33.562 1 84.75 61 GLY B N 1
ATOM 2883 C CA . GLY B 1 61 ? -4.438 -4.109 -32.344 1 84.75 61 GLY B CA 1
ATOM 2884 C C . GLY B 1 61 ? -5.359 -4.379 -31.156 1 84.75 61 GLY B C 1
ATOM 2885 O O . GLY B 1 61 ? -5.164 -5.348 -30.422 1 84.75 61 GLY B O 1
ATOM 2886 N N . LYS B 1 62 ? -6.344 -3.623 -31.016 1 82 62 LYS B N 1
ATOM 2887 C CA . LYS B 1 62 ? -7.324 -3.801 -29.953 1 82 62 LYS B CA 1
ATOM 2888 C C . LYS B 1 62 ? -8.039 -5.145 -30.078 1 82 62 LYS B C 1
ATOM 2890 O O . LYS B 1 62 ? -8.281 -5.824 -29.078 1 82 62 LYS B O 1
ATOM 2895 N N . ARG B 1 63 ? -8.383 -5.457 -31.281 1 75.44 63 ARG B N 1
ATOM 2896 C CA . ARG B 1 63 ? -9.047 -6.73 -31.531 1 75.44 63 ARG B CA 1
ATOM 2897 C C . ARG B 1 63 ? -8.133 -7.906 -31.203 1 75.44 63 ARG B C 1
ATOM 2899 O O . ARG B 1 63 ? -8.578 -8.898 -30.625 1 75.44 63 ARG B O 1
ATOM 2906 N N . MET B 1 64 ? -6.91 -7.762 -31.609 1 78.88 64 MET B N 1
ATOM 2907 C CA . MET B 1 64 ? -5.953 -8.828 -31.344 1 78.88 64 MET B CA 1
ATOM 2908 C C . MET B 1 64 ? -5.691 -8.961 -29.859 1 78.88 64 MET B C 1
ATOM 2910 O O . MET B 1 64 ? -5.531 -10.078 -29.344 1 78.88 64 MET B O 1
ATOM 2914 N N . ILE B 1 65 ? -5.664 -7.848 -29.172 1 81.94 65 ILE B N 1
ATOM 2915 C CA . ILE B 1 65 ? -5.465 -7.855 -27.734 1 81.94 65 ILE B CA 1
ATOM 2916 C C . ILE B 1 65 ? -6.637 -8.555 -27.047 1 81.94 65 ILE B C 1
ATOM 2918 O O . ILE B 1 65 ? -6.441 -9.375 -26.141 1 81.94 65 ILE B O 1
ATOM 2922 N N . ARG B 1 66 ? -7.773 -8.25 -27.469 1 76.69 66 ARG B N 1
ATOM 2923 C CA . ARG B 1 66 ? -8.953 -8.93 -26.938 1 76.69 66 ARG B CA 1
ATOM 2924 C C . ARG B 1 66 ? -8.891 -10.43 -27.203 1 76.69 66 ARG B C 1
ATOM 2926 O O . ARG B 1 66 ? -9.203 -11.234 -26.328 1 76.69 66 ARG B O 1
ATOM 2933 N N . PHE B 1 67 ? -8.516 -10.695 -28.422 1 72.12 67 PHE B N 1
ATOM 2934 C CA . PHE B 1 67 ? -8.352 -12.094 -28.797 1 72.12 67 PHE B CA 1
ATOM 2935 C C . PHE B 1 67 ? -7.336 -12.781 -27.891 1 72.12 67 PHE B C 1
ATOM 2937 O O . PHE B 1 67 ? -7.57 -13.898 -27.422 1 72.12 67 PHE B O 1
ATOM 2944 N N . ALA B 1 68 ? -6.25 -12.141 -27.719 1 77.12 68 ALA B N 1
ATOM 2945 C CA . ALA B 1 68 ? -5.203 -12.695 -26.859 1 77.12 68 ALA B CA 1
ATOM 2946 C C . ALA B 1 68 ? -5.711 -12.922 -25.438 1 77.12 68 ALA B C 1
ATOM 2948 O O . ALA B 1 68 ? -5.496 -13.984 -24.859 1 77.12 68 ALA B O 1
ATOM 2949 N N . GLN B 1 69 ? -6.41 -11.953 -24.969 1 75.44 69 GLN B N 1
ATOM 2950 C CA . GLN B 1 69 ? -6.973 -12.047 -23.625 1 75.44 69 GLN B CA 1
ATOM 2951 C C . GLN B 1 69 ? -7.961 -13.203 -23.516 1 75.44 69 GLN B C 1
ATOM 2953 O O . GLN B 1 69 ? -7.875 -14.023 -22.609 1 75.44 69 GLN B O 1
ATOM 2958 N N . ASP B 1 70 ? -8.812 -13.242 -24.484 1 71.25 70 ASP B N 1
ATOM 2959 C CA . ASP B 1 70 ? -9.836 -14.289 -24.5 1 71.25 70 ASP B CA 1
ATOM 2960 C C . ASP B 1 70 ? -9.203 -15.672 -24.625 1 71.25 70 ASP B C 1
ATOM 2962 O O . ASP B 1 70 ? -9.602 -16.609 -23.938 1 71.25 70 ASP B O 1
ATOM 2966 N N . THR B 1 71 ? -8.289 -15.742 -25.5 1 70.69 71 THR B N 1
ATOM 2967 C CA . THR B 1 71 ? -7.637 -17.016 -25.766 1 70.69 71 THR B CA 1
ATOM 2968 C C . THR B 1 71 ? -6.867 -17.484 -24.531 1 70.69 71 THR B C 1
ATOM 2970 O O . THR B 1 71 ? -6.961 -18.656 -24.141 1 70.69 71 THR B O 1
ATOM 2973 N N . LEU B 1 72 ? -6.219 -16.594 -23.969 1 73.56 72 LEU B N 1
ATOM 2974 C CA . LEU B 1 72 ? -5.449 -16.969 -22.797 1 73.56 72 LEU B CA 1
ATOM 2975 C C . LEU B 1 72 ? -6.375 -17.328 -21.641 1 73.56 72 LEU B C 1
ATOM 2977 O O . LEU B 1 72 ? -6.082 -18.25 -20.875 1 73.56 72 LEU B O 1
ATOM 2981 N N . SER B 1 73 ? -7.43 -16.625 -21.547 1 72.62 73 SER B N 1
ATOM 2982 C CA . SER B 1 73 ? -8.438 -16.953 -20.547 1 72.62 73 SER B CA 1
ATOM 2983 C C . SER B 1 73 ? -9.031 -18.344 -20.797 1 72.62 73 SER B C 1
ATOM 2985 O O . SER B 1 73 ? -9.211 -19.125 -19.859 1 72.62 73 SER B O 1
ATOM 2987 N N . GLU B 1 74 ? -9.297 -18.531 -22.062 1 66.75 74 GLU B N 1
ATOM 2988 C CA . GLU B 1 74 ? -9.844 -19.844 -22.438 1 66.75 74 GLU B CA 1
ATOM 2989 C C . GLU B 1 74 ? -8.828 -20.953 -22.203 1 66.75 74 GLU B C 1
ATOM 2991 O O . GLU B 1 74 ? -9.188 -22.062 -21.797 1 66.75 74 GLU B O 1
ATOM 2996 N N . PHE B 1 75 ? -7.695 -20.656 -22.578 1 65.81 75 PHE B N 1
ATOM 2997 C CA . PHE B 1 75 ? -6.633 -21.625 -22.328 1 65.81 75 PHE B CA 1
ATOM 2998 C C . PHE B 1 75 ? -6.527 -21.938 -20.828 1 65.81 75 PHE B C 1
ATOM 3000 O O . PHE B 1 75 ? -6.383 -23.094 -20.453 1 65.81 75 PHE B O 1
ATOM 3007 N N . HIS B 1 76 ? -6.559 -20.953 -20.047 1 69.31 76 HIS B N 1
ATOM 3008 C CA . HIS B 1 76 ? -6.547 -21.141 -18.609 1 69.31 76 HIS B CA 1
ATOM 3009 C C . HIS B 1 76 ? -7.699 -22.031 -18.156 1 69.31 76 HIS B C 1
ATOM 3011 O O . HIS B 1 76 ? -7.512 -22.922 -17.312 1 69.31 76 HIS B O 1
ATOM 3017 N N . ARG B 1 77 ? -8.742 -21.781 -18.672 1 68.56 77 ARG B N 1
ATOM 3018 C CA . ARG B 1 77 ? -9.922 -22.578 -18.328 1 68.56 77 ARG B CA 1
ATOM 3019 C C . ARG B 1 77 ? -9.734 -24.031 -18.734 1 68.56 77 ARG B C 1
ATOM 3021 O O . ARG B 1 77 ? -10.094 -24.938 -17.984 1 68.56 77 ARG B O 1
ATOM 3028 N N . ALA B 1 78 ? -9.305 -24.156 -19.922 1 63 78 ALA B N 1
ATOM 3029 C CA . ALA B 1 78 ? -9.07 -25.5 -20.422 1 63 78 ALA B CA 1
ATOM 3030 C C . ALA B 1 78 ? -8.07 -26.25 -19.531 1 63 78 ALA B C 1
ATOM 303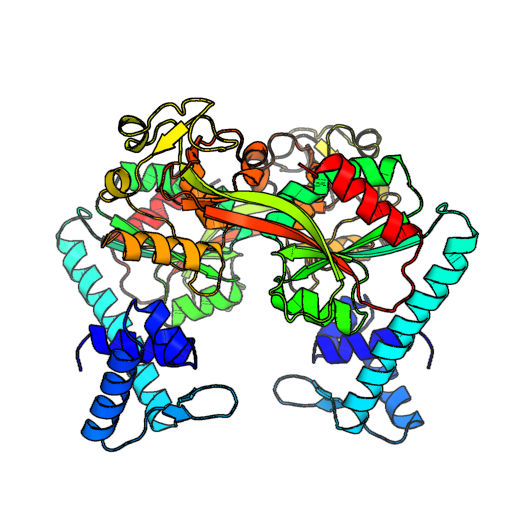2 O O . ALA B 1 78 ? -8.258 -27.422 -19.219 1 63 78 ALA B O 1
ATOM 3033 N N . LYS B 1 79 ? -7.086 -25.562 -19.172 1 65.56 79 LYS B N 1
ATOM 3034 C CA . LYS B 1 79 ? -6.094 -26.141 -18.281 1 65.56 79 LYS B CA 1
ATOM 3035 C C . LYS B 1 79 ? -6.723 -26.531 -16.938 1 65.56 79 LYS B C 1
ATOM 3037 O O . LYS B 1 79 ? -6.426 -27.609 -16.406 1 65.56 79 LYS B O 1
ATOM 3042 N N . ASP B 1 80 ? -7.559 -25.719 -16.484 1 67.38 80 ASP B N 1
ATOM 3043 C CA . ASP B 1 80 ? -8.258 -25.984 -15.242 1 67.38 80 ASP B CA 1
ATOM 3044 C C . ASP B 1 80 ? -9.086 -27.266 -15.336 1 67.38 80 ASP B C 1
ATOM 3046 O O . ASP B 1 80 ? -9.062 -28.094 -14.422 1 67.38 80 ASP B O 1
ATOM 3050 N N . GLU B 1 81 ? -9.727 -27.344 -16.359 1 64.69 81 GLU B N 1
ATOM 3051 C CA . GLU B 1 81 ? -10.57 -28.516 -16.562 1 64.69 81 GLU B CA 1
ATOM 3052 C C . GLU B 1 81 ? -9.727 -29.797 -16.625 1 64.69 81 GLU B C 1
ATOM 3054 O O . GLU B 1 81 ? -10.117 -30.828 -16.078 1 64.69 81 GLU B O 1
ATOM 3059 N N . ILE B 1 82 ? -8.656 -29.672 -17.266 1 59.5 82 ILE B N 1
ATOM 3060 C CA . ILE B 1 82 ? -7.77 -30.828 -17.406 1 59.5 82 ILE B CA 1
ATOM 3061 C C . ILE B 1 82 ? -7.164 -31.172 -16.047 1 59.5 82 ILE B C 1
ATOM 3063 O O . ILE B 1 82 ? -7.074 -32.344 -15.688 1 59.5 82 ILE B O 1
ATOM 3067 N N . GLN B 1 83 ? -6.746 -30.156 -15.305 1 66.69 83 GLN B N 1
ATOM 3068 C CA . GLN B 1 83 ? -6.133 -30.375 -14 1 66.69 83 GLN B CA 1
ATOM 3069 C C . GLN B 1 83 ? -7.137 -30.969 -13.016 1 66.69 83 GLN B C 1
ATOM 3071 O O . GLN B 1 83 ? -6.758 -31.719 -12.117 1 66.69 83 GLN B O 1
ATOM 3076 N N . ASP B 1 84 ? -8.32 -30.594 -13.219 1 71.12 84 ASP B N 1
ATOM 3077 C CA . ASP B 1 84 ? -9.367 -31.094 -12.344 1 71.12 84 ASP B CA 1
ATOM 3078 C C . ASP B 1 84 ? -9.469 -32.625 -12.438 1 71.12 84 ASP B C 1
ATOM 3080 O O . ASP B 1 84 ? -9.898 -33.281 -11.492 1 71.12 84 ASP B O 1
ATOM 3084 N N . ILE B 1 85 ? -8.977 -33.031 -13.508 1 57.06 85 ILE B N 1
ATOM 3085 C CA . ILE B 1 85 ? -8.938 -34.469 -13.656 1 57.06 85 ILE B CA 1
ATOM 3086 C C . ILE B 1 85 ? -7.91 -35.062 -12.695 1 57.06 85 ILE B C 1
ATOM 3088 O O . ILE B 1 85 ? -8.125 -36.156 -12.133 1 57.06 85 ILE B O 1
ATOM 3092 N N . GLY B 1 86 ? -6.879 -34.438 -12.391 1 64.81 86 GLY B N 1
ATOM 3093 C CA . GLY B 1 86 ? -5.816 -34.906 -11.508 1 64.81 86 GLY B CA 1
ATOM 3094 C C . GLY B 1 86 ? -6.105 -34.625 -10.039 1 64.81 86 GLY B C 1
ATOM 3095 O O . GLY B 1 86 ? -5.25 -34.844 -9.188 1 64.81 86 GLY B O 1
ATOM 3096 N N . ASN B 1 87 ? -7.234 -34.438 -9.664 1 67.88 87 ASN B N 1
ATOM 3097 C CA . ASN B 1 87 ? -7.77 -34.344 -8.312 1 67.88 87 ASN B CA 1
ATOM 3098 C C . ASN B 1 87 ? -6.922 -33.438 -7.434 1 67.88 87 ASN B C 1
ATOM 3100 O O . ASN B 1 87 ? -6.516 -33.812 -6.336 1 67.88 87 ASN B O 1
ATOM 3104 N N . LEU B 1 88 ? -6.57 -32.312 -7.789 1 75.31 88 LEU B N 1
ATOM 3105 C CA . LEU B 1 88 ? -6.004 -31.234 -7 1 75.31 88 LEU B CA 1
ATOM 3106 C C . LEU B 1 88 ? -4.516 -31.453 -6.758 1 75.31 88 LEU B C 1
ATOM 3108 O O . LEU B 1 88 ? -3.945 -30.906 -5.812 1 75.31 88 LEU B O 1
ATOM 3112 N N . LYS B 1 89 ? -3.971 -32.406 -7.441 1 75.38 89 LYS B N 1
ATOM 3113 C CA . LYS B 1 89 ? -2.525 -32.594 -7.348 1 75.38 89 LYS B CA 1
ATOM 3114 C C . LYS B 1 89 ? -1.773 -31.438 -7.996 1 75.38 89 LYS B C 1
ATOM 3116 O O . LYS B 1 89 ? -0.587 -31.25 -7.73 1 75.38 89 LYS B O 1
ATOM 3121 N N . GLY B 1 90 ? -2.482 -30.75 -8.781 1 77.25 90 GLY B N 1
ATOM 3122 C CA . GLY B 1 90 ? -1.969 -29.562 -9.438 1 77.25 90 GLY B CA 1
ATOM 3123 C C . GLY B 1 90 ? -3.057 -28.578 -9.828 1 77.25 90 GLY B C 1
ATOM 3124 O O . GLY B 1 90 ? -4.242 -28.922 -9.805 1 77.25 90 GLY B O 1
ATOM 3125 N N . GLY B 1 91 ? -2.67 -27.391 -10 1 83 91 GLY B N 1
ATOM 3126 C CA . GLY B 1 91 ? -3.643 -26.391 -10.422 1 83 91 GLY B CA 1
ATOM 3127 C C . GLY B 1 91 ? -3.146 -24.969 -10.258 1 83 91 GLY B C 1
ATOM 3128 O O . GLY B 1 91 ? -2.025 -24.734 -9.797 1 83 91 GLY B O 1
ATOM 3129 N N . HIS B 1 92 ? -3.98 -24.141 -10.859 1 87.25 92 HIS B N 1
ATOM 3130 C CA . HIS B 1 92 ? -3.67 -22.719 -10.828 1 87.25 92 HIS B CA 1
ATOM 3131 C C . HIS B 1 92 ? -4.922 -21.891 -10.562 1 87.25 92 HIS B C 1
ATOM 3133 O O . HIS B 1 92 ? -5.969 -22.125 -11.172 1 87.25 92 HIS B O 1
ATOM 3139 N N . VAL B 1 93 ? -4.824 -21.047 -9.562 1 93.06 93 VAL B N 1
ATOM 3140 C CA . VAL B 1 93 ? -5.957 -20.188 -9.227 1 93.06 93 VAL B CA 1
ATOM 3141 C C . VAL B 1 93 ? -5.508 -18.719 -9.219 1 93.06 93 VAL B C 1
ATOM 3143 O O . VAL B 1 93 ? -4.496 -18.391 -8.602 1 93.06 93 VAL B O 1
ATOM 3146 N N . ILE B 1 94 ? -6.195 -17.875 -9.898 1 93.94 94 ILE B N 1
ATOM 3147 C CA . ILE B 1 94 ? -5.961 -16.438 -9.852 1 93.94 94 ILE B CA 1
ATOM 3148 C C . ILE B 1 94 ? -6.934 -15.781 -8.867 1 93.94 94 ILE B C 1
ATOM 3150 O O . ILE B 1 94 ? -8.148 -15.781 -9.094 1 93.94 94 ILE B O 1
ATOM 3154 N N . LEU B 1 95 ? -6.371 -15.211 -7.797 1 97.5 95 LEU B N 1
ATOM 3155 C CA . LEU B 1 95 ? -7.152 -14.633 -6.707 1 97.5 95 LEU B CA 1
ATOM 3156 C C . LEU B 1 95 ? -7.012 -13.117 -6.684 1 97.5 95 LEU B C 1
ATOM 3158 O O . LEU B 1 95 ? -5.895 -12.594 -6.664 1 97.5 95 LEU B O 1
ATOM 3162 N N . GLY B 1 96 ? -8.156 -12.461 -6.773 1 97.94 96 GLY B N 1
ATOM 3163 C CA . GLY B 1 96 ? -8.172 -11.008 -6.633 1 97.94 96 GLY B CA 1
ATOM 3164 C C . GLY B 1 96 ? -8.469 -10.555 -5.215 1 97.94 96 GLY B C 1
ATOM 3165 O O . GLY B 1 96 ? -9.352 -11.109 -4.551 1 97.94 96 GLY B O 1
ATOM 3166 N N . ILE B 1 97 ? -7.754 -9.508 -4.758 1 96.62 97 ILE B N 1
ATOM 3167 C CA . ILE B 1 97 ? -7.973 -8.938 -3.434 1 96.62 97 ILE B CA 1
ATOM 3168 C C . ILE B 1 97 ? -7.328 -7.555 -3.352 1 96.62 97 ILE B C 1
ATOM 3170 O O . ILE B 1 97 ? -6.414 -7.242 -4.121 1 96.62 97 ILE B O 1
ATOM 3174 N N . SER B 1 98 ? -7.875 -6.77 -2.482 1 93.81 98 SER B N 1
ATOM 3175 C CA . SER B 1 98 ? -7.23 -5.477 -2.273 1 93.81 98 SER B CA 1
ATOM 3176 C C . SER B 1 98 ? -5.906 -5.637 -1.538 1 93.81 98 SER B C 1
ATOM 3178 O O . SER B 1 98 ? -5.73 -6.574 -0.759 1 93.81 98 SER B O 1
ATOM 3180 N N . SER B 1 99 ? -5.008 -4.68 -1.718 1 91.12 99 SER B N 1
ATOM 3181 C CA . SER B 1 99 ? -3.65 -4.785 -1.197 1 91.12 99 SER B CA 1
ATOM 3182 C C . SER B 1 99 ? -3.643 -4.801 0.328 1 91.12 99 SER B C 1
ATOM 3184 O O . SER B 1 99 ? -2.99 -5.645 0.942 1 91.12 99 SER B O 1
ATOM 3186 N N . PHE B 1 100 ? -4.32 -3.9 0.946 1 91.38 100 PHE B N 1
ATOM 3187 C CA . PHE B 1 100 ? -4.301 -3.791 2.4 1 91.38 100 PHE B CA 1
ATOM 3188 C C . PHE B 1 100 ? -4.902 -5.035 3.045 1 91.38 100 PHE B C 1
ATOM 3190 O O . PHE B 1 100 ? -4.266 -5.68 3.879 1 91.38 100 PHE B O 1
ATOM 3197 N N . ARG B 1 101 ? -6.039 -5.441 2.613 1 93 101 ARG B N 1
ATOM 3198 C CA . ARG B 1 101 ? -6.684 -6.625 3.176 1 93 101 ARG B CA 1
ATOM 3199 C C . ARG B 1 101 ? -5.867 -7.879 2.891 1 93 101 ARG B C 1
ATOM 3201 O O . ARG B 1 101 ? -5.754 -8.758 3.746 1 93 101 ARG B O 1
ATOM 3208 N N . GLY B 1 102 ? -5.375 -7.906 1.704 1 94.25 102 GLY B N 1
ATOM 3209 C CA . GLY B 1 102 ? -4.594 -9.07 1.322 1 94.25 102 GLY B CA 1
ATOM 3210 C C . 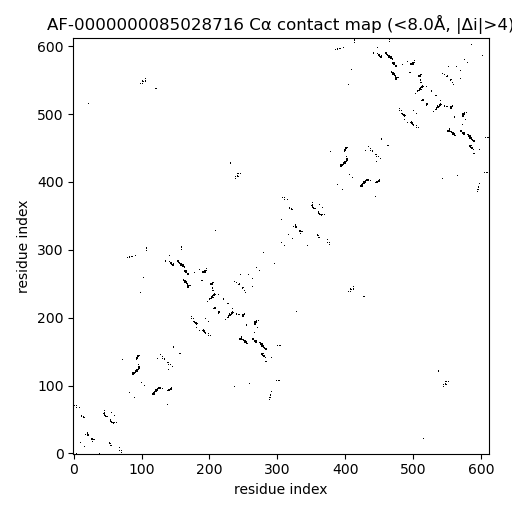GLY B 1 102 ? -3.363 -9.273 2.188 1 94.25 102 GLY B C 1
ATOM 3211 O O . GLY B 1 102 ? -2.965 -10.414 2.449 1 94.25 102 GLY B O 1
ATOM 3212 N N . SER B 1 103 ? -2.809 -8.203 2.613 1 91.94 103 SER B N 1
ATOM 3213 C CA . SER B 1 103 ? -1.527 -8.258 3.309 1 91.94 103 SER B CA 1
ATOM 3214 C C . SER B 1 103 ? -1.669 -8.922 4.676 1 91.94 103 SER B C 1
ATOM 3216 O O . SER B 1 103 ? -0.702 -9.461 5.211 1 91.94 103 SER B O 1
ATOM 3218 N N . PHE B 1 104 ? -2.898 -8.953 5.238 1 91.62 104 PHE B N 1
ATOM 3219 C CA . PHE B 1 104 ? -2.986 -9.539 6.574 1 91.62 104 PHE B CA 1
ATOM 3220 C C . PHE B 1 104 ? -4.012 -10.664 6.602 1 91.62 104 PHE B C 1
ATOM 3222 O O . PHE B 1 104 ? -3.988 -11.508 7.5 1 91.62 104 PHE B O 1
ATOM 3229 N N . LEU B 1 105 ? -4.883 -10.766 5.672 1 94.56 105 LEU B N 1
ATOM 3230 C CA . LEU B 1 105 ? -5.902 -11.812 5.68 1 94.56 105 LEU B CA 1
ATOM 3231 C C . LEU B 1 105 ? -5.43 -13.039 4.914 1 94.56 105 LEU B C 1
ATOM 3233 O O . LEU B 1 105 ? -5.789 -14.172 5.262 1 94.56 105 LEU B O 1
ATOM 3237 N N . LEU B 1 106 ? -4.656 -12.867 3.9 1 96.06 106 LEU B N 1
ATOM 3238 C CA . LEU B 1 106 ? -4.375 -13.961 2.982 1 96.06 106 LEU B CA 1
ATOM 3239 C C . LEU B 1 106 ? -3.266 -14.859 3.527 1 96.06 106 LEU B C 1
ATOM 3241 O O . LEU B 1 106 ? -3.254 -16.062 3.275 1 96.06 106 LEU B O 1
ATOM 3245 N N . PRO B 1 107 ? -2.287 -14.289 4.234 1 95.12 107 PRO B N 1
ATOM 3246 C CA . PRO B 1 107 ? -1.17 -15.133 4.664 1 95.12 107 PRO B CA 1
ATOM 3247 C C . PRO B 1 107 ? -1.625 -16.359 5.449 1 95.12 107 PRO B C 1
ATOM 3249 O O . PRO B 1 107 ? -1.267 -17.484 5.102 1 95.12 107 PRO B O 1
ATOM 3252 N N . PRO B 1 108 ? -2.471 -16.25 6.438 1 95.19 108 PRO B N 1
ATOM 3253 C CA . PRO B 1 108 ? -2.908 -17.453 7.141 1 95.19 108 PRO B CA 1
ATOM 3254 C C . PRO B 1 108 ? -3.701 -18.406 6.246 1 95.19 108 PRO B C 1
ATOM 3256 O O . PRO B 1 108 ? -3.621 -19.625 6.41 1 95.19 108 PRO B O 1
ATOM 3259 N N . VAL B 1 109 ? -4.426 -17.875 5.332 1 97.19 109 VAL B N 1
ATOM 3260 C CA . VAL B 1 109 ? -5.215 -18.672 4.398 1 97.19 109 VAL B CA 1
ATOM 3261 C C . VAL B 1 109 ? -4.285 -19.484 3.496 1 97.19 109 VAL B C 1
ATOM 3263 O O . VAL B 1 109 ? -4.457 -20.688 3.334 1 97.19 109 VAL B O 1
ATOM 3266 N N . LEU B 1 110 ? -3.316 -18.812 2.926 1 97 110 LEU B N 1
ATOM 3267 C CA . LEU B 1 110 ? -2.43 -19.438 1.954 1 97 110 LEU B CA 1
ATOM 3268 C C . LEU B 1 110 ? -1.493 -20.438 2.639 1 97 110 LEU B C 1
ATOM 3270 O O . LEU B 1 110 ? -1.078 -21.422 2.031 1 97 110 LEU B O 1
ATOM 3274 N N . GLN B 1 111 ? -1.174 -20.203 3.908 1 95.19 111 GLN B N 1
ATOM 3275 C CA . GLN B 1 111 ? -0.386 -21.172 4.66 1 95.19 111 GLN B CA 1
ATOM 3276 C C . GLN B 1 111 ? -1.118 -22.516 4.777 1 95.19 111 GLN B C 1
ATOM 3278 O O . GLN B 1 111 ? -0.534 -23.562 4.531 1 95.19 111 GLN B O 1
ATOM 3283 N N . VAL B 1 112 ? -2.369 -22.453 5.148 1 96.5 112 VAL B N 1
ATOM 3284 C CA . VAL B 1 112 ? -3.189 -23.656 5.285 1 96.5 112 VAL B CA 1
ATOM 3285 C C . VAL B 1 112 ? -3.395 -24.297 3.914 1 96.5 112 VAL B C 1
ATOM 3287 O O . VAL B 1 112 ? -3.277 -25.516 3.771 1 96.5 112 VAL B O 1
ATOM 3290 N N . PHE B 1 113 ? -3.639 -23.531 2.914 1 96.94 113 PHE B N 1
ATOM 3291 C CA . PHE B 1 113 ? -3.938 -24.031 1.575 1 96.94 113 PHE B CA 1
ATOM 3292 C C . PHE B 1 113 ? -2.727 -24.734 0.977 1 96.94 113 PHE B C 1
ATOM 3294 O O . PHE B 1 113 ? -2.859 -25.812 0.382 1 96.94 113 PHE B O 1
ATOM 3301 N N . GLN B 1 114 ? -1.595 -24.062 1.105 1 93.44 114 GLN B N 1
ATOM 3302 C CA . GLN B 1 114 ? -0.372 -24.625 0.551 1 93.44 114 GLN B CA 1
ATOM 3303 C C . GLN B 1 114 ? -0.03 -25.953 1.222 1 93.44 114 GLN B C 1
ATOM 3305 O O . GLN B 1 114 ? 0.502 -26.859 0.58 1 93.44 114 GLN B O 1
ATOM 3310 N N . LYS B 1 115 ? -0.296 -26.094 2.492 1 93.19 115 LYS B N 1
ATOM 3311 C CA . LYS B 1 115 ? -0.067 -27.344 3.215 1 93.19 115 LYS B CA 1
ATOM 3312 C C . LYS B 1 115 ? -1.005 -28.438 2.727 1 93.19 115 LYS B C 1
ATOM 3314 O O . LYS B 1 115 ? -0.585 -29.578 2.541 1 93.19 115 LYS B O 1
ATOM 3319 N N . LYS B 1 116 ? -2.25 -28.094 2.471 1 94.25 116 LYS B N 1
ATOM 3320 C CA . LYS B 1 116 ? -3.266 -29.062 2.041 1 94.25 116 LYS B CA 1
ATOM 3321 C C . LYS B 1 116 ? -3.09 -29.422 0.57 1 94.25 116 LYS B C 1
ATOM 3323 O O . LYS B 1 116 ? -3.322 -30.562 0.176 1 94.25 116 LYS B O 1
ATOM 3328 N N . TYR B 1 117 ? -2.752 -28.422 -0.185 1 93.44 117 TYR B N 1
ATOM 3329 C CA . TYR B 1 117 ? -2.662 -28.594 -1.63 1 93.44 117 TYR B CA 1
ATOM 3330 C C . TYR B 1 117 ? -1.35 -28.031 -2.166 1 93.44 117 TYR B C 1
ATOM 3332 O O . TYR B 1 117 ? -1.347 -27.062 -2.928 1 93.44 117 TYR B O 1
ATOM 3340 N N . PRO B 1 118 ? -0.266 -28.672 -1.994 1 90.19 118 PRO B N 1
ATOM 3341 C CA . PRO B 1 118 ? 1.052 -28.141 -2.344 1 90.19 118 PRO B CA 1
ATOM 3342 C C . PRO B 1 118 ? 1.26 -28.016 -3.852 1 90.19 118 PRO B C 1
ATOM 3344 O O . PRO B 1 118 ? 2.141 -27.281 -4.301 1 90.19 118 PRO B O 1
ATOM 3347 N N . GLY B 1 119 ? 0.478 -28.641 -4.586 1 86.31 119 GLY B N 1
ATOM 3348 C CA . GLY B 1 119 ? 0.651 -28.625 -6.027 1 86.31 119 GLY B CA 1
ATOM 3349 C C . GLY B 1 119 ? -0.136 -27.516 -6.707 1 86.31 119 GLY B C 1
ATOM 3350 O O . GLY B 1 119 ? -0.003 -27.297 -7.914 1 86.31 119 GLY B O 1
ATOM 3351 N N . ILE B 1 120 ? -0.976 -26.781 -5.996 1 90 120 ILE B N 1
ATOM 3352 C CA . ILE B 1 120 ? -1.801 -25.734 -6.578 1 90 120 ILE B CA 1
ATOM 3353 C C . ILE B 1 120 ? -1.126 -24.375 -6.379 1 90 120 ILE B C 1
ATOM 3355 O O . ILE B 1 120 ? -0.715 -24.031 -5.266 1 90 120 ILE B O 1
ATOM 3359 N N . ARG B 1 121 ? -1.036 -23.703 -7.457 1 87.88 121 ARG B N 1
ATOM 3360 C CA . ARG B 1 121 ? -0.434 -22.375 -7.426 1 87.88 121 ARG B CA 1
ATOM 3361 C C . ARG B 1 121 ? -1.503 -21.281 -7.352 1 87.88 121 ARG B C 1
ATOM 3363 O O . ARG B 1 121 ? -2.541 -21.375 -8.008 1 87.88 121 ARG B O 1
ATOM 3370 N N . VAL B 1 122 ? -1.178 -20.266 -6.543 1 94.25 122 VAL B N 1
ATOM 3371 C CA . VAL B 1 122 ? -2.107 -19.156 -6.406 1 94.25 122 VAL B CA 1
ATOM 3372 C C . VAL B 1 122 ? -1.448 -17.859 -6.902 1 94.25 122 VAL B C 1
ATOM 3374 O O . VAL B 1 122 ? -0.396 -17.469 -6.398 1 94.25 122 VAL B O 1
ATOM 3377 N N . GLN B 1 123 ? -2.023 -17.328 -7.895 1 93.69 123 GLN B N 1
ATOM 3378 C CA . GLN B 1 123 ? -1.611 -16.016 -8.391 1 93.69 123 GLN B CA 1
ATOM 3379 C C . GLN B 1 123 ? -2.514 -14.914 -7.844 1 93.69 123 GLN B C 1
ATOM 3381 O O . GLN B 1 123 ? -3.74 -15.055 -7.84 1 93.69 123 GLN B O 1
ATOM 3386 N N . ILE B 1 124 ? -1.883 -13.805 -7.41 1 96.81 124 ILE B N 1
ATOM 3387 C CA . ILE B 1 124 ? -2.623 -12.734 -6.746 1 96.81 124 ILE B CA 1
ATOM 3388 C C . ILE B 1 124 ? -2.709 -11.516 -7.66 1 96.81 124 ILE B C 1
ATOM 3390 O O . ILE B 1 124 ? -1.712 -11.117 -8.266 1 96.81 124 ILE B O 1
ATOM 3394 N N . VAL B 1 125 ? -3.881 -11 -7.73 1 94.88 125 VAL B N 1
ATOM 3395 C CA . VAL B 1 125 ? -4.133 -9.734 -8.414 1 94.88 125 VAL B CA 1
ATOM 3396 C C . VAL B 1 125 ? -4.676 -8.711 -7.422 1 94.88 125 VAL B C 1
ATOM 3398 O O . VAL B 1 125 ? -5.723 -8.93 -6.805 1 94.88 125 VAL B O 1
ATOM 3401 N N . GLU B 1 126 ? -3.922 -7.617 -7.332 1 94.56 126 GLU B N 1
ATOM 3402 C CA . GLU B 1 126 ? -4.289 -6.582 -6.367 1 94.56 126 GLU B CA 1
ATOM 3403 C C . GLU B 1 126 ? -5.129 -5.492 -7.023 1 94.56 126 GLU B C 1
ATOM 3405 O O . GLU B 1 126 ? -4.629 -4.727 -7.852 1 94.56 126 GLU B O 1
ATOM 3410 N N . GLU B 1 127 ? -6.422 -5.41 -6.594 1 93.38 127 GLU B N 1
ATOM 3411 C CA . GLU B 1 127 ? -7.324 -4.379 -7.102 1 93.38 127 GLU B CA 1
ATOM 3412 C C . GLU B 1 127 ? -8.43 -4.074 -6.102 1 93.38 127 GLU B C 1
ATOM 3414 O O . GLU B 1 127 ? -8.633 -4.82 -5.137 1 93.38 127 GLU B O 1
ATOM 3419 N N . ASN B 1 128 ? -9.086 -2.957 -6.289 1 90.31 128 ASN B N 1
ATOM 3420 C CA . ASN B 1 128 ? -10.258 -2.656 -5.469 1 90.31 128 ASN B CA 1
ATOM 3421 C C . ASN B 1 128 ? -11.453 -3.514 -5.863 1 90.31 128 ASN B C 1
ATOM 3423 O O . ASN B 1 128 ? -11.43 -4.188 -6.895 1 90.31 128 ASN B O 1
ATOM 3427 N N . SER B 1 129 ? -12.469 -3.43 -5.074 1 89.62 129 SER B N 1
ATOM 3428 C CA . SER B 1 129 ? -13.617 -4.316 -5.238 1 89.62 129 SER B CA 1
ATOM 3429 C C . SER B 1 129 ? -14.289 -4.109 -6.59 1 89.62 129 SER B C 1
ATOM 3431 O O . SER B 1 129 ? -14.68 -5.074 -7.25 1 89.62 129 SER B O 1
ATOM 3433 N N . LEU B 1 130 ? -14.461 -2.904 -7.016 1 86.62 130 LEU B N 1
ATOM 3434 C CA . LEU B 1 130 ? -15.125 -2.615 -8.281 1 86.62 130 LEU B CA 1
ATOM 3435 C C . LEU B 1 130 ? -14.344 -3.199 -9.453 1 86.62 130 LEU B C 1
ATOM 3437 O O . LEU B 1 130 ? -14.93 -3.803 -10.352 1 86.62 130 LEU B O 1
ATOM 3441 N N . ALA B 1 131 ? -13.078 -3.006 -9.438 1 90.94 131 ALA B N 1
ATOM 3442 C CA . ALA B 1 131 ? -12.219 -3.555 -10.484 1 90.94 131 ALA B CA 1
ATOM 3443 C C . ALA B 1 131 ? -12.234 -5.082 -10.453 1 90.94 131 ALA B C 1
ATOM 3445 O O . ALA B 1 131 ? -12.219 -5.727 -11.508 1 90.94 131 ALA B O 1
ATOM 3446 N N . LEU B 1 132 ? -12.242 -5.617 -9.305 1 94.44 132 LEU B N 1
ATOM 3447 C CA . LEU B 1 132 ? -12.234 -7.07 -9.156 1 94.44 132 LEU B CA 1
ATOM 3448 C C . LEU B 1 132 ? -13.5 -7.684 -9.742 1 94.44 132 LEU B C 1
ATOM 3450 O O . LEU B 1 132 ? -13.453 -8.758 -10.344 1 94.44 132 LEU B O 1
ATOM 3454 N N . GLU B 1 133 ? -14.57 -7.02 -9.531 1 92.19 133 GLU B N 1
ATOM 3455 C CA . GLU B 1 133 ? -15.82 -7.5 -10.125 1 92.19 133 GLU B CA 1
ATOM 3456 C C . GLU B 1 133 ? -15.711 -7.59 -11.641 1 92.19 133 GLU B C 1
ATOM 3458 O O . GLU B 1 133 ? -16.141 -8.578 -12.242 1 92.19 133 GLU B O 1
ATOM 3463 N N . GLN B 1 134 ? -15.148 -6.551 -12.211 1 89.94 134 GLN B N 1
ATOM 3464 C CA . GLN B 1 134 ? -14.984 -6.523 -13.664 1 89.94 134 GLN B CA 1
ATOM 3465 C C . GLN B 1 134 ? -14.031 -7.617 -14.133 1 89.94 134 GLN B C 1
ATOM 3467 O O . GLN B 1 134 ? -14.273 -8.258 -15.156 1 89.94 134 GLN B O 1
ATOM 3472 N N . LEU B 1 135 ? -12.992 -7.855 -13.383 1 91.5 135 LEU B N 1
ATOM 3473 C CA . LEU B 1 135 ? -12.016 -8.883 -13.727 1 91.5 135 LEU B CA 1
ATOM 3474 C C . LEU B 1 135 ? -12.625 -10.273 -13.648 1 91.5 135 LEU B C 1
ATOM 3476 O O . LEU B 1 135 ? -12.281 -11.156 -14.43 1 91.5 135 LEU B O 1
ATOM 3480 N N . LEU B 1 136 ? -13.508 -10.469 -12.703 1 91.75 136 LEU B N 1
ATOM 3481 C CA . LEU B 1 136 ? -14.234 -11.727 -12.609 1 91.75 136 LEU B CA 1
ATOM 3482 C C . LEU B 1 136 ? -15.102 -11.953 -13.844 1 91.75 136 LEU B C 1
ATOM 3484 O O . LEU B 1 136 ? -15.07 -13.031 -14.445 1 91.75 136 LEU B O 1
ATOM 3488 N N . LEU B 1 137 ? -15.766 -10.938 -14.234 1 86.38 137 LEU B N 1
ATOM 3489 C CA . LEU B 1 137 ? -16.719 -11.031 -15.336 1 86.38 137 LEU B CA 1
ATOM 3490 C C . LEU B 1 137 ? -15.992 -11.281 -16.656 1 86.38 137 LEU B C 1
ATOM 3492 O O . LEU B 1 137 ? -16.516 -11.969 -17.531 1 86.38 137 LEU B O 1
ATOM 3496 N N . THR B 1 138 ? -14.812 -10.727 -16.781 1 82.12 138 THR B N 1
ATOM 3497 C CA . THR B 1 138 ? -14.039 -10.891 -18 1 82.12 138 THR B CA 1
ATOM 3498 C C . THR B 1 138 ? -13.164 -12.141 -17.938 1 82.12 138 THR B C 1
ATOM 3500 O O . THR B 1 138 ? -12.43 -12.438 -18.875 1 82.12 138 THR B O 1
ATOM 3503 N N . GLY B 1 139 ? -13.188 -12.805 -16.844 1 83.5 139 GLY B N 1
ATOM 3504 C CA . GLY B 1 139 ? -12.477 -14.07 -16.703 1 83.5 139 GLY B CA 1
ATOM 3505 C C . GLY B 1 139 ? -10.992 -13.898 -16.438 1 83.5 139 GLY B C 1
ATOM 3506 O O . GLY B 1 139 ? -10.219 -14.844 -16.609 1 83.5 139 GLY B O 1
ATOM 3507 N N . LYS B 1 140 ? -10.625 -12.758 -16.031 1 86.25 140 LYS B N 1
ATOM 3508 C CA . LYS B 1 140 ? -9.211 -12.477 -15.789 1 86.25 140 LYS B CA 1
ATOM 3509 C C . LYS B 1 140 ? -8.773 -12.961 -14.414 1 86.25 140 LYS B C 1
ATOM 3511 O O . LYS B 1 140 ? -7.578 -13.117 -14.156 1 86.25 140 LYS B O 1
ATOM 3516 N N . ILE B 1 141 ? -9.742 -13.164 -13.539 1 93.56 141 ILE B N 1
ATOM 3517 C CA . ILE B 1 141 ? -9.477 -13.805 -12.258 1 93.56 141 ILE B CA 1
ATOM 3518 C C . ILE B 1 141 ? -10.523 -14.883 -11.984 1 93.56 141 ILE B C 1
ATOM 3520 O O . ILE B 1 141 ? -11.617 -14.844 -12.547 1 93.56 141 ILE B O 1
ATOM 3524 N N . ASP B 1 142 ? -10.164 -15.828 -11.164 1 93.25 142 ASP B N 1
ATOM 3525 C CA . ASP B 1 142 ? -11.031 -16.969 -10.883 1 93.25 142 ASP B CA 1
ATOM 3526 C C . ASP B 1 142 ? -11.875 -16.719 -9.633 1 93.25 142 ASP B C 1
ATOM 3528 O O . ASP B 1 142 ? -13.008 -17.188 -9.539 1 93.25 142 ASP B O 1
ATOM 3532 N N . LEU B 1 143 ? -11.281 -16.094 -8.672 1 96.75 143 LEU B N 1
ATOM 3533 C CA . LEU B 1 143 ? -11.836 -15.883 -7.34 1 96.75 143 LEU B CA 1
ATOM 3534 C C . LEU B 1 143 ? -11.438 -14.508 -6.801 1 96.75 143 LEU B C 1
ATOM 3536 O O . LEU B 1 143 ? -10.344 -14.016 -7.082 1 96.75 143 LEU B O 1
ATOM 3540 N N . ALA B 1 144 ? -12.375 -13.883 -6.113 1 97.81 144 ALA B N 1
ATOM 3541 C CA . ALA B 1 144 ? -12.047 -12.602 -5.492 1 97.81 144 ALA B CA 1
ATOM 3542 C C . ALA B 1 144 ? -12.531 -12.555 -4.043 1 97.81 144 ALA B C 1
ATOM 3544 O O . ALA B 1 144 ? -13.57 -13.125 -3.711 1 97.81 144 ALA B O 1
ATOM 3545 N N . LEU B 1 145 ? -11.719 -12.078 -3.184 1 97.31 145 LEU B N 1
ATOM 3546 C CA . LEU B 1 145 ? -12.141 -11.625 -1.862 1 97.31 145 LEU B CA 1
ATOM 3547 C C . LEU B 1 145 ? -12.391 -10.125 -1.854 1 97.31 145 LEU B C 1
ATOM 3549 O O . LEU B 1 145 ? -11.461 -9.336 -2.027 1 97.31 145 LEU B O 1
ATOM 3553 N N . LEU B 1 146 ? -13.633 -9.727 -1.691 1 95.94 146 LEU B N 1
ATOM 3554 C CA . LEU B 1 146 ? -14.023 -8.328 -1.876 1 95.94 146 LEU B CA 1
ATOM 3555 C C . LEU B 1 146 ? -15.203 -7.969 -0.976 1 95.94 146 LEU B C 1
ATOM 3557 O O . LEU B 1 146 ? -15.727 -8.828 -0.264 1 95.94 146 LEU B O 1
ATOM 3561 N N . VAL B 1 147 ? -15.484 -6.715 -0.908 1 93.88 147 VAL B N 1
ATOM 3562 C CA . VAL B 1 147 ? -16.688 -6.25 -0.231 1 93.88 147 VAL B CA 1
ATOM 3563 C C . VAL B 1 147 ? -17.922 -6.699 -1.009 1 93.88 147 VAL B C 1
ATOM 3565 O O . VAL B 1 147 ? -17.984 -6.574 -2.234 1 93.88 147 VAL B O 1
ATOM 3568 N N . MET B 1 148 ? -18.844 -7.254 -0.318 1 92.88 148 MET B N 1
ATOM 3569 C CA . MET B 1 148 ? -20.047 -7.777 -0.948 1 92.88 148 MET B CA 1
ATOM 3570 C C . MET B 1 148 ? -20.703 -6.727 -1.846 1 92.88 148 MET B C 1
ATOM 3572 O O . MET B 1 148 ? -20.891 -5.586 -1.429 1 92.88 148 MET B O 1
ATOM 3576 N N . PRO B 1 149 ? -20.938 -7.121 -3.047 1 85.56 149 PRO B N 1
ATOM 3577 C CA . PRO B 1 149 ? -21.547 -6.184 -3.992 1 85.56 149 PRO B CA 1
ATOM 3578 C C . PRO B 1 149 ? -23 -5.887 -3.662 1 85.56 149 PRO B C 1
ATOM 3580 O O . PRO B 1 149 ? -23.625 -6.602 -2.869 1 85.56 149 PRO B O 1
ATOM 3583 N N . GLU B 1 150 ? -23.312 -4.828 -4.242 1 76.81 150 GLU B N 1
ATOM 3584 C CA . GLU B 1 150 ? -24.734 -4.508 -4.125 1 76.81 150 GLU B CA 1
ATOM 3585 C C . GLU B 1 150 ? -25.594 -5.551 -4.832 1 76.81 150 GLU B C 1
ATOM 3587 O O . GLU B 1 150 ? -25.094 -6.348 -5.625 1 76.81 150 GLU B O 1
ATOM 3592 N N . LYS B 1 151 ? -26.812 -5.691 -4.609 1 69.75 151 LYS B N 1
ATOM 3593 C CA . LYS B 1 151 ? -27.766 -6.68 -5.094 1 69.75 151 LYS B CA 1
ATOM 3594 C C . LYS B 1 151 ? -27.766 -6.746 -6.617 1 69.75 151 LYS B C 1
ATOM 3596 O O . LYS B 1 151 ? -28.047 -7.797 -7.199 1 69.75 151 LYS B O 1
ATOM 3601 N N . ARG B 1 152 ? -27.359 -5.758 -7.23 1 67.44 152 ARG B N 1
ATOM 3602 C CA . ARG B 1 152 ? -27.531 -5.742 -8.68 1 67.44 152 ARG B CA 1
ATOM 3603 C C . ARG B 1 152 ? -26.281 -6.281 -9.383 1 67.44 152 ARG B C 1
ATOM 3605 O O . ARG B 1 152 ? -26.219 -6.301 -10.609 1 67.44 152 ARG B O 1
ATOM 3612 N N . SER B 1 153 ? -25.469 -6.91 -8.641 1 74.5 153 SER B N 1
ATOM 3613 C CA . SER B 1 153 ? -24.234 -7.379 -9.273 1 74.5 153 SER B CA 1
ATOM 3614 C C . SER B 1 153 ? -24.438 -8.75 -9.914 1 74.5 153 SER B C 1
ATOM 3616 O O . SER B 1 153 ? -25.25 -9.555 -9.438 1 74.5 153 SER B O 1
ATOM 3618 N N . ARG B 1 154 ? -23.828 -9 -11.094 1 80.19 154 ARG B N 1
ATOM 3619 C CA . ARG B 1 154 ? -23.953 -10.234 -11.867 1 80.19 154 ARG B CA 1
ATOM 3620 C C . ARG B 1 154 ? -23.031 -11.32 -11.312 1 80.19 154 ARG B C 1
ATOM 3622 O O . ARG B 1 154 ? -23.078 -12.461 -11.781 1 80.19 154 ARG B O 1
ATOM 3629 N N . ILE B 1 155 ? -22.297 -10.961 -10.32 1 85.38 155 ILE B N 1
ATOM 3630 C CA . ILE B 1 155 ? -21.328 -11.93 -9.828 1 85.38 155 ILE B CA 1
ATOM 3631 C C . ILE B 1 155 ? -21.938 -12.758 -8.711 1 85.38 155 ILE B C 1
ATOM 3633 O O . ILE B 1 155 ? -22.891 -12.32 -8.047 1 85.38 155 ILE B O 1
ATOM 3637 N N . GLN B 1 156 ? -21.5 -14.008 -8.57 1 89.12 156 GLN B N 1
ATOM 3638 C CA . GLN B 1 156 ? -21.891 -14.875 -7.465 1 89.12 156 GLN B CA 1
ATOM 3639 C C . GLN B 1 156 ? -21 -14.633 -6.238 1 89.12 156 GLN B C 1
ATOM 3641 O O . GLN B 1 156 ? -19.844 -15.031 -6.219 1 89.12 156 GLN B O 1
ATOM 3646 N N . ALA B 1 157 ? -21.578 -14.062 -5.305 1 93.62 157 ALA B N 1
ATOM 3647 C CA . ALA B 1 157 ? -20.828 -13.734 -4.102 1 93.62 157 ALA B CA 1
ATOM 3648 C C . ALA B 1 157 ? -21.312 -14.547 -2.904 1 93.62 157 ALA B C 1
ATOM 3650 O O . ALA B 1 157 ? -22.516 -14.852 -2.807 1 93.62 157 ALA B O 1
ATOM 3651 N N . ARG B 1 158 ? -20.438 -14.945 -2.07 1 94.06 158 ARG B N 1
ATOM 3652 C CA . ARG B 1 158 ? -20.719 -15.672 -0.836 1 94.06 158 ARG B CA 1
ATOM 3653 C C . ARG B 1 158 ? -20.219 -14.906 0.379 1 94.06 158 ARG B C 1
ATOM 3655 O O . ARG B 1 158 ? -19.047 -14.539 0.446 1 94.06 158 ARG B O 1
ATOM 3662 N N . PHE B 1 159 ? -21.141 -14.719 1.31 1 95.5 159 PHE B N 1
ATOM 3663 C CA . PHE B 1 159 ? -20.828 -13.953 2.51 1 95.5 159 PHE B CA 1
ATOM 3664 C C . PHE B 1 159 ? -19.797 -14.695 3.363 1 95.5 159 PHE B C 1
ATOM 3666 O O . PHE B 1 159 ? -19.938 -15.891 3.607 1 95.5 159 PHE B O 1
ATOM 3673 N N . LEU B 1 160 ? -18.766 -13.945 3.842 1 95.94 160 LEU B N 1
ATOM 3674 C CA . LEU B 1 160 ? -17.688 -14.523 4.641 1 95.94 160 LEU B CA 1
ATOM 3675 C C . LEU B 1 160 ? -17.75 -14.016 6.078 1 95.94 160 LEU B C 1
ATOM 3677 O O . LEU B 1 160 ? -17.797 -14.812 7.02 1 95.94 160 LEU B O 1
ATOM 3681 N N . MET B 1 161 ? -17.766 -12.664 6.199 1 93.19 161 MET B N 1
ATOM 3682 C CA . MET B 1 161 ? -17.766 -12.07 7.531 1 93.19 161 MET B CA 1
ATOM 3683 C C . MET B 1 161 ? -18.109 -10.586 7.461 1 93.19 161 MET B C 1
ATOM 3685 O O . MET B 1 161 ? -18 -9.969 6.398 1 93.19 161 MET B O 1
ATOM 3689 N N . ASN B 1 162 ? -18.562 -10.094 8.586 1 93.31 162 ASN B N 1
ATOM 3690 C CA . ASN B 1 162 ? -18.609 -8.656 8.789 1 93.31 162 ASN B CA 1
ATOM 3691 C C . ASN B 1 162 ? -17.328 -8.133 9.43 1 93.31 162 ASN B C 1
ATOM 3693 O O . ASN B 1 162 ? -16.906 -8.617 10.492 1 93.31 162 ASN B O 1
ATOM 3697 N N . ASP B 1 163 ? -16.688 -7.309 8.789 1 94 163 ASP B N 1
ATOM 3698 C CA . ASP B 1 163 ? -15.477 -6.695 9.32 1 94 163 ASP B CA 1
ATOM 3699 C C . ASP B 1 163 ? -15.758 -5.297 9.859 1 94 163 ASP B C 1
ATOM 3701 O O . ASP B 1 163 ? -16.062 -4.379 9.094 1 94 163 ASP B O 1
ATOM 3705 N N . GLU B 1 164 ? -15.625 -5.156 11.102 1 94.69 164 GLU B N 1
ATOM 3706 C CA . GLU B 1 164 ? -15.953 -3.906 11.781 1 94.69 164 GLU B CA 1
ATOM 3707 C C . GLU B 1 164 ? -14.922 -2.824 11.469 1 94.69 164 GLU B C 1
ATOM 3709 O O . GLU B 1 164 ? -13.719 -3.094 11.445 1 94.69 164 GLU B O 1
ATOM 3714 N N . ILE B 1 165 ? -15.469 -1.671 11.117 1 95.94 165 ILE B N 1
ATOM 3715 C CA . ILE B 1 165 ? -14.609 -0.496 11.008 1 95.94 165 ILE B CA 1
ATOM 3716 C C . ILE B 1 165 ? -14.391 0.114 12.391 1 95.94 165 ILE B C 1
ATOM 3718 O O . ILE B 1 165 ? -15.344 0.324 13.141 1 95.94 165 ILE B O 1
ATOM 3722 N N . CYS B 1 166 ? -13.148 0.411 12.742 1 96.81 166 CYS B N 1
ATOM 3723 C CA . CYS B 1 166 ? -12.797 0.882 14.078 1 96.81 166 CYS B CA 1
ATOM 3724 C C . CYS B 1 166 ? -11.68 1.915 14.023 1 96.81 166 CYS B C 1
ATOM 3726 O O . CYS B 1 166 ? -11.219 2.279 12.938 1 96.81 166 CYS B O 1
ATOM 3728 N N . LEU B 1 167 ? -11.336 2.404 15.156 1 97.31 167 LEU B N 1
ATOM 3729 C CA . LEU B 1 167 ? -10.203 3.316 15.258 1 97.31 167 LEU B CA 1
ATOM 3730 C C . LEU B 1 167 ? -8.953 2.58 15.727 1 97.31 167 LEU B C 1
ATOM 3732 O O . LEU B 1 167 ? -9.039 1.649 16.531 1 97.31 167 LEU B O 1
ATOM 3736 N N . ILE B 1 168 ? -7.828 2.984 15.195 1 97.81 168 ILE B N 1
ATOM 3737 C CA . ILE B 1 168 ? -6.547 2.453 15.648 1 97.81 168 ILE B CA 1
ATOM 3738 C C . ILE B 1 168 ? -5.688 3.586 16.203 1 97.81 168 ILE B C 1
ATOM 3740 O O . ILE B 1 168 ? -5.668 4.688 15.648 1 97.81 168 ILE B O 1
ATOM 3744 N N . THR B 1 169 ? -5.086 3.328 17.344 1 97.62 169 THR B N 1
ATOM 3745 C CA . THR B 1 169 ? -4.184 4.258 18 1 97.62 169 THR B CA 1
ATOM 3746 C C . THR B 1 169 ? -3.152 3.504 18.844 1 97.62 169 THR B C 1
ATOM 3748 O O . THR B 1 169 ? -3.061 2.277 18.766 1 97.62 169 THR B O 1
ATOM 3751 N N . SER B 1 170 ? -2.246 4.25 19.469 1 96.88 170 SER B N 1
ATOM 3752 C CA . SER B 1 170 ? -1.291 3.664 20.391 1 96.88 170 SER B CA 1
ATOM 3753 C C . SER B 1 170 ? -1.904 3.498 21.781 1 96.88 170 SER B C 1
ATOM 3755 O O . SER B 1 170 ? -2.719 4.316 22.219 1 96.88 170 SER B O 1
ATOM 3757 N N . PRO B 1 171 ? -1.477 2.463 22.531 1 95.38 171 PRO B N 1
ATOM 3758 C CA . PRO B 1 171 ? -1.962 2.293 23.891 1 95.38 171 PRO B CA 1
ATOM 3759 C C . PRO B 1 171 ? -1.579 3.459 24.812 1 95.38 171 PRO B C 1
ATOM 3761 O O . PRO B 1 171 ? -2.186 3.648 25.859 1 95.38 171 PRO B O 1
ATOM 3764 N N . ASN B 1 172 ? -0.644 4.25 24.359 1 94.75 172 ASN B N 1
ATOM 3765 C CA . ASN B 1 172 ? -0.168 5.367 25.172 1 94.75 172 ASN B CA 1
ATOM 3766 C C . ASN B 1 172 ? -0.78 6.688 24.719 1 94.75 172 ASN B C 1
ATOM 3768 O O . ASN B 1 172 ? -0.449 7.746 25.25 1 94.75 172 ASN B O 1
ATOM 3772 N N . HIS B 1 173 ? -1.589 6.625 23.766 1 96.06 173 HIS B N 1
ATOM 3773 C CA . HIS B 1 173 ? -2.223 7.844 23.266 1 96.06 173 HIS B CA 1
ATOM 3774 C C . HIS B 1 173 ? -3.186 8.422 24.297 1 96.06 173 HIS B C 1
ATOM 3776 O O . HIS B 1 173 ? -3.918 7.68 24.953 1 96.06 173 HIS B O 1
ATOM 3782 N N . PRO B 1 174 ? -3.287 9.695 24.422 1 95.75 174 PRO B N 1
ATOM 3783 C CA . PRO B 1 174 ? -4.152 10.344 25.422 1 95.75 174 PRO B CA 1
ATOM 3784 C C . PRO B 1 174 ? -5.625 9.992 25.219 1 95.75 174 PRO B C 1
ATOM 3786 O O . PRO B 1 174 ? -6.41 10.086 26.172 1 95.75 174 PRO B O 1
ATOM 3789 N N . VAL B 1 175 ? -6.02 9.609 24.047 1 96.25 175 VAL B N 1
ATOM 3790 C CA . VAL B 1 175 ? -7.41 9.273 23.766 1 96.25 175 VAL B CA 1
ATOM 3791 C C . VAL B 1 175 ? -7.84 8.086 24.625 1 96.25 175 VAL B C 1
ATOM 3793 O O . VAL B 1 175 ? -9.031 7.887 24.859 1 96.25 175 VAL B O 1
ATOM 3796 N N . MET B 1 176 ? -6.895 7.332 25.141 1 95.88 176 MET B N 1
ATOM 3797 C CA . MET B 1 176 ? -7.184 6.133 25.922 1 95.88 176 MET B CA 1
ATOM 3798 C C . MET B 1 176 ? -7.902 6.488 27.219 1 95.88 176 MET B C 1
ATOM 3800 O O . MET B 1 176 ? -8.594 5.648 27.797 1 95.88 176 MET B O 1
ATOM 3804 N N . GLU B 1 177 ? -7.801 7.715 27.594 1 95.69 177 GLU B N 1
ATOM 3805 C CA . GLU B 1 177 ? -8.477 8.18 28.797 1 95.69 177 GLU B CA 1
ATOM 3806 C C . GLU B 1 177 ? -9.984 8.25 28.594 1 95.69 177 GLU B C 1
ATOM 3808 O O . GLU B 1 177 ? -10.742 8.242 29.562 1 95.69 177 GLU B O 1
ATOM 3813 N N . CYS B 1 178 ? -10.375 8.273 27.359 1 94.81 178 CYS B N 1
ATOM 3814 C CA . CYS B 1 178 ? -11.797 8.406 27.031 1 94.81 178 CYS B CA 1
ATOM 3815 C C . CYS B 1 178 ? -12.375 7.062 26.609 1 94.81 178 CYS B C 1
ATOM 3817 O O . CYS B 1 178 ? -13.531 6.988 26.188 1 94.81 178 CYS B O 1
ATOM 3819 N N . VAL B 1 179 ? -11.648 6.035 26.656 1 94.75 179 VAL B N 1
ATOM 3820 C CA . VAL B 1 179 ? -12.047 4.723 26.156 1 94.75 179 VAL B CA 1
ATOM 3821 C C . VAL B 1 179 ? -12.852 3.984 27.234 1 94.75 179 VAL B C 1
ATOM 3823 O O . VAL B 1 179 ? -12.547 4.086 28.422 1 94.75 179 VAL B O 1
ATOM 3826 N N . HIS B 1 180 ? -13.812 3.258 26.766 1 92.75 180 HIS B N 1
ATOM 3827 C CA . HIS B 1 180 ? -14.672 2.463 27.641 1 92.75 180 HIS B CA 1
ATOM 3828 C C . HIS B 1 180 ? -14.461 0.971 27.406 1 92.75 180 HIS B C 1
ATOM 3830 O O . HIS B 1 180 ? -14.023 0.561 26.328 1 92.75 180 HIS B O 1
ATOM 3836 N N . GLN B 1 181 ? -14.617 0.213 28.453 1 87.06 181 GLN B N 1
ATOM 3837 C CA . GLN B 1 181 ? -14.57 -1.238 28.312 1 87.06 181 GLN B CA 1
ATOM 3838 C C . GLN B 1 181 ? -15.898 -1.788 27.797 1 87.06 181 GLN B C 1
ATOM 3840 O O . GLN B 1 181 ? -16.969 -1.329 28.219 1 87.06 181 GLN B O 1
ATOM 3845 N N . GLY B 1 182 ? -15.758 -2.434 26.656 1 72.94 182 GLY B N 1
ATOM 3846 C CA . GLY B 1 182 ? -16.953 -3.018 26.078 1 72.94 182 GLY B CA 1
ATOM 3847 C C . GLY B 1 182 ? -17.609 -4.051 26.969 1 72.94 182 GLY B C 1
ATOM 3848 O O . GLY B 1 182 ? -16.938 -4.707 27.766 1 72.94 182 GLY B O 1
ATOM 3849 N N . GLN B 1 183 ? -18.844 -3.945 27.172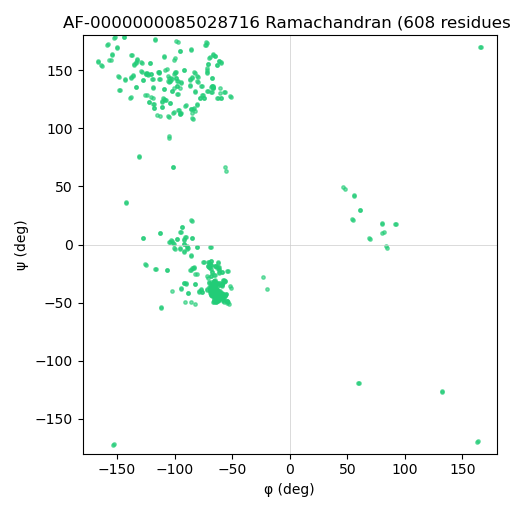 1 56.84 183 GLN B N 1
ATOM 3850 C CA . GLN B 1 183 ? -19.578 -5.043 27.797 1 56.84 183 GLN B CA 1
ATOM 3851 C C . GLN B 1 183 ? -19.953 -6.105 26.766 1 56.84 183 GLN B C 1
ATOM 3853 O O . GLN B 1 183 ? -20.328 -5.781 25.641 1 56.84 183 GLN B O 1
ATOM 3858 N N . ALA B 1 184 ? -19.406 -7.371 26.859 1 52.72 184 ALA B N 1
ATOM 3859 C CA . ALA B 1 184 ? -19.734 -8.516 26.016 1 52.72 184 ALA B CA 1
ATOM 3860 C C . ALA B 1 184 ? -21.078 -8.336 25.328 1 52.72 184 ALA B C 1
ATOM 3862 O O . ALA B 1 184 ? -21.281 -8.781 24.203 1 52.72 184 ALA B O 1
ATOM 3863 N N . GLY B 1 185 ? -22 -7.844 25.828 1 46.59 185 GLY B N 1
ATOM 3864 C CA . GLY B 1 185 ? -23.406 -8.016 25.484 1 46.59 185 GLY B CA 1
ATOM 3865 C C . GLY B 1 185 ? -23.891 -6.996 24.469 1 46.59 185 GLY B C 1
ATOM 3866 O O . GLY B 1 185 ? -24.906 -7.207 23.812 1 46.59 185 GLY B O 1
ATOM 3867 N N . LEU B 1 186 ? -23.719 -5.742 24.547 1 47.84 186 LEU B N 1
ATOM 3868 C CA . LEU B 1 186 ? -24.609 -4.836 23.844 1 47.84 186 LEU B CA 1
ATOM 3869 C C . LEU B 1 186 ? -24.203 -4.684 22.391 1 47.84 186 LEU B C 1
ATOM 3871 O O . LEU B 1 186 ? -25.047 -4.535 21.5 1 47.84 186 LEU B O 1
ATOM 3875 N N . HIS B 1 187 ? -22.875 -4.375 22.094 1 53.72 187 HIS B N 1
ATOM 3876 C CA . HIS B 1 187 ? -22.531 -4.227 20.688 1 53.72 187 HIS B CA 1
ATOM 3877 C C . HIS B 1 187 ? -21.609 -5.34 20.234 1 53.72 187 HIS B C 1
ATOM 3879 O O . HIS B 1 187 ? -20.578 -5.602 20.859 1 53.72 187 HIS B O 1
ATOM 3885 N N . PRO B 1 188 ? -22.203 -6.238 19.359 1 59.12 188 PRO B N 1
ATOM 3886 C CA . PRO B 1 188 ? -21.391 -7.367 18.891 1 59.12 188 PRO B CA 1
ATOM 3887 C C . PRO B 1 188 ? -20.078 -6.922 18.234 1 59.12 188 PRO B C 1
ATOM 3889 O O . PRO B 1 188 ? -20.078 -6.555 17.062 1 59.12 188 PRO B O 1
ATOM 3892 N N . SER B 1 189 ? -19.234 -6.285 19.047 1 70.62 189 SER B N 1
ATOM 3893 C CA . SER B 1 189 ? -17.906 -5.977 18.516 1 70.62 189 SER B CA 1
ATOM 3894 C C . SER B 1 189 ? -16.891 -7.055 18.906 1 70.62 189 SER B C 1
ATOM 3896 O O . SER B 1 189 ? -17.016 -7.672 19.969 1 70.62 189 SER B O 1
ATOM 3898 N N . GLN B 1 190 ? -16.156 -7.418 17.953 1 74.94 190 GLN B N 1
ATOM 3899 C CA . GLN B 1 190 ? -15.047 -8.336 18.203 1 74.94 190 GLN B CA 1
ATOM 3900 C C . GLN B 1 190 ? -13.961 -7.664 19.031 1 74.94 190 GLN B C 1
ATOM 3902 O O . GLN B 1 190 ? -13.039 -8.328 19.516 1 74.94 190 GLN B O 1
ATOM 3907 N N . LEU B 1 191 ? -14.258 -6.32 19.312 1 88.56 191 LEU B N 1
ATOM 3908 C CA . LEU B 1 191 ? -13.242 -5.566 20.047 1 88.56 191 LEU B CA 1
ATOM 3909 C C . LEU B 1 191 ? -13.672 -5.344 21.484 1 88.56 191 LEU B C 1
ATOM 3911 O O . LEU B 1 191 ? -14.859 -5.164 21.766 1 88.56 191 LEU B O 1
ATOM 3915 N N . SER B 1 192 ? -12.789 -5.352 22.375 1 85.5 192 SER B N 1
ATOM 3916 C CA . SER B 1 192 ? -13.062 -5.336 23.797 1 85.5 192 SER B CA 1
ATOM 3917 C C . SER B 1 192 ? -13.273 -3.912 24.312 1 85.5 192 SER B C 1
ATOM 3919 O O . SER B 1 192 ? -13.844 -3.707 25.375 1 85.5 192 SER B O 1
ATOM 3921 N N . GLN B 1 193 ? -12.82 -2.955 23.625 1 92.69 193 GLN B N 1
ATOM 3922 C CA . GLN B 1 193 ? -12.906 -1.561 24.047 1 92.69 193 GLN B CA 1
ATOM 3923 C C . GLN B 1 193 ? -13.594 -0.704 22.984 1 92.69 193 GLN B C 1
ATOM 3925 O O . GLN B 1 193 ? -13.531 -1.011 21.797 1 92.69 193 GLN B O 1
ATOM 3930 N N . TYR B 1 194 ? -14.312 0.303 23.453 1 93.75 194 TYR B N 1
ATOM 3931 C CA . TYR B 1 194 ? -14.969 1.196 22.5 1 93.75 194 TYR B CA 1
ATOM 3932 C C . TYR B 1 194 ? -14.812 2.652 22.938 1 93.75 194 TYR B C 1
ATOM 3934 O O . TYR B 1 194 ? -14.406 2.936 24.062 1 93.75 194 TYR B O 1
ATOM 3942 N N . ILE B 1 195 ? -15.047 3.531 22 1 94.69 195 ILE B N 1
ATOM 3943 C CA . ILE B 1 195 ? -14.984 4.969 22.234 1 94.69 195 ILE B CA 1
ATOM 3944 C C . ILE B 1 195 ? -16.156 5.66 21.531 1 94.69 195 ILE B C 1
ATOM 3946 O O . ILE B 1 195 ? -16.594 5.211 20.469 1 94.69 195 ILE B O 1
ATOM 3950 N N . ASN B 1 196 ? -16.625 6.668 22.203 1 93.19 196 ASN B N 1
ATOM 3951 C CA . ASN B 1 196 ? -17.531 7.578 21.5 1 93.19 196 ASN B CA 1
ATOM 3952 C C . ASN B 1 196 ? -16.75 8.531 20.594 1 93.19 196 ASN B C 1
ATOM 3954 O O . ASN B 1 196 ? -15.852 9.242 21.047 1 93.19 196 ASN B O 1
ATOM 3958 N N . ILE B 1 197 ? -17.156 8.531 19.344 1 94.38 197 ILE B N 1
ATOM 3959 C CA . ILE B 1 197 ? -16.391 9.281 18.359 1 94.38 197 ILE B CA 1
ATOM 3960 C C . ILE B 1 197 ? -16.297 10.742 18.766 1 94.38 197 ILE B C 1
ATOM 3962 O O . ILE B 1 197 ? -15.305 11.414 18.5 1 94.38 197 ILE B O 1
ATOM 3966 N N . GLN B 1 198 ? -17.281 11.266 19.422 1 93.06 198 GLN B N 1
ATOM 3967 C CA . GLN B 1 198 ? -17.312 12.664 19.844 1 93.06 198 GLN B CA 1
ATOM 3968 C C . GLN B 1 198 ? -16.203 12.945 20.875 1 93.06 198 GLN B C 1
ATOM 3970 O O . GLN B 1 198 ? -15.672 14.055 20.922 1 93.06 198 GLN B O 1
ATOM 3975 N N . ASP B 1 199 ? -15.891 11.906 21.641 1 93.31 199 ASP B N 1
ATOM 3976 C CA . ASP B 1 199 ? -14.844 12.055 22.656 1 93.31 199 ASP B CA 1
ATOM 3977 C C . ASP B 1 199 ? -13.469 12.164 22 1 93.31 199 ASP B C 1
ATOM 3979 O O . ASP B 1 199 ? -12.5 12.586 22.641 1 93.31 199 ASP B O 1
ATOM 3983 N N . ALA B 1 200 ? -13.391 11.797 20.719 1 94.06 200 ALA B N 1
ATOM 3984 C CA . ALA B 1 200 ? -12.117 11.82 20 1 94.06 200 ALA B CA 1
ATOM 3985 C C . ALA B 1 200 ? -11.984 13.094 19.172 1 94.06 200 ALA B C 1
ATOM 3987 O O . ALA B 1 200 ? -10.984 13.289 18.469 1 94.06 200 ALA B O 1
ATOM 3988 N N . ALA B 1 201 ? -12.883 14.016 19.25 1 90.81 201 ALA B N 1
ATOM 3989 C CA . ALA B 1 201 ? -12.992 15.172 18.359 1 90.81 201 ALA B CA 1
ATOM 3990 C C . ALA B 1 201 ? -11.789 16.094 18.531 1 90.81 201 ALA B C 1
ATOM 3992 O O . ALA B 1 201 ? -11.406 16.797 17.594 1 90.81 201 ALA B O 1
ATOM 3993 N N . CYS B 1 202 ? -11.172 16.094 19.641 1 90.5 202 CYS B N 1
ATOM 3994 C CA . CYS B 1 202 ? -10.094 17.031 19.938 1 90.5 202 CYS B CA 1
ATOM 3995 C C . CYS B 1 202 ? -8.758 16.5 19.422 1 90.5 202 CYS B C 1
ATOM 3997 O O . CYS B 1 202 ? -7.773 17.25 19.359 1 90.5 202 CYS B O 1
ATOM 3999 N N . TYR B 1 203 ? -8.781 15.281 19.016 1 93.81 203 TYR B N 1
ATOM 4000 C CA . TYR B 1 203 ? -7.531 14.688 18.562 1 93.81 203 TYR B CA 1
ATOM 4001 C C . TYR B 1 203 ? -7.453 14.688 17.031 1 93.81 203 TYR B C 1
ATOM 4003 O O . TYR B 1 203 ? -8.477 14.812 16.359 1 93.81 203 TYR B O 1
ATOM 4011 N N . GLU B 1 204 ? -6.258 14.586 16.531 1 94.38 204 GLU B N 1
ATOM 4012 C CA . GLU B 1 204 ? -6.035 14.578 15.086 1 94.38 204 GLU B CA 1
ATOM 4013 C C . GLU B 1 204 ? -6.406 13.227 14.477 1 94.38 204 GLU B C 1
ATOM 4015 O O . GLU B 1 204 ? -6.105 12.18 15.047 1 94.38 204 GLU B O 1
ATOM 4020 N N . PHE B 1 205 ? -7.102 13.312 13.344 1 96.12 205 PHE B N 1
ATOM 4021 C CA . PHE B 1 205 ? -7.422 12.109 12.586 1 96.12 205 PHE B CA 1
ATOM 4022 C C . PHE B 1 205 ? -6.508 11.969 11.375 1 96.12 205 PHE B C 1
ATOM 4024 O O . PHE B 1 205 ? -6.078 12.969 10.797 1 96.12 205 PHE B O 1
ATOM 4031 N N . LEU B 1 206 ? -6.16 10.797 11.102 1 97.12 206 LEU B N 1
ATOM 4032 C CA . LEU B 1 206 ? -5.438 10.398 9.898 1 97.12 206 LEU B CA 1
ATOM 4033 C C . LEU B 1 206 ? -6.363 9.695 8.914 1 97.12 206 LEU B C 1
ATOM 4035 O O . LEU B 1 206 ? -6.727 8.531 9.125 1 97.12 206 LEU B O 1
ATOM 4039 N N . LEU B 1 207 ? -6.641 10.375 7.805 1 94.81 207 LEU B N 1
ATOM 4040 C CA . LEU B 1 207 ? -7.77 9.906 7.008 1 94.81 207 LEU B CA 1
ATOM 4041 C C . LEU B 1 207 ? -7.297 9.375 5.656 1 94.81 207 LEU B C 1
ATOM 4043 O O . LEU B 1 207 ? -6.301 9.852 5.113 1 94.81 207 LEU B O 1
ATOM 4047 N N . SER B 1 208 ? -8.086 8.383 5.211 1 94.06 208 SER B N 1
ATOM 4048 C CA . SER B 1 208 ? -7.953 7.918 3.834 1 94.06 208 SER B CA 1
ATOM 4049 C C . SER B 1 208 ? -8.789 8.766 2.881 1 94.06 208 SER B C 1
ATOM 4051 O O . SER B 1 208 ? -9.633 9.547 3.316 1 94.06 208 SER B O 1
ATOM 4053 N N . GLY B 1 209 ? -8.531 8.578 1.642 1 89.06 209 GLY B N 1
ATOM 4054 C CA . GLY B 1 209 ? -9.203 9.375 0.627 1 89.06 209 GLY B CA 1
ATOM 4055 C C . GLY B 1 209 ? -10.695 9.102 0.542 1 89.06 209 GLY B C 1
ATOM 4056 O O . GLY B 1 209 ? -11.156 8.031 0.938 1 89.06 209 GLY B O 1
ATOM 4057 N N . TYR B 1 210 ? -11.367 10.008 -0.105 1 82 210 TYR B N 1
ATOM 4058 C CA . TYR B 1 210 ? -12.82 9.953 -0.208 1 82 210 TYR B CA 1
ATOM 4059 C C . TYR B 1 210 ? -13.266 8.812 -1.112 1 82 210 TYR B C 1
ATOM 4061 O O . TYR B 1 210 ? -14.414 8.367 -1.046 1 82 210 TYR B O 1
ATOM 4069 N N . ASP B 1 211 ? -12.391 8.398 -1.862 1 81.5 211 ASP B N 1
ATOM 4070 C CA . ASP B 1 211 ? -12.734 7.363 -2.83 1 81.5 211 ASP B CA 1
ATOM 4071 C C . ASP B 1 211 ? -12.508 5.969 -2.244 1 81.5 211 ASP B C 1
ATOM 4073 O O . ASP B 1 211 ? -12.719 4.961 -2.928 1 81.5 211 ASP B O 1
ATOM 4077 N N . THR B 1 212 ? -12.195 5.949 -1.018 1 89.25 212 THR B N 1
ATOM 4078 C CA . THR B 1 212 ? -11.977 4.668 -0.359 1 89.25 212 THR B CA 1
ATOM 4079 C C . THR B 1 212 ? -13.109 4.363 0.621 1 89.25 212 THR B C 1
ATOM 4081 O O . THR B 1 212 ? -13.852 5.262 1.017 1 89.25 212 THR B O 1
ATOM 4084 N N . ILE B 1 213 ? -13.242 3.15 0.995 1 91.12 213 ILE B N 1
ATOM 4085 C CA . ILE B 1 213 ? -14.258 2.721 1.949 1 91.12 213 ILE B CA 1
ATOM 4086 C C . ILE B 1 213 ? -14.008 3.385 3.303 1 91.12 213 ILE B C 1
ATOM 4088 O O . ILE B 1 213 ? -14.914 3.99 3.881 1 91.12 213 ILE B O 1
ATOM 4092 N N . LEU B 1 214 ? -12.812 3.34 3.783 1 94.88 214 LEU B N 1
ATOM 4093 C CA . LEU B 1 214 ? -12.492 3.893 5.094 1 94.88 214 LEU B CA 1
ATOM 4094 C C . LEU B 1 214 ? -12.664 5.406 5.102 1 94.88 214 LEU B C 1
ATOM 4096 O O . LEU B 1 214 ? -13.125 5.977 6.09 1 94.88 214 LEU B O 1
ATOM 4100 N N . GLY B 1 215 ? -12.242 6.004 3.973 1 93.75 215 GLY B N 1
ATOM 4101 C CA . GLY B 1 215 ? -12.414 7.445 3.873 1 93.75 215 GLY B CA 1
ATOM 4102 C C . GLY B 1 215 ? -13.875 7.871 3.877 1 93.75 215 GLY B C 1
ATOM 4103 O O . GLY B 1 215 ? -14.242 8.828 4.562 1 93.75 215 GLY B O 1
ATOM 4104 N N . ARG B 1 216 ? -14.68 7.188 3.172 1 89.81 216 ARG B N 1
ATOM 4105 C CA . ARG B 1 216 ? -16.109 7.492 3.084 1 89.81 216 ARG B CA 1
ATOM 4106 C C . ARG B 1 216 ? -16.797 7.254 4.422 1 89.81 216 ARG B C 1
ATOM 4108 O O . ARG B 1 216 ? -17.594 8.078 4.863 1 89.81 216 ARG B O 1
ATOM 4115 N N . GLU B 1 217 ? -16.469 6.207 5.012 1 91.94 217 GLU B N 1
ATOM 4116 C CA . GLU B 1 217 ? -17.109 5.867 6.281 1 91.94 217 GLU B CA 1
ATOM 4117 C C . GLU B 1 217 ? -16.734 6.875 7.367 1 91.94 217 GLU B C 1
ATOM 4119 O O . GLU B 1 217 ? -17.578 7.25 8.188 1 91.94 217 GLU B O 1
ATOM 4124 N N . ALA B 1 218 ? -15.516 7.234 7.422 1 93.88 218 ALA B N 1
ATOM 4125 C CA . ALA B 1 218 ? -15.078 8.242 8.383 1 93.88 218 ALA B CA 1
ATOM 4126 C C . ALA B 1 218 ? -15.898 9.523 8.25 1 93.88 218 ALA B C 1
ATOM 4128 O O . ALA B 1 218 ? -16.422 10.039 9.234 1 93.88 218 ALA B O 1
ATOM 4129 N N . ARG B 1 219 ? -16.016 9.961 7.082 1 90.38 219 ARG B N 1
ATOM 4130 C CA . ARG B 1 219 ? -16.719 11.227 6.828 1 90.38 219 ARG B CA 1
ATOM 4131 C C . ARG B 1 219 ? -18.203 11.102 7.117 1 90.38 219 ARG B C 1
ATOM 4133 O O . ARG B 1 219 ? -18.828 12.047 7.602 1 90.38 219 ARG B O 1
ATOM 4140 N N . ARG B 1 220 ? -18.766 9.977 6.809 1 91 220 ARG B N 1
ATOM 4141 C CA . ARG B 1 220 ? -20.172 9.719 7.141 1 91 220 ARG B CA 1
ATOM 4142 C C . ARG B 1 220 ? -20.406 9.812 8.641 1 91 220 ARG B C 1
ATOM 4144 O O . ARG B 1 220 ? -21.406 10.383 9.086 1 91 220 ARG B O 1
ATOM 4151 N N . ILE B 1 221 ? -19.5 9.281 9.383 1 91.69 221 ILE B N 1
ATOM 4152 C CA . ILE B 1 221 ? -19.625 9.289 10.836 1 91.69 221 ILE B CA 1
ATOM 4153 C C . ILE B 1 221 ? -19.484 10.719 11.359 1 91.69 221 ILE B C 1
ATOM 4155 O O . ILE B 1 221 ? -20.25 11.148 12.227 1 91.69 221 ILE B O 1
ATOM 4159 N N . PHE B 1 222 ? -18.516 11.453 10.82 1 91.94 222 PHE B N 1
ATOM 4160 C CA . PHE B 1 222 ? -18.328 12.836 11.234 1 91.94 222 PHE B CA 1
ATOM 4161 C C . PHE B 1 222 ? -19.578 13.656 10.953 1 91.94 222 PHE B C 1
ATOM 4163 O O . PHE B 1 222 ? -20.031 14.438 11.797 1 91.94 222 PHE B O 1
ATOM 4170 N N . LEU B 1 223 ? -20.109 13.445 9.812 1 87.94 223 LEU B N 1
ATOM 4171 C CA . LEU B 1 223 ? -21.312 14.18 9.398 1 87.94 223 LEU B CA 1
ATOM 4172 C C . LEU B 1 223 ? -22.484 13.844 10.297 1 87.94 223 LEU B C 1
ATOM 4174 O O . LEU B 1 223 ? -23.25 14.742 10.695 1 87.94 223 LEU B O 1
ATOM 4178 N N . ARG B 1 224 ? -22.688 12.648 10.578 1 89.62 224 ARG B N 1
ATOM 4179 C CA . ARG B 1 224 ? -23.781 12.18 11.414 1 89.62 224 ARG B CA 1
ATOM 4180 C C . ARG B 1 224 ? -23.75 12.867 12.781 1 89.62 224 ARG B C 1
ATOM 4182 O O . ARG B 1 224 ? -24.797 13.125 13.367 1 89.62 224 ARG B O 1
ATOM 4189 N N . HIS B 1 225 ? -22.594 13.203 13.266 1 91.12 225 HIS B N 1
ATOM 4190 C CA . HIS B 1 225 ? -22.453 13.773 14.594 1 91.12 225 HIS B CA 1
ATOM 4191 C C . HIS B 1 225 ? -22.188 15.273 14.523 1 91.12 225 HIS B C 1
ATOM 4193 O O . HIS B 1 225 ? -21.938 15.914 15.547 1 91.12 225 HIS B O 1
ATOM 4199 N N . GLY B 1 226 ? -22.188 15.742 13.312 1 87.5 226 GLY B N 1
ATOM 4200 C CA . GLY B 1 226 ? -21.875 17.156 13.164 1 87.5 226 GLY B CA 1
ATOM 4201 C C . GLY B 1 226 ? -20.5 17.516 13.664 1 87.5 226 GLY B C 1
ATOM 4202 O O . GLY B 1 226 ? -20.312 18.594 14.242 1 87.5 226 GLY B O 1
ATOM 4203 N N . MET B 1 227 ? -19.672 16.578 13.555 1 86.81 227 MET B N 1
ATOM 4204 C CA . MET B 1 227 ? -18.312 16.75 14.047 1 86.81 227 MET B CA 1
ATOM 4205 C C . MET B 1 227 ? -17.422 17.391 12.984 1 86.81 227 MET B C 1
ATOM 4207 O O . MET B 1 227 ? -17.516 17.047 11.805 1 86.81 227 MET B O 1
ATOM 4211 N N . ASN B 1 228 ? -16.641 18.312 13.445 1 82.19 228 ASN B N 1
ATOM 4212 C CA . ASN B 1 228 ? -15.562 18.844 12.625 1 82.19 228 ASN B CA 1
ATOM 4213 C C . ASN B 1 228 ? -14.203 18.297 13.078 1 82.19 228 ASN B C 1
ATOM 4215 O O . ASN B 1 228 ? -13.531 18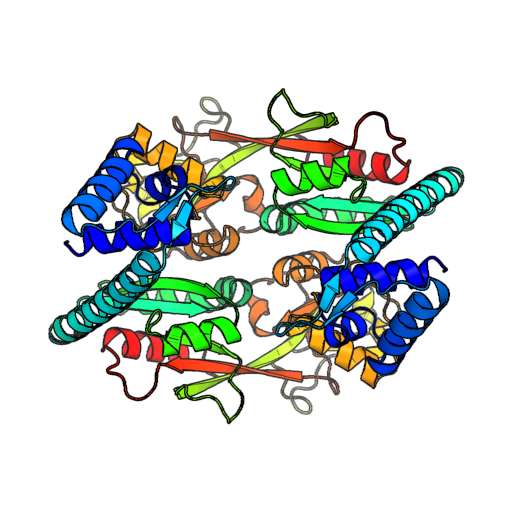.906 13.906 1 82.19 228 ASN B O 1
ATOM 4219 N N . PRO B 1 229 ? -13.812 17.234 12.492 1 86.31 229 PRO B N 1
ATOM 4220 C CA . PRO B 1 229 ? -12.57 16.609 12.953 1 86.31 229 PRO B CA 1
ATOM 4221 C C . PRO B 1 229 ? -11.328 17.406 12.578 1 86.31 229 PRO B C 1
ATOM 4223 O O . PRO B 1 229 ? -11.352 18.172 11.617 1 86.31 229 PRO B O 1
ATOM 4226 N N . THR B 1 230 ? -10.375 17.312 13.422 1 85.31 230 THR B N 1
ATOM 4227 C CA . THR B 1 230 ? -9.062 17.859 13.094 1 85.31 230 THR B CA 1
ATOM 4228 C C . THR B 1 230 ? -8.25 16.859 12.281 1 85.31 230 THR B C 1
ATOM 4230 O O . THR B 1 230 ? -8.047 15.719 12.711 1 85.31 230 THR B O 1
ATOM 4233 N N . TYR B 1 231 ? -7.934 17.219 11.094 1 86.31 231 TYR B N 1
ATOM 4234 C CA . TYR B 1 231 ? -7.059 16.391 10.281 1 86.31 231 TYR B CA 1
ATOM 4235 C C . TYR B 1 231 ? -6.207 17.234 9.344 1 86.31 231 TYR B C 1
ATOM 4237 O O . TYR B 1 231 ? -6.656 18.281 8.859 1 86.31 231 TYR B O 1
ATOM 4245 N N . TYR B 1 232 ? -5 16.75 9.164 1 81.94 232 TYR B N 1
ATOM 4246 C CA . TYR B 1 232 ? -4.086 17.375 8.219 1 81.94 232 TYR B CA 1
ATOM 4247 C C . TYR B 1 232 ? -3.74 16.438 7.074 1 81.94 232 TYR B C 1
ATOM 4249 O O . TYR B 1 232 ? -3.25 16.859 6.031 1 81.94 232 TYR B O 1
ATOM 4257 N N . ASN B 1 233 ? -3.928 15.18 7.305 1 91.94 233 ASN B N 1
ATOM 4258 C CA . ASN B 1 233 ? -3.791 14.125 6.301 1 91.94 233 ASN B CA 1
ATOM 4259 C C . ASN B 1 233 ? -5.141 13.508 5.945 1 91.94 233 ASN B C 1
ATOM 4261 O O . ASN B 1 233 ? -5.777 12.867 6.785 1 91.94 233 ASN B O 1
ATOM 4265 N N . GLU B 1 234 ? -5.512 13.648 4.691 1 90.19 234 GLU B N 1
ATOM 4266 C CA . GLU B 1 234 ? -6.867 13.242 4.348 1 90.19 234 GLU B CA 1
ATOM 4267 C C . GLU B 1 234 ? -6.871 12.266 3.172 1 90.19 234 GLU B C 1
ATOM 4269 O O . GLU B 1 234 ? -7.926 11.961 2.613 1 90.19 234 GLU B O 1
ATOM 4274 N N . ASN B 1 235 ? -5.723 11.859 2.74 1 91.69 235 ASN B N 1
ATOM 4275 C CA . ASN B 1 235 ? -5.641 11 1.564 1 91.69 235 ASN B CA 1
ATOM 4276 C C . ASN B 1 235 ? -4.555 9.938 1.72 1 91.69 235 ASN B C 1
ATOM 4278 O O . ASN B 1 235 ? -3.859 9.609 0.757 1 91.69 235 ASN B O 1
ATOM 4282 N N . LEU B 1 236 ? -4.406 9.469 2.875 1 94.56 236 LEU B N 1
ATOM 4283 C CA . LEU B 1 236 ? -3.42 8.43 3.131 1 94.56 236 LEU B CA 1
ATOM 4284 C C . LEU B 1 236 ? -3.949 7.062 2.711 1 94.56 236 LEU B C 1
ATOM 4286 O O . LEU B 1 236 ? -5.156 6.809 2.777 1 94.56 236 LEU B O 1
ATOM 4290 N N . THR B 1 237 ? -3.029 6.258 2.211 1 93.44 237 THR B N 1
ATOM 4291 C CA . THR B 1 237 ? -3.414 4.859 2.055 1 93.44 237 THR B CA 1
ATOM 4292 C C . THR B 1 237 ? -3.805 4.254 3.4 1 93.44 237 THR B C 1
ATOM 4294 O O . THR B 1 237 ? -3.377 4.734 4.453 1 93.44 237 THR B O 1
ATOM 4297 N N . ALA B 1 238 ? -4.598 3.205 3.318 1 94.12 238 ALA B N 1
ATOM 4298 C CA . ALA B 1 238 ? -5.098 2.561 4.531 1 94.12 238 ALA B CA 1
ATOM 4299 C C . ALA B 1 238 ? -3.945 2.086 5.41 1 94.12 238 ALA B C 1
ATOM 4301 O O . ALA B 1 238 ? -3.969 2.273 6.629 1 94.12 238 ALA B O 1
ATOM 4302 N N . LEU B 1 239 ? -3.016 1.528 4.805 1 92.06 239 LEU B N 1
ATOM 4303 C CA . LEU B 1 239 ? -1.868 1.028 5.555 1 92.06 239 LEU B CA 1
ATOM 4304 C C . LEU B 1 239 ? -1.125 2.17 6.238 1 92.06 239 LEU B C 1
ATOM 4306 O O . LEU B 1 239 ? -0.763 2.066 7.414 1 92.06 239 LEU B O 1
ATOM 4310 N N . PHE B 1 240 ? -0.862 3.207 5.512 1 94 240 PHE B N 1
ATOM 4311 C CA . PHE B 1 240 ? -0.092 4.32 6.051 1 94 240 PHE B CA 1
ATOM 4312 C C . PHE B 1 240 ? -0.832 4.98 7.207 1 94 240 PHE B C 1
ATOM 4314 O O . PHE B 1 240 ? -0.243 5.242 8.258 1 94 240 PHE B O 1
ATOM 4321 N N . ALA B 1 241 ? -2.088 5.207 7 1 96.69 241 ALA B N 1
ATOM 4322 C CA . ALA B 1 241 ? -2.898 5.801 8.062 1 96.69 241 ALA B CA 1
ATOM 4323 C C . ALA B 1 241 ? -2.881 4.938 9.312 1 96.69 241 ALA B C 1
ATOM 4325 O O . ALA B 1 241 ? -2.67 5.441 10.422 1 96.69 241 ALA B O 1
ATOM 4326 N N . ALA B 1 242 ? -3.059 3.646 9.141 1 96.31 242 ALA B N 1
ATOM 4327 C CA . ALA B 1 242 ? -3.086 2.721 10.273 1 96.31 242 ALA B CA 1
ATOM 4328 C C . ALA B 1 242 ? -1.732 2.678 10.977 1 96.31 242 ALA B C 1
ATOM 4330 O O . ALA B 1 242 ? -1.668 2.59 12.203 1 96.31 242 ALA B O 1
ATOM 4331 N N . SER B 1 243 ? -0.658 2.74 10.203 1 94.75 243 SER B N 1
ATOM 4332 C CA . SER B 1 243 ? 0.685 2.699 10.773 1 94.75 243 SER B CA 1
ATOM 4333 C C . SER B 1 243 ? 0.963 3.934 11.625 1 94.75 243 SER B C 1
ATOM 4335 O O . SER B 1 243 ? 1.524 3.826 12.711 1 94.75 243 SER B O 1
ATOM 4337 N N . LEU B 1 244 ? 0.59 5.059 11.109 1 96.31 244 LEU B N 1
ATOM 4338 C CA . LEU B 1 244 ? 0.758 6.293 11.867 1 96.31 244 LEU B CA 1
ATOM 4339 C C . LEU B 1 244 ? -0.095 6.277 13.133 1 96.31 244 LEU B C 1
ATOM 4341 O O . LEU B 1 244 ? 0.378 6.637 14.211 1 96.31 244 LEU B O 1
ATOM 4345 N N . GLY B 1 245 ? -1.346 5.836 12.969 1 97.44 245 GLY B N 1
ATOM 4346 C CA . GLY B 1 245 ? -2.217 5.715 14.125 1 97.44 245 GLY B CA 1
ATOM 4347 C C . GLY B 1 245 ? -1.679 4.766 15.18 1 97.44 245 GLY B C 1
ATOM 4348 O O . GLY B 1 245 ? -1.668 5.09 16.375 1 97.44 245 GLY B O 1
ATOM 4349 N N . ALA B 1 246 ? -1.213 3.621 14.727 1 96.19 246 ALA B N 1
ATOM 4350 C CA . ALA B 1 246 ? -0.667 2.605 15.625 1 96.19 246 ALA B CA 1
ATOM 4351 C C . ALA B 1 246 ? 0.511 3.154 16.422 1 96.19 246 ALA B C 1
ATOM 4353 O O . ALA B 1 246 ? 0.776 2.703 17.547 1 96.19 246 ALA B O 1
ATOM 4354 N N . SER B 1 247 ? 1.137 4.16 15.906 1 94.25 247 SER B N 1
ATOM 4355 C CA . SER B 1 247 ? 2.322 4.723 16.547 1 94.25 247 SER B CA 1
ATOM 4356 C C . SER B 1 247 ? 1.962 5.91 17.438 1 94.25 247 SER B C 1
ATOM 4358 O O . SER B 1 247 ? 2.844 6.559 18 1 94.25 247 SER B O 1
ATOM 4360 N N . GLY B 1 248 ? 0.695 6.281 17.438 1 94.69 248 GLY B N 1
ATOM 4361 C CA . GLY B 1 248 ? 0.227 7.301 18.375 1 94.69 248 GLY B CA 1
ATOM 4362 C C . GLY B 1 248 ? 0.287 8.703 17.797 1 94.69 248 GLY B C 1
ATOM 4363 O O . GLY B 1 248 ? 0.228 9.688 18.531 1 94.69 248 GLY B O 1
ATOM 4364 N N . LEU B 1 249 ? 0.385 8.766 16.531 1 95.06 249 LEU B N 1
ATOM 4365 C CA . LEU B 1 249 ? 0.53 10.07 15.883 1 95.06 249 LEU B CA 1
ATOM 4366 C C . LEU B 1 249 ? -0.833 10.664 15.555 1 95.06 249 LEU B C 1
ATOM 4368 O O . LEU B 1 249 ? -0.917 11.789 15.055 1 95.06 249 LEU B O 1
ATOM 4372 N N . GLY B 1 250 ? -1.847 9.984 15.836 1 96.19 250 GLY B N 1
ATOM 4373 C CA . GLY B 1 250 ? -3.238 10.336 15.609 1 96.19 250 GLY B CA 1
ATOM 4374 C C . GLY B 1 250 ? -4.176 9.148 15.672 1 96.19 250 GLY B C 1
ATOM 4375 O O . GLY B 1 250 ? -3.832 8.109 16.234 1 96.19 250 GLY B O 1
ATOM 4376 N N . LEU B 1 251 ? -5.383 9.414 15.266 1 97.81 251 LEU B N 1
ATOM 4377 C CA . LEU B 1 251 ? -6.395 8.375 15.188 1 97.81 251 LEU B CA 1
ATOM 4378 C C . LEU B 1 251 ? -6.73 8.039 13.742 1 97.81 251 LEU B C 1
ATOM 4380 O O . LEU B 1 251 ? -7.027 8.938 12.945 1 97.81 251 LEU B O 1
ATOM 4384 N N . ALA B 1 252 ? -6.625 6.781 13.391 1 98.12 252 ALA B N 1
ATOM 4385 C CA . ALA B 1 252 ? -6.965 6.355 12.039 1 98.12 252 ALA B CA 1
ATOM 4386 C C . ALA B 1 252 ? -8.086 5.32 12.055 1 98.12 252 ALA B C 1
ATOM 4388 O O . ALA B 1 252 ? -8.211 4.551 13.016 1 98.12 252 ALA B O 1
ATOM 4389 N N . PHE B 1 253 ? -8.922 5.352 11.023 1 97.5 253 PHE B N 1
ATOM 4390 C CA . PHE B 1 253 ? -9.906 4.293 10.828 1 97.5 253 PHE B CA 1
ATOM 4391 C C . PHE B 1 253 ? -9.258 3.07 10.18 1 97.5 253 PHE B C 1
ATOM 4393 O O . PHE B 1 253 ? -8.414 3.205 9.297 1 97.5 253 PHE B O 1
ATOM 4400 N N . THR B 1 254 ? -9.656 1.927 10.633 1 97.31 254 THR B N 1
ATOM 4401 C CA . THR B 1 254 ? -9.18 0.676 10.055 1 97.31 254 THR B CA 1
ATOM 4402 C C . THR B 1 254 ? -10.195 -0.439 10.258 1 97.31 254 THR B C 1
ATOM 4404 O O . THR B 1 254 ? -11.367 -0.173 10.555 1 97.31 254 THR B O 1
ATOM 4407 N N . TYR B 1 255 ? -9.797 -1.653 9.914 1 96.06 255 TYR B N 1
ATOM 4408 C CA . TYR B 1 255 ? -10.664 -2.816 10.062 1 96.06 255 TYR B CA 1
ATOM 4409 C C . TYR B 1 255 ? -10.266 -3.652 11.266 1 96.06 255 TYR B C 1
ATOM 4411 O O . TYR B 1 255 ? -9.078 -3.846 11.531 1 96.06 255 TYR B O 1
ATOM 4419 N N . ALA B 1 256 ? -11.258 -4.148 11.969 1 94.88 256 ALA B N 1
ATOM 4420 C CA . ALA B 1 256 ? -11.016 -4.973 13.148 1 94.88 256 ALA B CA 1
ATOM 4421 C C . ALA B 1 256 ? -10.164 -6.191 12.797 1 94.88 256 ALA B C 1
ATOM 4423 O O . ALA B 1 256 ? -9.352 -6.641 13.602 1 94.88 256 ALA B O 1
ATOM 4424 N N . SER B 1 257 ? -10.281 -6.656 11.609 1 93.12 257 SER B N 1
ATOM 4425 C CA . SER B 1 257 ? -9.562 -7.844 11.172 1 93.12 257 SER B CA 1
ATOM 4426 C C . SER B 1 257 ? -8.062 -7.582 11.078 1 93.12 257 SER B C 1
ATOM 4428 O O . SER B 1 257 ? -7.266 -8.516 10.969 1 93.12 257 SER B O 1
ATOM 4430 N N . SER B 1 258 ? -7.676 -6.309 11.109 1 94.06 258 SER B N 1
ATOM 4431 C CA . SER B 1 258 ? -6.258 -5.98 11 1 94.06 258 SER B CA 1
ATOM 4432 C C . SER B 1 258 ? -5.57 -6.051 12.359 1 94.06 258 SER B C 1
ATOM 4434 O O . SER B 1 258 ? -4.371 -5.793 12.469 1 94.06 258 SER B O 1
ATOM 4436 N N . ARG B 1 259 ? -6.199 -6.457 13.359 1 92.12 259 ARG B N 1
ATOM 4437 C CA . ARG B 1 259 ? -5.703 -6.441 14.734 1 92.12 259 ARG B CA 1
ATOM 4438 C C . ARG B 1 259 ? -4.434 -7.273 14.867 1 92.12 259 ARG B C 1
ATOM 4440 O O . ARG B 1 259 ? -3.477 -6.855 15.523 1 92.12 259 ARG B O 1
ATOM 4447 N N . GLN B 1 260 ? -4.457 -8.391 14.266 1 85.75 260 GLN B N 1
ATOM 4448 C CA . GLN B 1 260 ? -3.314 -9.289 14.406 1 85.75 260 GLN B CA 1
ATOM 4449 C C . GLN B 1 260 ? -2.082 -8.719 13.711 1 85.75 260 GLN B C 1
ATOM 4451 O O . GLN B 1 260 ? -0.95 -9.008 14.102 1 85.75 260 GLN B O 1
ATOM 4456 N N . TYR B 1 261 ? -2.371 -7.945 12.75 1 87.25 261 TYR B N 1
ATOM 4457 C CA . TYR B 1 261 ? -1.282 -7.316 12.008 1 87.25 261 TYR B CA 1
ATOM 4458 C C . TYR B 1 261 ? -0.669 -6.172 12.805 1 87.25 261 TYR B C 1
ATOM 4460 O O . TYR B 1 261 ? 0.553 -6.012 12.836 1 87.25 261 TYR B O 1
ATOM 4468 N N . PHE B 1 262 ? -1.504 -5.422 13.438 1 91.38 262 PHE B N 1
ATOM 4469 C CA . PHE B 1 262 ? -1.069 -4.348 14.32 1 91.38 262 PHE B CA 1
ATOM 4470 C C . PHE B 1 262 ? -1.154 -4.773 15.781 1 91.38 262 PHE B C 1
ATOM 4472 O O . PHE B 1 262 ? -1.834 -4.129 16.578 1 91.38 262 PHE B O 1
ATOM 4479 N N . HIS B 1 263 ? -0.375 -5.68 16.172 1 87 263 HIS B N 1
ATOM 4480 C CA . HIS B 1 263 ? -0.555 -6.359 17.438 1 87 263 HIS B CA 1
ATOM 4481 C C . HIS B 1 263 ? -0.131 -5.469 18.609 1 87 263 HIS B C 1
ATOM 4483 O O . HIS B 1 263 ? -0.502 -5.719 19.75 1 87 263 HIS B O 1
ATOM 4489 N N . ARG B 1 264 ? 0.582 -4.395 18.406 1 89.25 264 ARG B N 1
ATOM 4490 C CA . ARG B 1 264 ? 1.035 -3.518 19.469 1 89.25 264 ARG B CA 1
ATOM 4491 C C . ARG B 1 264 ? 0.146 -2.285 19.594 1 89.25 264 ARG B C 1
ATOM 4493 O O . ARG B 1 264 ? 0.326 -1.464 20.484 1 89.25 264 ARG B O 1
ATOM 4500 N N . ALA B 1 265 ? -0.784 -2.225 18.688 1 95.25 265 ALA B N 1
ATOM 4501 C CA . ALA B 1 265 ? -1.657 -1.053 18.656 1 95.25 265 ALA B CA 1
ATOM 4502 C C . ALA B 1 265 ? -2.953 -1.319 19.422 1 95.25 265 ALA B C 1
ATOM 4504 O O . ALA B 1 265 ? -3.193 -2.441 19.875 1 95.25 265 ALA B O 1
ATOM 4505 N N . GLN B 1 266 ? -3.66 -0.292 19.688 1 96.19 266 GLN B N 1
ATOM 4506 C CA . GLN B 1 266 ? -4.992 -0.383 20.266 1 96.19 266 GLN B CA 1
ATOM 4507 C C . GLN B 1 266 ? -6.074 -0.125 19.219 1 96.19 266 GLN B C 1
ATOM 4509 O O . GLN B 1 266 ? -6.055 0.904 18.547 1 96.19 266 GLN B O 1
ATOM 4514 N N . LEU B 1 267 ? -6.906 -1.101 19.078 1 96.62 267 LEU B N 1
ATOM 4515 C CA . LEU B 1 267 ? -8.07 -0.926 18.219 1 96.62 267 LEU B CA 1
ATOM 4516 C C . LEU B 1 267 ? -9.328 -0.668 19.047 1 96.62 267 LEU B C 1
ATOM 4518 O O . LEU B 1 267 ? -9.578 -1.368 20.031 1 96.62 267 LEU B O 1
ATOM 4522 N N . LEU B 1 268 ? -10.133 0.341 18.703 1 96.12 268 LEU B N 1
ATOM 4523 C CA . LEU B 1 268 ? -11.289 0.778 19.469 1 96.12 268 LEU B CA 1
ATOM 4524 C C . LEU B 1 268 ? -12.562 0.709 18.625 1 96.12 268 LEU B C 1
ATOM 4526 O O . LEU B 1 268 ? -12.641 1.326 17.562 1 96.12 268 LEU B O 1
ATOM 4530 N N . SER B 1 269 ? -13.492 -0.033 19.141 1 95.56 269 SER B N 1
ATOM 4531 C CA . SER B 1 269 ? -14.812 -0.005 18.516 1 95.56 269 SER B CA 1
ATOM 4532 C C . SER B 1 269 ? -15.438 1.383 18.609 1 95.56 269 SER B C 1
ATOM 4534 O O . SER B 1 269 ? -15.07 2.18 19.469 1 95.56 269 SER B O 1
ATOM 4536 N N . LEU B 1 270 ? -16.328 1.669 17.688 1 93.62 270 LEU B N 1
ATOM 4537 C CA . LEU B 1 270 ? -16.984 2.967 17.688 1 93.62 270 LEU B CA 1
ATOM 4538 C C . LEU B 1 270 ? -18.328 2.895 18.422 1 93.62 270 LEU B C 1
ATOM 4540 O O . LEU B 1 270 ? -19.156 3.795 18.297 1 93.62 270 LEU B O 1
ATOM 4544 N N . GLY B 1 271 ? -18.531 1.757 19.109 1 88.19 271 GLY B N 1
ATOM 4545 C CA . GLY B 1 271 ? -19.734 1.597 19.922 1 88.19 271 GLY B CA 1
ATOM 4546 C C . GLY B 1 271 ? -21.016 1.717 19.125 1 88.19 271 GLY B C 1
ATOM 4547 O O . GLY B 1 271 ? -21.203 1.017 18.125 1 88.19 271 GLY B O 1
ATOM 4548 N N . LYS B 1 272 ? -21.828 2.691 19.469 1 82.94 272 LYS B N 1
ATOM 4549 C CA . LYS B 1 272 ? -23.125 2.891 18.844 1 82.94 272 LYS B CA 1
ATOM 4550 C C . LYS B 1 272 ? -22.984 3.312 17.391 1 82.94 272 LYS B C 1
ATOM 4552 O O . LYS B 1 272 ? -23.906 3.111 16.594 1 82.94 272 LYS B O 1
ATOM 4557 N N . ASP B 1 273 ? -21.844 3.881 17.062 1 84 273 ASP B N 1
ATOM 4558 C CA . ASP B 1 273 ? -21.594 4.344 15.703 1 84 273 ASP B CA 1
ATOM 4559 C C . ASP B 1 273 ? -20.922 3.252 14.867 1 84 273 ASP B C 1
ATOM 4561 O O . ASP B 1 273 ? -20.531 3.488 13.719 1 84 273 ASP B O 1
ATOM 4565 N N . GLY B 1 274 ? -20.812 2.174 15.508 1 86.62 274 GLY B N 1
ATOM 4566 C CA . GLY B 1 274 ? -20.125 1.08 14.852 1 86.62 274 GLY B CA 1
ATOM 4567 C C . GLY B 1 274 ? -20.75 0.697 13.523 1 86.62 274 GLY B C 1
ATOM 4568 O O . GLY B 1 274 ? -21.969 0.689 13.383 1 86.62 274 GLY B O 1
ATOM 4569 N N . THR B 1 275 ? -19.859 0.584 12.531 1 89.12 275 THR B N 1
ATOM 4570 C CA . THR B 1 275 ? -20.266 0.078 11.219 1 89.12 275 THR B CA 1
ATOM 4571 C C . THR B 1 275 ? -19.328 -1.044 10.766 1 89.12 275 THR B C 1
ATOM 4573 O O . THR B 1 275 ? -18.266 -1.255 11.367 1 89.12 275 THR B O 1
ATOM 4576 N N . SER B 1 276 ? -19.891 -1.837 9.891 1 92.81 276 SER B N 1
ATOM 4577 C CA . SER B 1 276 ? -19.094 -2.945 9.367 1 92.81 276 SER B CA 1
ATOM 4578 C C . SER B 1 276 ? -19.25 -3.07 7.855 1 92.81 276 SER B C 1
ATOM 4580 O O . SER B 1 276 ? -20.219 -2.551 7.281 1 92.81 276 SER B O 1
ATOM 4582 N N . ILE B 1 277 ? -18.266 -3.623 7.328 1 92.75 277 ILE B N 1
ATOM 4583 C CA . ILE B 1 277 ? -18.375 -3.986 5.922 1 92.75 277 ILE B CA 1
ATOM 4584 C C . ILE B 1 277 ? -18.562 -5.496 5.789 1 92.75 277 ILE B C 1
ATOM 4586 O O . ILE B 1 277 ? -17.984 -6.27 6.555 1 92.75 277 ILE B O 1
ATOM 4590 N N . ALA B 1 278 ? -19.422 -5.848 4.855 1 94.25 278 ALA B N 1
ATOM 4591 C CA . ALA B 1 278 ? -19.625 -7.262 4.559 1 94.25 278 ALA B CA 1
ATOM 4592 C C . ALA B 1 278 ? -18.594 -7.758 3.543 1 94.25 278 ALA B C 1
ATOM 4594 O O . ALA B 1 278 ? -18.578 -7.305 2.398 1 94.25 278 ALA B O 1
ATOM 4595 N N . LEU B 1 279 ? -17.797 -8.688 4.012 1 95.25 279 LEU B N 1
ATOM 4596 C CA . LEU B 1 279 ? -16.797 -9.297 3.127 1 95.25 279 LEU B CA 1
ATOM 4597 C C . LEU B 1 279 ? -17.281 -10.656 2.631 1 95.25 279 LEU B C 1
ATOM 4599 O O . LEU B 1 279 ? -18.016 -11.359 3.342 1 95.25 279 LEU B O 1
ATOM 4603 N N . GLY B 1 280 ? -16.875 -10.922 1.449 1 96.19 280 GLY B N 1
ATOM 4604 C CA . GLY B 1 280 ? -17.188 -12.219 0.875 1 96.19 280 GLY B CA 1
ATOM 4605 C C . GLY B 1 280 ? -16.25 -12.617 -0.251 1 96.19 280 GLY B C 1
ATOM 4606 O O . GLY B 1 280 ? -15.344 -11.867 -0.609 1 96.19 280 GLY B O 1
ATOM 4607 N N . THR B 1 281 ? -16.422 -13.852 -0.676 1 97.25 281 THR B N 1
ATOM 4608 C CA . THR B 1 281 ? -15.75 -14.32 -1.884 1 97.25 281 THR B CA 1
ATOM 4609 C C . THR B 1 281 ? -16.703 -14.281 -3.08 1 97.25 281 THR B C 1
ATOM 4611 O O . THR B 1 281 ? -17.922 -14.32 -2.914 1 97.25 281 THR B O 1
ATOM 4614 N N . ALA B 1 282 ? -16.125 -14.047 -4.207 1 96.19 282 ALA B N 1
ATOM 4615 C CA . ALA B 1 282 ? -16.953 -13.969 -5.41 1 96.19 282 ALA B CA 1
ATOM 4616 C C . ALA B 1 282 ? -16.312 -14.719 -6.57 1 96.19 282 ALA B C 1
ATOM 4618 O O . ALA B 1 282 ? -15.086 -14.758 -6.695 1 96.19 282 ALA B O 1
ATOM 4619 N N . MET B 1 283 ? -17.125 -15.305 -7.387 1 94.38 283 MET B N 1
ATOM 4620 C CA . MET B 1 283 ? -16.75 -15.977 -8.633 1 94.38 283 MET B CA 1
ATOM 4621 C C . MET B 1 283 ? -17.672 -15.547 -9.773 1 94.38 283 MET B C 1
ATOM 4623 O O . MET B 1 283 ? -18.75 -14.984 -9.539 1 94.38 283 MET B O 1
ATOM 4627 N N . ALA B 1 284 ? -17.141 -15.75 -11.023 1 89.69 284 ALA B N 1
ATOM 4628 C CA . ALA B 1 284 ? -17.984 -15.445 -12.18 1 89.69 284 ALA B CA 1
ATOM 4629 C C . ALA B 1 284 ? -19.172 -16.391 -12.266 1 89.69 284 ALA B C 1
ATOM 4631 O O . ALA B 1 284 ? -19.016 -17.609 -12.055 1 89.69 284 ALA B O 1
ATOM 4632 N N . PRO B 1 285 ? -20.281 -15.828 -12.539 1 84.94 285 PRO B N 1
ATOM 4633 C CA . PRO B 1 285 ? -21.453 -16.703 -12.656 1 84.94 285 PRO B CA 1
ATOM 4634 C C . PRO B 1 285 ? -21.422 -17.547 -13.93 1 84.94 285 PRO B C 1
ATOM 4636 O O . PRO B 1 285 ? -20.906 -17.109 -14.961 1 84.94 285 PRO B O 1
ATOM 4639 N N . GLY B 1 286 ? -22.047 -18.703 -13.781 1 77.56 286 GLY B N 1
ATOM 4640 C CA . GLY B 1 286 ? -22.328 -19.516 -14.961 1 77.56 286 GLY B CA 1
ATOM 4641 C C . GLY B 1 286 ? -21.062 -20.125 -15.57 1 77.56 286 GLY B C 1
ATOM 4642 O O . GLY B 1 286 ? -21.094 -20.594 -16.719 1 77.56 286 GLY B O 1
ATOM 4643 N N . ARG B 1 287 ? -19.969 -19.953 -14.984 1 73.38 287 ARG B N 1
ATOM 4644 C CA . ARG B 1 287 ? -18.719 -20.5 -15.523 1 73.38 287 ARG B CA 1
ATOM 4645 C C . ARG B 1 287 ? -18.25 -21.688 -14.703 1 73.38 287 ARG B C 1
ATOM 4647 O O . ARG B 1 287 ? -18.688 -21.891 -13.57 1 73.38 287 ARG B O 1
ATOM 4654 N N . TYR B 1 288 ? -17.594 -22.5 -15.398 1 75.25 288 TYR B N 1
ATOM 4655 C CA . TYR B 1 288 ? -16.922 -23.609 -14.719 1 75.25 288 TYR B CA 1
ATOM 4656 C C . TYR B 1 288 ? -15.852 -23.078 -13.758 1 75.25 288 TYR B C 1
ATOM 4658 O O . TYR B 1 288 ? -15.094 -22.172 -14.109 1 75.25 288 TYR B O 1
ATOM 4666 N N . HIS B 1 289 ? -15.984 -23.516 -12.547 1 84.38 289 HIS B N 1
ATOM 4667 C CA . HIS B 1 289 ? -14.945 -23.219 -11.562 1 84.38 289 HIS B CA 1
ATOM 4668 C C . HIS B 1 289 ? -14.133 -24.469 -11.227 1 84.38 289 HIS B C 1
ATOM 4670 O O . HIS B 1 289 ? -14.695 -25.5 -10.82 1 84.38 289 HIS B O 1
ATOM 4676 N N . SER B 1 290 ? -12.844 -24.359 -11.391 1 85.38 290 SER B N 1
ATOM 4677 C CA . SER B 1 290 ? -11.961 -25.5 -11.195 1 85.38 290 SER B CA 1
ATOM 4678 C C . SER B 1 290 ? -12.023 -26.016 -9.758 1 85.38 290 SER B C 1
ATOM 4680 O O . SER B 1 290 ? -12.445 -25.297 -8.852 1 85.38 290 SER B O 1
ATOM 4682 N N . LYS B 1 291 ? -11.648 -27.25 -9.57 1 88.62 291 LYS B N 1
ATOM 4683 C CA . LYS B 1 291 ? -11.555 -27.828 -8.227 1 88.62 291 LYS B CA 1
ATOM 4684 C C . LYS B 1 291 ? -10.578 -27.031 -7.363 1 88.62 291 LYS B C 1
ATOM 4686 O O . LYS B 1 291 ? -10.781 -26.891 -6.16 1 88.62 291 LYS B O 1
ATOM 4691 N N . ALA B 1 292 ? -9.547 -26.531 -7.984 1 90.88 292 ALA B N 1
ATOM 4692 C CA . ALA B 1 292 ? -8.562 -25.719 -7.277 1 90.88 292 ALA B CA 1
ATOM 4693 C C . ALA B 1 292 ? -9.188 -24.438 -6.738 1 90.88 292 ALA B C 1
ATOM 4695 O O . ALA B 1 292 ? -8.953 -24.062 -5.586 1 90.88 292 ALA B O 1
ATOM 4696 N N . THR B 1 293 ? -10.008 -23.812 -7.578 1 94.12 293 THR B N 1
ATOM 4697 C CA . THR B 1 293 ? -10.688 -22.578 -7.172 1 94.12 293 THR B CA 1
ATOM 4698 C C . THR B 1 293 ? -11.656 -22.859 -6.027 1 94.12 293 THR B C 1
ATOM 4700 O O . THR B 1 293 ? -11.703 -22.109 -5.055 1 94.12 293 THR B O 1
ATOM 4703 N N . GLN B 1 294 ? -12.336 -23.922 -6.164 1 93.81 294 GLN B N 1
ATOM 4704 C CA . GLN B 1 294 ? -13.289 -24.312 -5.125 1 93.81 294 GLN B CA 1
ATOM 4705 C C . GLN B 1 294 ? -12.57 -24.656 -3.824 1 93.81 294 GLN B C 1
ATOM 4707 O O . GLN B 1 294 ? -13.039 -24.312 -2.74 1 93.81 294 GLN B O 1
ATOM 4712 N N . ALA B 1 295 ? -11.484 -25.328 -3.961 1 94.69 295 ALA B N 1
ATOM 4713 C CA . ALA B 1 295 ? -10.695 -25.688 -2.783 1 94.69 295 ALA B CA 1
ATOM 4714 C C . ALA B 1 295 ? -10.188 -24.438 -2.061 1 94.69 295 ALA B C 1
ATOM 4716 O O . ALA B 1 295 ? -10.234 -24.375 -0.83 1 94.69 295 ALA B O 1
ATOM 4717 N N . LEU B 1 296 ? -9.688 -23.484 -2.799 1 96.88 296 LEU B N 1
ATOM 4718 C CA . LEU B 1 296 ? -9.211 -22.25 -2.189 1 96.88 296 LEU B CA 1
ATOM 4719 C C . LEU B 1 296 ? -10.352 -21.5 -1.502 1 96.88 296 LEU B C 1
ATOM 4721 O O . LEU B 1 296 ? -10.188 -21 -0.389 1 96.88 296 LEU B O 1
ATOM 4725 N N . ASP B 1 297 ? -11.445 -21.438 -2.197 1 97.12 297 ASP B N 1
ATOM 4726 C CA . ASP B 1 297 ? -12.625 -20.797 -1.609 1 97.12 297 ASP B CA 1
ATOM 4727 C C . ASP B 1 297 ? -12.992 -21.453 -0.281 1 97.12 297 ASP B C 1
ATOM 4729 O O . ASP B 1 297 ? -13.297 -20.766 0.695 1 97.12 297 ASP B O 1
ATOM 4733 N N . GLN B 1 298 ? -12.977 -22.719 -0.241 1 96.62 298 GLN B N 1
ATOM 4734 C CA . GLN B 1 298 ? -13.312 -23.453 0.971 1 96.62 298 GLN B CA 1
ATOM 4735 C C . GLN B 1 298 ? -12.32 -23.156 2.092 1 96.62 298 GLN B C 1
ATOM 4737 O O . GLN B 1 298 ? -12.719 -22.984 3.246 1 96.62 298 GLN B O 1
ATOM 4742 N N . VAL B 1 299 ? -11.086 -23.109 1.807 1 97.5 299 VAL B N 1
ATOM 4743 C CA . VAL B 1 299 ? -10.07 -22.844 2.816 1 97.5 299 VAL B CA 1
ATOM 4744 C C . VAL B 1 299 ? -10.234 -21.422 3.348 1 97.5 299 VAL B C 1
ATOM 4746 O O . VAL B 1 299 ? -10.023 -21.172 4.539 1 97.5 299 VAL B O 1
ATOM 4749 N N . ILE B 1 300 ? -10.562 -20.438 2.439 1 97.88 300 ILE B N 1
ATOM 4750 C CA . ILE B 1 300 ? -10.812 -19.062 2.885 1 97.88 300 ILE B CA 1
ATOM 4751 C C . ILE B 1 300 ? -11.906 -19.062 3.951 1 97.88 300 ILE B C 1
ATOM 4753 O O . ILE B 1 300 ? -11.758 -18.438 5 1 97.88 300 ILE B O 1
ATOM 4757 N N . PHE B 1 301 ? -12.93 -19.828 3.754 1 96.75 301 PHE B N 1
ATOM 4758 C CA . PHE B 1 301 ? -14.039 -19.875 4.695 1 96.75 301 PHE B CA 1
ATOM 4759 C C . PHE B 1 301 ? -13.625 -20.594 5.98 1 96.75 301 PHE B C 1
ATOM 4761 O O . PHE B 1 301 ? -14.039 -20.203 7.074 1 96.75 301 PHE B O 1
ATOM 4768 N N . GLU B 1 302 ? -12.875 -21.609 5.879 1 96.31 302 GLU B N 1
ATOM 4769 C CA . GLU B 1 302 ? -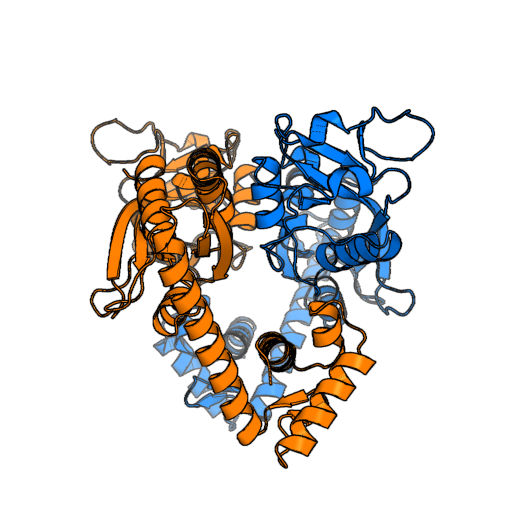12.422 -22.359 7.043 1 96.31 302 GLU B CA 1
ATOM 4770 C C . GLU B 1 302 ? -11.555 -21.484 7.953 1 96.31 302 GLU B C 1
ATOM 4772 O O . GLU B 1 302 ? -11.641 -21.594 9.18 1 96.31 302 GLU B O 1
ATOM 4777 N N . VAL B 1 303 ? -10.742 -20.688 7.348 1 96.12 303 VAL B N 1
ATOM 4778 C CA . VAL B 1 303 ? -9.742 -19.938 8.102 1 96.12 303 VAL B CA 1
ATOM 4779 C C . VAL B 1 303 ? -10.344 -18.609 8.578 1 96.12 303 VAL B C 1
ATOM 4781 O O . VAL B 1 303 ? -10.094 -18.188 9.711 1 96.12 303 VAL B O 1
ATOM 4784 N N . LEU B 1 304 ? -11.109 -17.938 7.715 1 94.44 304 LEU B N 1
ATOM 4785 C CA . LEU B 1 304 ? -11.531 -16.578 8.008 1 94.44 304 LEU B CA 1
ATOM 4786 C C . LEU B 1 304 ? -13.008 -16.531 8.383 1 94.44 304 LEU B C 1
ATOM 4788 O O . LEU B 1 304 ? -13.469 -15.539 8.969 1 94.44 304 LEU B O 1
ATOM 4792 N N . GLY B 1 305 ? -13.719 -17.516 7.984 1 89.94 305 GLY B N 1
ATOM 4793 C CA . GLY B 1 305 ? -15.164 -17.469 8.125 1 89.94 305 GLY B CA 1
ATOM 4794 C C . GLY B 1 305 ? -15.617 -17.328 9.57 1 89.94 305 GLY B C 1
ATOM 4795 O O . GLY B 1 305 ? -15.055 -17.953 10.469 1 89.94 305 GLY B O 1
ATOM 4796 N N . LYS B 1 306 ? -16.438 -16.344 9.867 1 78 306 LYS B N 1
ATOM 4797 C CA . LYS B 1 306 ? -17.094 -16.156 11.156 1 78 306 LYS B CA 1
ATOM 4798 C C . LYS B 1 306 ? -18.594 -15.922 10.977 1 78 306 LYS B C 1
ATOM 4800 O O . LYS B 1 306 ? -19.031 -15.414 9.945 1 78 306 LYS B O 1
#

Organism: Acidaminococcus fermentans (strain ATCC 25085 / DSM 20731 / CCUG 9996 / CIP 106432 / VR4) (NCBI:txid591001)

Sequence (612 aa):
MDLRELHYLLALAEEKSISRAAERLFMAQSSLSQFLSSTEAHLGYRLFIRTSSGIRPTEPGKRMIRFAQDTLSEFHRAKDEIQDIGNLKGGHVILGISSFRGSFLLPPVLQVFQKKYPGIRVQIVEENSLALEQLLLTGKIDLALLVMPEKRSRIQARFLMNDEICLITSPNHPVMECVHQGQAGLHPSQLSQYINIQDAACYEFLLSGYDTILGREARRIFLRHGMNPTYYNENLTALFAASLGASGLGLAFTYASSRQYFHRAQLLSLGKDGTSIALGTAMAPGRYHSKATQALDQVIFEVLGKMDLRELHYLLALAEEKSISRAAERLFMAQSSLSQFLSSTEAHLGYRLFIRTSSGIRPTEPGKRMIRFAQDTLSEFHRAKDEIQDIGNLKGGHVILGISSFRGSFLLPPVLQVFQKKYPGIRVQIVEENSLALEQLLLTGKIDLALLVMPEKRSRIQARFLMNDEICLITSPNHPVMECVHQGQAGLHPSQLSQYINIQDAACYEFLLSGYDTILGREARRIFLRHGMNPTYYNENLTALFAASLGASGLGLAFTYASSRQYFHRAQLLSLGKDGTSIALGTAMAPGRYHSKATQALDQVIFEVLGK

Nearest PDB structures (foldseek):
  6g4r-assembly1_B  TM=6.037E-01  e=2.136E-20  Corynebacterium glutamicum
  6g4r-assembly1_E  TM=5.891E-01  e=5.644E-20  Corynebacterium glutamicum
  6g1d-assembly1_C  TM=5.912E-01  e=1.036E-19  Corynebacterium glutamicum
  1ixc-assembly1_B-2  TM=5.646E-01  e=1.036E-19  Cupriavidus necator
  7d98-assembly1_Q  TM=5.607E-01  e=2.908E-19  Cupriavidus necator